Protein AF-0000000071013198 (afdb_homodimer)

Nearest PDB structures (foldseek):
  7tog-assembly1_A  TM=9.396E-01  e=1.470E-45  Prolixibacter bellariivorans
  7toj-assembly1_A  TM=9.041E-01  e=3.463E-35  Chryseobacterium sp. YR480
  7tok-assembly1_A  TM=8.208E-01  e=1.188E-09  Flavobacterium johnsoniae
  7tok-assembly2_B  TM=8.055E-01  e=1.116E-09  Flavobacterium johnsoniae
  3mil-assembly1_B  TM=7.028E-01  e=1.416E-06  Saccharomyces cerevisiae

Structure (mmCIF, N/CA/C/O backbone):
data_AF-0000000071013198-model_v1
#
loop_
_entity.id
_entity.type
_entity.pdbx_description
1 polymer 'SGNH/GDSL hydrolase family protein'
#
loop_
_atom_site.group_PDB
_atom_site.id
_atom_site.type_symbol
_atom_site.label_atom_id
_atom_site.label_alt_id
_atom_site.label_comp_id
_atom_site.label_asym_id
_atom_site.label_entity_id
_atom_site.label_seq_id
_atom_site.pdbx_PDB_ins_code
_atom_site.Cartn_x
_atom_site.Cartn_y
_atom_site.Cartn_z
_atom_site.occupancy
_atom_site.B_iso_or_equiv
_atom_site.auth_seq_id
_atom_site.auth_comp_id
_atom_site.auth_asym_id
_atom_site.auth_atom_id
_atom_site.pdbx_PDB_model_num
ATOM 1 N N . MET A 1 1 ? 5.707 11.273 3.727 1 37.53 1 MET A N 1
ATOM 2 C CA . MET A 1 1 ? 4.844 12.312 3.164 1 37.53 1 MET A CA 1
ATOM 3 C C . MET A 1 1 ? 4.004 11.75 2.021 1 37.53 1 MET A C 1
ATOM 5 O O . MET A 1 1 ? 4.512 11.023 1.167 1 37.53 1 MET A O 1
ATOM 9 N N . ALA A 1 2 ? 2.646 11.742 2.215 1 40.97 2 ALA A N 1
ATOM 10 C CA . ALA A 1 2 ? 1.75 11.305 1.147 1 40.97 2 ALA A CA 1
ATOM 11 C C . ALA A 1 2 ? 1.928 12.156 -0.105 1 40.97 2 ALA A C 1
ATOM 13 O O . ALA A 1 2 ? 2.232 13.352 -0.013 1 40.97 2 ALA A O 1
ATOM 14 N N . SER A 1 3 ? 2.295 11.523 -1.357 1 36.59 3 SER A N 1
ATOM 15 C CA . SER A 1 3 ? 2.436 12.203 -2.643 1 36.59 3 SER A CA 1
ATOM 16 C C . SER A 1 3 ? 1.192 12.016 -3.506 1 36.59 3 SER A C 1
ATOM 18 O O . SER A 1 3 ? 0.412 11.086 -3.285 1 36.59 3 SER A O 1
ATOM 20 N N . GLY A 1 4 ? 0.605 13.008 -4.156 1 33.41 4 GLY A N 1
ATOM 21 C CA . GLY A 1 4 ? -0.481 12.953 -5.121 1 33.41 4 GLY A CA 1
ATOM 22 C C . GLY A 1 4 ? -0.037 13.25 -6.539 1 33.41 4 GLY A C 1
ATOM 23 O O . GLY A 1 4 ? 1.124 13.594 -6.773 1 33.41 4 GLY A O 1
ATOM 24 N N . PRO A 1 5 ? -0.973 12.695 -7.629 1 35.25 5 PRO A N 1
ATOM 25 C CA . PRO A 1 5 ? -0.677 13.094 -9.008 1 35.25 5 PRO A CA 1
ATOM 26 C C . PRO A 1 5 ? -0.607 14.609 -9.188 1 35.25 5 PRO A C 1
ATOM 28 O O . PRO A 1 5 ? -1.351 15.344 -8.539 1 35.25 5 PRO A O 1
ATOM 31 N N . GLY A 1 6 ? 0.542 15.172 -9.508 1 36.56 6 GLY A N 1
ATOM 32 C CA . GLY A 1 6 ? 0.801 16.594 -9.727 1 36.56 6 GLY A CA 1
ATOM 33 C C . GLY A 1 6 ? -0.127 17.219 -10.75 1 36.56 6 GLY A C 1
ATOM 34 O O . GLY A 1 6 ? -0.139 16.812 -11.914 1 36.56 6 GLY A O 1
ATOM 35 N N . LEU A 1 7 ? -1.343 17.391 -10.742 1 39.75 7 LEU A N 1
ATOM 36 C CA . LEU A 1 7 ? -1.939 18.25 -11.75 1 39.75 7 LEU A CA 1
ATOM 37 C C . LEU A 1 7 ? -1.182 19.578 -11.852 1 39.75 7 LEU A C 1
ATOM 39 O O . LEU A 1 7 ? -0.604 20.031 -10.867 1 39.75 7 LEU A O 1
ATOM 43 N N . PRO A 1 8 ? -1.118 20.047 -13.289 1 37.16 8 PRO A N 1
ATOM 44 C CA . PRO A 1 8 ? -0.492 21.312 -13.672 1 37.16 8 PRO A CA 1
ATOM 45 C C . PRO A 1 8 ? -1.071 22.516 -12.922 1 37.16 8 PRO A C 1
ATOM 47 O O . PRO A 1 8 ? -2.182 22.953 -13.227 1 37.16 8 PRO A O 1
ATOM 50 N N . GLY A 1 9 ? -1.673 22.688 -11.945 1 33.88 9 GLY A N 1
ATOM 51 C CA . GLY A 1 9 ? -1.66 24.141 -11.844 1 33.88 9 GLY A CA 1
ATOM 52 C C . GLY A 1 9 ? -0.31 24.75 -12.172 1 33.88 9 GLY A C 1
ATOM 53 O O . GLY A 1 9 ? 0.718 24.062 -12.094 1 33.88 9 GLY A O 1
ATOM 54 N N . GLU A 1 10 ? -0.32 25.781 -13.07 1 38.91 10 GLU A N 1
ATOM 55 C CA . GLU A 1 10 ? 0.897 26.453 -13.508 1 38.91 10 GLU A CA 1
ATOM 56 C C . GLU A 1 10 ? 2.027 26.266 -12.5 1 38.91 10 GLU A C 1
ATOM 58 O O . GLU A 1 10 ? 3.199 26.188 -12.883 1 38.91 10 GLU A O 1
ATOM 63 N N . ALA A 1 11 ? 1.789 26.469 -11.312 1 42.56 11 ALA A N 1
ATOM 64 C CA . ALA A 1 11 ? 2.846 26.734 -10.344 1 42.56 11 ALA A CA 1
ATOM 65 C C . ALA A 1 11 ? 3.418 25.438 -9.781 1 42.56 11 ALA A C 1
ATOM 67 O O . ALA A 1 11 ? 4.508 25.422 -9.203 1 42.56 11 ALA A O 1
ATOM 68 N N . LEU A 1 12 ? 2.506 24.297 -9.703 1 47.88 12 LEU A N 1
ATOM 69 C CA . LEU A 1 12 ? 3.033 23.266 -8.82 1 47.88 12 LEU A CA 1
ATOM 70 C C . LEU A 1 12 ? 3.914 22.281 -9.586 1 47.88 12 LEU A C 1
ATOM 72 O O . LEU A 1 12 ? 5.004 21.922 -9.125 1 47.88 12 LEU A O 1
ATOM 76 N N . ALA A 1 13 ? 3.301 21.312 -10.578 1 54.78 13 ALA A N 1
ATOM 77 C CA . ALA A 1 13 ? 4.062 20.109 -10.945 1 54.78 13 ALA A CA 1
ATOM 78 C C . ALA A 1 13 ? 5.113 20.438 -12 1 54.78 13 ALA A C 1
ATOM 80 O O . ALA A 1 13 ? 4.824 20.438 -13.203 1 54.78 13 ALA A O 1
ATOM 81 N N . LYS A 1 14 ? 6.133 21.109 -11.523 1 73.06 14 LYS A N 1
ATOM 82 C CA . LYS A 1 14 ? 7.25 21.516 -12.367 1 73.06 14 LYS A CA 1
ATOM 83 C C . LYS A 1 14 ? 8.086 20.312 -12.797 1 73.06 14 LYS A C 1
ATOM 85 O O . LYS A 1 14 ? 8.289 19.375 -12.016 1 73.06 14 LYS A O 1
ATOM 90 N N . ALA A 1 15 ? 8.227 20.234 -14.07 1 89.81 15 ALA A N 1
ATOM 91 C CA . ALA A 1 15 ? 9.266 19.359 -14.617 1 89.81 15 ALA A CA 1
ATOM 92 C C . ALA A 1 15 ? 10.656 19.969 -14.398 1 89.81 15 ALA A C 1
ATOM 94 O O . ALA A 1 15 ? 10.797 21.188 -14.297 1 89.81 15 ALA A O 1
ATOM 95 N N . PHE A 1 16 ? 11.539 19.188 -14.078 1 94.88 16 PHE A N 1
ATOM 96 C CA . PHE A 1 16 ? 12.945 19.578 -13.992 1 94.88 16 PHE A CA 1
ATOM 97 C C . PHE A 1 16 ? 13.742 18.984 -15.141 1 94.88 16 PHE A C 1
ATOM 99 O O . PHE A 1 16 ? 13.484 17.844 -15.562 1 94.88 16 PHE A O 1
ATOM 106 N N . ASN A 1 17 ? 14.641 19.719 -15.664 1 96.44 17 ASN A N 1
ATOM 107 C CA . ASN A 1 17 ? 15.469 19.297 -16.797 1 96.44 17 ASN A CA 1
ATOM 108 C C . ASN A 1 17 ? 16.891 19.828 -16.672 1 96.44 17 ASN A C 1
ATOM 110 O O . ASN A 1 17 ? 17.109 21.047 -16.766 1 96.44 17 ASN A O 1
ATOM 114 N N . ASN A 1 18 ? 17.812 18.828 -16.531 1 98.19 18 ASN A N 1
ATOM 115 C CA . ASN A 1 18 ? 19.203 19.219 -16.312 1 98.19 18 ASN A CA 1
ATOM 116 C C . ASN A 1 18 ? 19.344 20.25 -15.219 1 98.19 18 ASN A C 1
ATOM 118 O O . ASN A 1 18 ? 19.938 21.312 -15.422 1 98.19 18 ASN A O 1
ATOM 122 N N . GLN A 1 19 ? 18.781 19.984 -14.109 1 97.94 19 GLN A N 1
ATOM 123 C CA . GLN A 1 19 ? 18.766 20.891 -12.969 1 97.94 19 GLN A CA 1
ATOM 124 C C . GLN A 1 19 ? 19 20.141 -11.664 1 97.94 19 GLN A C 1
ATOM 126 O O . GLN A 1 19 ? 18.75 18.938 -11.586 1 97.94 19 GLN A O 1
ATOM 131 N N . THR A 1 20 ? 19.547 20.859 -10.742 1 98.56 20 THR A N 1
ATOM 132 C CA . THR A 1 20 ? 19.719 20.391 -9.375 1 98.56 20 THR A CA 1
ATOM 133 C C . THR A 1 20 ? 18.703 21.047 -8.445 1 98.56 20 THR A C 1
ATOM 135 O O . THR A 1 20 ? 18.5 22.266 -8.508 1 98.56 20 THR A O 1
ATOM 138 N N . ILE A 1 21 ? 18.062 20.25 -7.676 1 97.44 21 ILE A N 1
ATOM 139 C CA . ILE A 1 21 ? 17.125 20.812 -6.715 1 97.44 21 ILE A CA 1
ATOM 140 C C . ILE A 1 21 ? 17.594 20.516 -5.293 1 97.44 21 ILE A C 1
ATOM 142 O O . ILE A 1 21 ? 18.125 19.438 -5.02 1 97.44 21 ILE A O 1
ATOM 146 N N . VAL A 1 22 ? 17.453 21.5 -4.418 1 98 22 VAL A N 1
ATOM 147 C CA . VAL A 1 22 ? 17.797 21.375 -3.004 1 98 22 VAL A CA 1
ATOM 148 C C . VAL A 1 22 ? 16.531 21.5 -2.154 1 98 22 VAL A C 1
ATOM 150 O O . VAL A 1 22 ? 15.805 22.5 -2.25 1 98 22 VAL A O 1
ATOM 153 N N . GLN A 1 23 ? 16.266 20.484 -1.419 1 96.81 23 GLN A N 1
ATOM 154 C CA . GLN A 1 23 ? 15.125 20.469 -0.509 1 96.81 23 GLN A CA 1
ATOM 155 C C . GLN A 1 23 ? 15.562 20.125 0.912 1 96.81 23 GLN A C 1
ATOM 157 O O . GLN A 1 23 ? 16.453 19.297 1.109 1 96.81 23 GLN A O 1
ATOM 162 N N . THR A 1 24 ? 14.984 20.781 1.9 1 97.19 24 THR A N 1
ATOM 163 C CA . THR A 1 24 ? 15.281 20.5 3.301 1 97.19 24 THR A CA 1
ATOM 164 C C . THR A 1 24 ? 14.055 19.922 4.004 1 97.19 24 THR A C 1
ATOM 166 O O . THR A 1 24 ? 12.938 20.406 3.832 1 97.19 24 THR A O 1
ATOM 169 N N . VAL A 1 25 ? 14.289 18.828 4.746 1 96.38 25 VAL A N 1
ATOM 170 C CA . VAL A 1 25 ? 13.211 18.203 5.516 1 96.38 25 VAL A CA 1
ATOM 171 C C . VAL A 1 25 ? 13.57 18.203 7 1 96.38 25 VAL A C 1
ATOM 173 O O . VAL A 1 25 ? 14.742 18.047 7.355 1 96.38 25 VAL A O 1
ATOM 176 N N . ARG A 1 26 ? 12.586 18.453 7.863 1 96.38 26 ARG A N 1
ATOM 177 C CA . ARG A 1 26 ? 12.742 18.297 9.305 1 96.38 26 ARG A CA 1
ATOM 178 C C . ARG A 1 26 ? 12.469 16.844 9.719 1 96.38 26 ARG A C 1
ATOM 180 O O . ARG A 1 26 ? 11.367 16.328 9.508 1 96.38 26 ARG A O 1
ATOM 187 N N . LEU A 1 27 ? 13.438 16.172 10.258 1 97.19 27 LEU A N 1
ATOM 188 C CA . LEU A 1 27 ? 13.273 14.82 10.781 1 97.19 27 LEU A CA 1
ATOM 189 C C . LEU A 1 27 ? 12.672 14.852 12.18 1 97.19 27 LEU A C 1
ATOM 191 O O . LEU A 1 27 ? 12.742 15.867 12.867 1 97.19 27 LEU A O 1
ATOM 195 N N . SER A 1 28 ? 12 13.758 12.586 1 96 28 SER A N 1
ATOM 196 C CA . SER A 1 28 ? 11.445 13.656 13.938 1 96 28 SER A CA 1
ATOM 197 C C . SER A 1 28 ? 12.398 12.906 14.867 1 96 28 SER A C 1
ATOM 199 O O . SER A 1 28 ? 12.75 13.406 15.93 1 96 28 SER A O 1
ATOM 201 N N . ALA A 1 29 ? 12.844 11.742 14.461 1 95.31 29 ALA A N 1
ATOM 202 C CA . ALA A 1 29 ? 13.727 10.898 15.258 1 95.31 29 ALA A CA 1
ATOM 203 C C . ALA A 1 29 ? 15.141 10.883 14.688 1 95.31 29 ALA A C 1
ATOM 205 O O . ALA A 1 29 ? 15.328 10.945 13.469 1 95.31 29 ALA A O 1
ATOM 206 N N . GLY A 1 30 ? 16.125 10.836 15.594 1 96.62 30 GLY A N 1
ATOM 207 C CA . GLY A 1 30 ? 17.516 10.688 15.18 1 96.62 30 GLY A CA 1
ATOM 208 C C . GLY A 1 30 ? 17.953 9.234 15.086 1 96.62 30 GLY A C 1
ATOM 209 O O . GLY A 1 30 ? 17.156 8.32 15.32 1 96.62 30 GLY A O 1
ATOM 210 N N . GLY A 1 31 ? 19.141 9.047 14.648 1 97.56 31 GLY A N 1
ATOM 211 C CA . GLY A 1 31 ? 19.703 7.723 14.5 1 97.56 31 GLY A CA 1
ATOM 212 C C . GLY A 1 31 ? 21.125 7.738 13.961 1 97.56 31 GLY A C 1
ATOM 213 O O . GLY A 1 31 ? 21.844 8.734 14.109 1 97.56 31 GLY A O 1
ATOM 214 N N . THR A 1 32 ? 21.594 6.555 13.445 1 98 32 THR A N 1
ATOM 215 C CA . THR A 1 32 ? 22.984 6.395 13.039 1 98 32 THR A CA 1
ATOM 216 C C . THR A 1 32 ? 23.094 6.27 11.523 1 98 32 THR A C 1
ATOM 218 O O . THR A 1 32 ? 24.203 6.164 10.977 1 98 32 THR A O 1
ATOM 221 N N . GLY A 1 33 ? 22.047 6.312 10.883 1 98 33 GLY A N 1
ATOM 222 C CA . GLY A 1 33 ? 21.969 6.242 9.438 1 98 33 GLY A CA 1
ATOM 223 C C . GLY A 1 33 ? 20.594 6.551 8.891 1 98 33 GLY A C 1
ATOM 224 O O . GLY A 1 33 ? 19.625 6.684 9.648 1 98 33 GLY A O 1
ATOM 225 N N . LEU A 1 34 ? 20.562 6.75 7.609 1 98.25 34 LEU A N 1
ATOM 226 C CA . LEU A 1 34 ? 19.266 7.047 6.992 1 98.25 34 LEU A CA 1
ATOM 227 C C . LEU A 1 34 ? 19.203 6.48 5.574 1 98.25 34 LEU A C 1
ATOM 229 O O . LEU A 1 34 ? 20.234 6.141 4.992 1 98.25 34 LEU A O 1
ATOM 233 N N . ARG A 1 35 ? 18.078 6.273 5.082 1 97.81 35 ARG A N 1
ATOM 234 C CA . ARG A 1 35 ? 17.75 6.047 3.68 1 97.81 35 ARG A CA 1
ATOM 235 C C . ARG A 1 35 ? 16.672 7.027 3.209 1 97.81 35 ARG A C 1
ATOM 237 O O . ARG A 1 35 ? 15.75 7.348 3.957 1 97.81 35 ARG A O 1
ATOM 244 N N . ILE A 1 36 ? 16.859 7.512 2.021 1 98.19 36 ILE A N 1
ATOM 245 C CA . ILE A 1 36 ? 15.789 8.328 1.46 1 98.19 36 ILE A CA 1
ATOM 246 C C . ILE A 1 36 ? 14.922 7.48 0.53 1 98.19 36 ILE A C 1
ATOM 248 O O . ILE A 1 36 ? 15.43 6.59 -0.159 1 98.19 36 ILE A O 1
ATOM 252 N N . ARG A 1 37 ? 13.68 7.613 0.603 1 97.56 37 ARG A N 1
ATOM 253 C CA . ARG A 1 37 ? 12.727 7.035 -0.337 1 97.56 37 ARG A CA 1
ATOM 254 C C . ARG A 1 37 ? 12.289 8.062 -1.373 1 97.56 37 ARG A C 1
ATOM 256 O O . ARG A 1 37 ? 11.633 9.055 -1.033 1 97.56 37 ARG A O 1
ATOM 263 N N . LEU A 1 38 ? 12.711 7.855 -2.586 1 97.56 38 LEU A N 1
ATOM 264 C CA . LEU A 1 38 ? 12.266 8.664 -3.717 1 97.56 38 LEU A CA 1
ATOM 265 C C . LEU A 1 38 ? 10.992 8.086 -4.332 1 97.56 38 LEU A C 1
ATOM 267 O O . LEU A 1 38 ? 10.672 6.918 -4.117 1 97.56 38 LEU A O 1
ATOM 271 N N . THR A 1 39 ? 10.234 8.961 -5.02 1 96.31 39 THR A N 1
ATOM 272 C CA . THR A 1 39 ? 8.945 8.5 -5.523 1 96.31 39 THR A CA 1
ATOM 273 C C . THR A 1 39 ? 8.727 8.977 -6.957 1 96.31 39 THR A C 1
ATOM 275 O O . THR A 1 39 ? 8.977 10.141 -7.277 1 96.31 39 THR A O 1
ATOM 278 N N . ASN A 1 40 ? 8.414 8.102 -7.84 1 95.5 40 ASN A N 1
ATOM 279 C CA . ASN A 1 40 ? 7.867 8.297 -9.18 1 95.5 40 ASN A CA 1
ATOM 280 C C . ASN A 1 40 ? 6.512 7.613 -9.336 1 95.5 40 ASN A C 1
ATOM 282 O O . ASN A 1 40 ? 6.164 7.168 -10.43 1 95.5 40 ASN A O 1
ATOM 286 N N . GLU A 1 41 ? 5.789 7.469 -8.219 1 93.12 41 GLU A N 1
ATOM 287 C CA . GLU A 1 41 ? 4.582 6.652 -8.141 1 93.12 41 GLU A CA 1
ATOM 288 C C . GLU A 1 41 ? 3.467 7.23 -9 1 93.12 41 GLU A C 1
ATOM 290 O O . GLU A 1 41 ? 2.518 6.527 -9.352 1 93.12 41 GLU A O 1
ATOM 295 N N . TYR A 1 42 ? 3.496 8.469 -9.32 1 90.31 42 TYR A N 1
ATOM 296 C CA . TYR A 1 42 ? 2.498 9.07 -10.195 1 90.31 42 TYR A CA 1
ATOM 297 C C . TYR A 1 42 ? 3.121 9.492 -11.523 1 90.31 42 TYR A C 1
ATOM 299 O O . TYR A 1 42 ? 2.502 10.219 -12.305 1 90.31 42 TYR A O 1
ATOM 307 N N . GLY A 1 43 ? 4.41 9.102 -11.703 1 90.88 43 GLY A N 1
ATOM 308 C CA . GLY A 1 43 ? 5.086 9.406 -12.953 1 90.88 43 GLY A CA 1
ATOM 309 C C . GLY A 1 43 ? 4.66 8.5 -14.102 1 90.88 43 GLY A C 1
ATOM 310 O O . GLY A 1 43 ? 4.391 7.316 -13.891 1 90.88 43 GLY A O 1
ATOM 311 N N . SER A 1 44 ? 4.668 9.055 -15.305 1 88.81 44 SER A N 1
ATOM 312 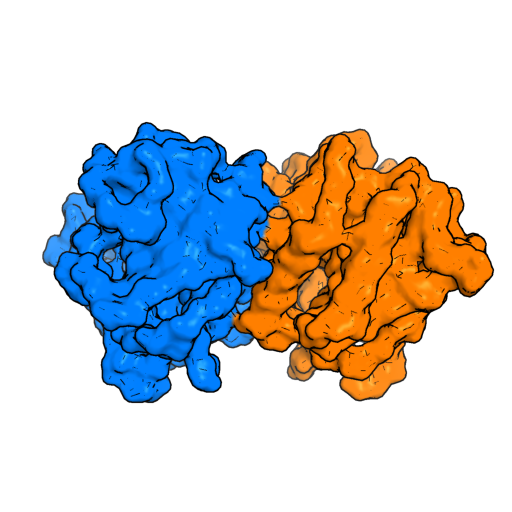C CA . SER A 1 44 ? 4.281 8.289 -16.484 1 88.81 44 SER A CA 1
ATOM 313 C C . SER A 1 44 ? 5.504 7.848 -17.281 1 88.81 44 SER A C 1
ATOM 315 O O . SER A 1 44 ? 5.379 7.141 -18.281 1 88.81 44 SER A O 1
ATOM 317 N N . GLN A 1 45 ? 6.68 8.242 -16.875 1 92.25 45 GLN A N 1
ATOM 318 C CA . GLN A 1 45 ? 7.949 7.871 -17.5 1 92.25 45 GLN A CA 1
ATOM 319 C C . GLN A 1 45 ? 9.016 7.59 -16.438 1 92.25 45 GLN A C 1
ATOM 321 O O . GLN A 1 45 ? 8.875 7.996 -15.281 1 92.25 45 GLN A O 1
ATOM 326 N N . PRO A 1 46 ? 10.055 6.844 -16.859 1 95.25 46 PRO A N 1
ATOM 327 C CA . PRO A 1 46 ? 11.148 6.641 -15.898 1 95.25 46 PRO A CA 1
ATOM 328 C C . PRO A 1 46 ? 11.766 7.949 -15.43 1 95.25 46 PRO A C 1
ATOM 330 O O . PRO A 1 46 ? 11.867 8.906 -16.203 1 95.25 46 PRO A O 1
ATOM 333 N N . LEU A 1 47 ? 12.148 8.094 -14.211 1 96.81 47 LEU A N 1
ATOM 334 C CA . LEU A 1 47 ? 12.789 9.242 -13.586 1 96.81 47 LEU A CA 1
ATOM 335 C C . LEU A 1 47 ? 14.281 8.984 -13.383 1 96.81 47 LEU A C 1
ATOM 337 O O . LEU A 1 47 ? 14.656 8.141 -12.562 1 96.81 47 LEU A O 1
ATOM 341 N N . LYS A 1 48 ? 15.117 9.664 -14.094 1 97.94 48 LYS A N 1
ATOM 342 C CA . LYS A 1 48 ? 16.562 9.508 -13.961 1 97.94 48 LYS A CA 1
ATOM 343 C C . LYS A 1 48 ? 17.125 10.438 -12.883 1 97.94 48 LYS A C 1
ATOM 345 O O . LYS A 1 48 ? 16.953 11.656 -12.969 1 97.94 48 LYS A O 1
ATOM 350 N N . ILE A 1 49 ? 17.688 9.914 -11.852 1 98.44 49 ILE A N 1
ATOM 351 C CA . ILE A 1 49 ? 18.484 10.633 -10.867 1 98.44 49 ILE A CA 1
ATOM 352 C C . ILE A 1 49 ? 19.953 10.547 -11.242 1 98.44 49 ILE A C 1
ATOM 354 O O . ILE A 1 49 ? 20.562 9.469 -11.195 1 98.44 49 ILE A O 1
ATOM 358 N N . GLY A 1 50 ? 20.5 11.641 -11.555 1 98.62 50 GLY A N 1
ATOM 359 C CA . GLY A 1 50 ? 21.906 11.648 -11.945 1 98.62 50 GLY A CA 1
ATOM 360 C C . GLY A 1 50 ? 22.844 11.578 -10.758 1 98.62 50 GLY A C 1
ATOM 361 O O . GLY A 1 50 ? 23.922 10.977 -10.852 1 98.62 50 GLY A O 1
ATOM 362 N N . ALA A 1 51 ? 22.484 12.219 -9.711 1 98.75 51 ALA A N 1
ATOM 363 C CA . ALA A 1 51 ? 23.25 12.242 -8.469 1 98.75 51 ALA A CA 1
ATOM 364 C C . ALA A 1 51 ? 22.375 12.664 -7.293 1 98.75 51 ALA A C 1
ATOM 366 O O . ALA A 1 51 ? 21.344 13.328 -7.48 1 98.75 51 ALA A O 1
ATOM 367 N N . ALA A 1 52 ? 22.734 12.266 -6.145 1 98.81 52 ALA A N 1
ATOM 368 C CA . ALA A 1 52 ? 22.016 12.617 -4.918 1 98.81 52 ALA A CA 1
ATOM 369 C C . ALA A 1 52 ? 22.984 12.781 -3.748 1 98.81 52 ALA A C 1
ATOM 371 O O . ALA A 1 52 ? 23.969 12.047 -3.639 1 98.81 52 ALA A O 1
ATOM 372 N N . ARG A 1 53 ? 22.734 13.703 -2.918 1 98.69 53 ARG A N 1
ATOM 373 C CA . ARG A 1 53 ? 23.531 13.984 -1.732 1 98.69 53 ARG A CA 1
ATOM 374 C C . ARG A 1 53 ? 22.641 14.422 -0.566 1 98.69 53 ARG A C 1
ATOM 376 O O . ARG A 1 53 ? 21.594 15.031 -0.771 1 98.69 53 ARG A O 1
ATOM 383 N N . VAL A 1 54 ? 23.078 14.109 0.649 1 98.75 54 VAL A N 1
ATOM 384 C CA . VAL A 1 54 ? 22.406 14.578 1.851 1 98.75 54 VAL A CA 1
ATOM 385 C C . VAL A 1 54 ? 23.406 15.258 2.777 1 98.75 54 VAL A C 1
ATOM 387 O O . VAL A 1 54 ? 24.609 14.977 2.725 1 98.75 54 VAL A O 1
ATOM 390 N N . ALA A 1 55 ? 22.922 16.188 3.559 1 98.62 55 ALA A N 1
ATOM 391 C CA . ALA A 1 55 ? 23.719 16.828 4.598 1 98.62 55 ALA A CA 1
ATOM 392 C C . ALA A 1 55 ? 22.812 17.375 5.707 1 98.62 55 ALA A C 1
ATOM 394 O O . ALA A 1 55 ? 21.672 17.766 5.453 1 98.62 55 ALA A O 1
ATOM 395 N N . LEU A 1 56 ? 23.281 17.391 6.91 1 98.69 56 LEU A N 1
ATOM 396 C CA . LEU A 1 56 ? 22.594 18.094 7.98 1 98.69 56 LEU A CA 1
ATOM 397 C C . LEU A 1 56 ? 22.812 19.609 7.855 1 98.69 56 LEU A C 1
ATOM 399 O O . LEU A 1 56 ? 23.891 20.047 7.426 1 98.69 56 LEU A O 1
ATOM 403 N N . VAL A 1 57 ? 21.797 20.391 8.188 1 98.12 57 VAL A N 1
ATOM 404 C CA . VAL A 1 57 ? 21.953 21.844 8.195 1 98.12 57 VAL A CA 1
ATOM 405 C C . VAL A 1 57 ? 21.453 22.391 9.531 1 98.12 57 VAL A C 1
ATOM 407 O O . VAL A 1 57 ? 20.594 21.797 10.18 1 98.12 57 VAL A O 1
ATOM 410 N N . ASP A 1 58 ? 21.969 23.484 9.938 1 96.31 58 ASP A N 1
ATOM 411 C CA . ASP A 1 58 ? 21.5 24.125 11.164 1 96.31 58 ASP A CA 1
ATOM 412 C C . ASP A 1 58 ? 20.266 24.984 10.898 1 96.31 58 ASP A C 1
ATOM 414 O O . ASP A 1 58 ? 19.672 24.906 9.812 1 96.31 58 ASP A O 1
ATOM 418 N N . ASP A 1 59 ? 19.719 25.672 11.898 1 90.94 59 ASP A N 1
ATOM 419 C CA . ASP A 1 59 ? 18.469 26.406 11.82 1 90.94 59 ASP A CA 1
ATOM 420 C C . ASP A 1 59 ? 18.562 27.531 10.797 1 90.94 59 ASP A C 1
ATOM 422 O O . ASP A 1 59 ? 17.531 28.031 10.32 1 90.94 59 ASP A O 1
ATOM 426 N N . LYS A 1 60 ? 19.844 27.984 10.469 1 92.06 60 LYS A N 1
ATOM 427 C CA . LYS A 1 60 ? 20.047 29.047 9.484 1 92.06 60 LYS A CA 1
ATOM 428 C C . LYS A 1 60 ? 20.266 28.469 8.094 1 92.06 60 LYS A C 1
ATOM 430 O O . LYS A 1 60 ? 20.469 29.203 7.133 1 92.06 60 LYS A O 1
ATOM 435 N N . GLY A 1 61 ? 20.234 27.141 7.98 1 93.31 61 GLY A N 1
ATOM 436 C CA . GLY A 1 61 ? 20.406 26.5 6.688 1 93.31 61 GLY A CA 1
ATOM 437 C C . GLY A 1 61 ? 21.859 26.234 6.328 1 93.31 61 GLY A C 1
ATOM 438 O O . GLY A 1 61 ? 22.156 25.828 5.203 1 93.31 61 GLY A O 1
ATOM 439 N N . VAL A 1 62 ? 22.719 26.484 7.215 1 95.75 62 VAL A N 1
ATOM 440 C CA . VAL A 1 62 ? 24.141 26.266 6.965 1 95.75 62 VAL A CA 1
ATOM 441 C C . VAL A 1 62 ? 24.484 24.797 7.203 1 95.75 62 VAL A C 1
ATOM 443 O O . VAL A 1 62 ? 24.078 24.203 8.211 1 95.75 62 VAL A O 1
ATOM 446 N N . GLU A 1 63 ? 25.188 24.203 6.289 1 97.25 63 GLU A N 1
ATOM 447 C CA . GLU A 1 63 ? 25.562 22.797 6.383 1 97.25 63 GLU A CA 1
ATOM 448 C C . GLU A 1 63 ? 26.438 22.547 7.609 1 97.25 63 GLU A C 1
ATOM 450 O O . GLU A 1 63 ? 27.375 23.297 7.887 1 97.25 63 GLU A O 1
ATOM 455 N N . VAL A 1 64 ? 26.109 21.578 8.352 1 97.88 64 VAL A N 1
ATOM 456 C CA . VAL A 1 64 ? 26.953 21.125 9.461 1 97.88 64 VAL A CA 1
ATOM 457 C C . VAL A 1 64 ? 28.234 20.5 8.914 1 97.88 64 VAL A C 1
ATOM 459 O O . VAL A 1 64 ? 28.172 19.547 8.117 1 97.88 64 VAL A O 1
ATOM 462 N N . THR A 1 65 ? 29.375 20.953 9.391 1 96.75 65 THR A N 1
ATOM 463 C CA . THR A 1 65 ? 30.672 20.516 8.883 1 96.75 65 THR A CA 1
ATOM 464 C C . THR A 1 65 ? 30.812 19 9.016 1 96.75 65 THR A C 1
ATOM 466 O O . THR A 1 65 ? 30.531 18.438 10.078 1 96.75 65 THR A O 1
ATOM 469 N N . GLY A 1 66 ? 31.141 18.328 7.918 1 97 66 GLY A N 1
ATOM 470 C CA . GLY A 1 66 ? 31.438 16.906 7.934 1 97 66 GLY A CA 1
ATOM 471 C C . GLY A 1 66 ? 30.188 16.047 7.754 1 97 66 GLY A C 1
ATOM 472 O O . GLY A 1 66 ? 30.281 14.82 7.773 1 97 66 GLY A O 1
ATOM 473 N N . SER A 1 67 ? 29.047 16.625 7.527 1 98.12 67 SER A N 1
ATOM 474 C CA . SER A 1 67 ? 27.812 15.859 7.5 1 98.12 67 SER A CA 1
ATOM 475 C C . SER A 1 67 ? 27.422 15.469 6.07 1 98.12 67 SER A C 1
ATOM 477 O O . SER A 1 67 ? 26.562 14.625 5.863 1 98.12 67 SER A O 1
ATOM 479 N N . SER A 1 68 ? 28.094 15.992 5.055 1 98.19 68 SER A N 1
ATOM 480 C CA . SER A 1 68 ? 27.734 15.742 3.66 1 98.19 68 SER A CA 1
ATOM 481 C C . SER A 1 68 ? 28.062 14.305 3.262 1 98.19 68 SER A C 1
ATOM 483 O O . SER A 1 68 ? 29.125 13.781 3.594 1 98.19 68 SER A O 1
ATOM 485 N N . ARG A 1 69 ? 27.094 13.633 2.678 1 98.62 69 ARG A N 1
ATOM 486 C CA . ARG A 1 69 ? 27.266 12.266 2.207 1 98.62 69 ARG A CA 1
ATOM 487 C C . ARG A 1 69 ? 26.703 12.102 0.797 1 98.62 69 ARG A C 1
ATOM 489 O O . ARG A 1 69 ? 25.641 12.648 0.473 1 98.62 69 ARG A O 1
ATOM 496 N N . THR A 1 70 ? 27.406 11.391 -0.046 1 98.38 70 THR A N 1
ATOM 497 C CA . THR A 1 70 ? 26.844 10.922 -1.305 1 98.38 70 THR A CA 1
ATOM 498 C C . THR A 1 70 ? 25.797 9.828 -1.057 1 98.38 70 THR A C 1
ATOM 500 O O . THR A 1 70 ? 26.016 8.945 -0.221 1 98.38 70 THR A O 1
ATOM 503 N N . VAL A 1 71 ? 24.688 9.914 -1.702 1 98.75 71 VAL A N 1
ATOM 504 C CA . VAL A 1 71 ? 23.656 8.883 -1.646 1 98.75 71 VAL A CA 1
ATOM 505 C C . VAL A 1 71 ? 23.812 7.926 -2.826 1 98.75 71 VAL A C 1
ATOM 507 O O . VAL A 1 71 ? 23.984 8.367 -3.967 1 98.75 71 VAL A O 1
ATOM 510 N N . THR A 1 72 ? 23.797 6.637 -2.57 1 98.69 72 THR A N 1
ATOM 511 C CA . THR A 1 72 ? 23.938 5.648 -3.631 1 98.69 72 THR A CA 1
ATOM 512 C C . THR A 1 72 ? 22.703 4.766 -3.73 1 98.69 72 THR A C 1
ATOM 514 O O . THR A 1 72 ? 21.859 4.758 -2.822 1 98.69 72 THR A O 1
ATOM 517 N N . PHE A 1 73 ? 22.562 4.16 -4.844 1 98.06 73 PHE A N 1
ATOM 518 C CA . PHE A 1 73 ? 21.531 3.186 -5.191 1 98.06 73 PHE A CA 1
ATOM 519 C C . PHE A 1 73 ? 22.172 1.918 -5.758 1 98.06 73 PHE A C 1
ATOM 521 O O . PHE A 1 73 ? 22.703 1.928 -6.871 1 98.06 73 PHE A O 1
ATOM 528 N N . SER A 1 74 ? 22.094 0.857 -4.945 1 95.31 74 SER A N 1
ATOM 529 C CA . SER A 1 74 ? 22.812 -0.367 -5.285 1 95.31 74 SER A CA 1
ATOM 530 C C . SER A 1 74 ? 24.281 -0.081 -5.59 1 95.31 74 SER A C 1
ATOM 532 O O . SER A 1 74 ? 24.812 -0.555 -6.594 1 95.31 74 SER A O 1
ATOM 534 N N . GLY A 1 75 ? 24.797 0.884 -4.828 1 96 75 GLY A N 1
ATOM 535 C CA . GLY A 1 75 ? 26.219 1.175 -4.891 1 96 75 GLY A CA 1
ATOM 536 C C . GLY A 1 75 ? 26.562 2.23 -5.922 1 96 75 GLY A C 1
ATOM 537 O O . GLY A 1 75 ? 27.719 2.645 -6.027 1 96 75 GLY A O 1
ATOM 538 N N . ILE A 1 76 ? 25.594 2.682 -6.688 1 95.62 76 ILE A N 1
ATOM 539 C CA . ILE A 1 76 ? 25.828 3.629 -7.773 1 95.62 76 ILE A CA 1
ATOM 540 C C . ILE A 1 76 ? 25.266 4.996 -7.391 1 95.62 76 ILE A C 1
ATOM 542 O O . ILE A 1 76 ? 24.203 5.09 -6.766 1 95.62 76 ILE A O 1
ATOM 546 N N . GLY A 1 77 ? 25.953 6.094 -7.777 1 96.25 77 GLY A N 1
ATOM 547 C CA . GLY A 1 77 ? 25.578 7.441 -7.375 1 96.25 77 GLY A CA 1
ATOM 548 C C . GLY A 1 77 ? 24.328 7.941 -8.062 1 96.25 77 GLY A C 1
ATOM 549 O O . GLY A 1 77 ? 23.766 8.977 -7.676 1 96.25 77 GLY A O 1
ATOM 550 N N . GLY A 1 78 ? 23.812 7.199 -9.07 1 96.81 78 GLY A N 1
ATOM 551 C CA . GLY A 1 78 ? 22.594 7.508 -9.789 1 96.81 78 GLY A CA 1
ATOM 552 C C . GLY A 1 78 ? 21.688 6.305 -9.953 1 96.81 78 GLY A C 1
ATOM 553 O O . GLY A 1 78 ? 22 5.207 -9.5 1 96.81 78 GLY A O 1
ATOM 554 N N . THR A 1 79 ? 20.516 6.594 -10.445 1 97.5 79 THR A N 1
ATOM 555 C CA . THR A 1 79 ? 19.578 5.5 -10.68 1 97.5 79 THR A CA 1
ATOM 556 C C . THR A 1 79 ? 18.484 5.926 -11.656 1 97.5 79 THR A C 1
ATOM 558 O O . THR A 1 79 ? 18.406 7.094 -12.047 1 97.5 79 THR A O 1
ATOM 561 N N . ILE A 1 80 ? 17.812 5.012 -12.164 1 97 80 ILE A N 1
ATOM 562 C CA . ILE A 1 80 ? 16.578 5.223 -12.922 1 97 80 ILE A CA 1
ATOM 563 C C . ILE A 1 80 ? 15.398 4.605 -12.18 1 97 80 ILE A C 1
ATOM 565 O O . ILE A 1 80 ? 15.391 3.4 -11.914 1 97 80 ILE A O 1
ATOM 569 N N . ILE A 1 81 ? 14.453 5.375 -11.773 1 97.5 81 ILE A N 1
ATOM 570 C CA . ILE A 1 81 ? 13.258 4.922 -11.078 1 97.5 81 ILE A CA 1
ATOM 571 C C . ILE A 1 81 ? 12.141 4.66 -12.094 1 97.5 81 ILE A C 1
ATOM 573 O O . ILE A 1 81 ? 11.695 5.582 -12.781 1 97.5 81 ILE A O 1
ATOM 577 N N . PRO A 1 82 ? 11.703 3.408 -12.219 1 96.5 82 PRO A N 1
ATOM 578 C CA . PRO A 1 82 ? 10.617 3.133 -13.164 1 96.5 82 PRO A CA 1
ATOM 579 C C . PRO A 1 82 ? 9.359 3.947 -12.875 1 96.5 82 PRO A C 1
ATOM 581 O O . PRO A 1 82 ? 9.109 4.316 -11.727 1 96.5 82 PRO A O 1
ATOM 584 N N . ALA A 1 83 ? 8.586 4.234 -13.977 1 94.06 83 ALA A N 1
ATOM 585 C CA . ALA A 1 83 ? 7.285 4.879 -13.797 1 94.06 83 ALA A CA 1
ATOM 586 C C . ALA A 1 83 ? 6.414 4.102 -12.82 1 94.06 83 ALA A C 1
ATOM 588 O O . ALA A 1 83 ? 6.395 2.867 -12.836 1 94.06 83 ALA A O 1
ATOM 589 N N . GLY A 1 84 ? 5.75 4.809 -11.859 1 93.88 84 GLY A N 1
ATOM 590 C CA . GLY A 1 84 ? 4.793 4.199 -10.945 1 93.88 84 GLY A CA 1
ATOM 591 C C . GLY A 1 84 ? 5.441 3.625 -9.703 1 93.88 84 GLY A C 1
ATOM 592 O O . GLY A 1 84 ? 4.773 2.986 -8.883 1 93.88 84 GLY A O 1
ATOM 593 N N . SER A 1 85 ? 6.73 3.912 -9.523 1 96.12 85 SER A N 1
ATOM 594 C CA . SER A 1 85 ? 7.422 3.143 -8.492 1 96.12 85 SER A CA 1
ATOM 595 C C . SER A 1 85 ? 8.094 4.059 -7.477 1 96.12 85 SER A C 1
ATOM 597 O O . SER A 1 85 ? 8.531 5.16 -7.816 1 96.12 85 SER A O 1
ATOM 599 N N . PRO A 1 86 ? 8.156 3.65 -6.238 1 96.56 86 PRO A N 1
ATOM 600 C CA . PRO A 1 86 ? 9.133 4.223 -5.305 1 96.56 86 PRO A CA 1
ATOM 601 C C . PRO A 1 86 ? 10.516 3.598 -5.445 1 96.56 86 PRO A C 1
ATOM 603 O O . PRO A 1 86 ? 10.672 2.57 -6.113 1 96.56 86 PRO A O 1
ATOM 606 N N . TRP A 1 87 ? 11.469 4.172 -4.875 1 98.19 87 TRP A N 1
ATOM 607 C CA . TRP A 1 87 ? 12.836 3.68 -4.949 1 98.19 87 TRP A CA 1
ATOM 608 C C . TRP A 1 87 ? 13.641 4.117 -3.729 1 98.19 87 TRP A C 1
ATOM 610 O O . TRP A 1 87 ? 13.68 5.309 -3.4 1 98.19 87 TRP A O 1
ATOM 620 N N . LEU A 1 88 ? 14.234 3.195 -3.027 1 98.44 88 LEU A N 1
ATOM 621 C CA . LEU A 1 88 ? 15.008 3.484 -1.825 1 98.44 88 LEU A CA 1
ATOM 622 C C . LEU A 1 88 ? 16.5 3.586 -2.148 1 98.44 88 LEU A C 1
ATOM 624 O O . LEU A 1 88 ? 17.016 2.82 -2.965 1 98.44 88 LEU A O 1
ATOM 628 N N . SER A 1 89 ? 17.156 4.496 -1.52 1 98.69 89 SER A N 1
ATOM 629 C CA . SER A 1 89 ? 18.609 4.539 -1.577 1 98.69 89 SER A CA 1
ATOM 630 C C . SER A 1 89 ? 19.234 3.447 -0.711 1 98.69 89 SER A C 1
ATOM 632 O O . SER A 1 89 ? 18.531 2.768 0.038 1 98.69 89 SER A O 1
ATOM 634 N N . ASP A 1 90 ? 20.531 3.283 -0.923 1 98.31 90 ASP A N 1
ATOM 635 C CA . ASP A 1 90 ? 21.312 2.551 0.078 1 98.31 90 ASP A CA 1
ATOM 636 C C . ASP A 1 90 ? 21.312 3.291 1.414 1 98.31 90 ASP A C 1
ATOM 638 O O . ASP A 1 90 ? 20.984 4.477 1.476 1 98.31 90 ASP A O 1
ATOM 642 N N . THR A 1 91 ? 21.594 2.572 2.504 1 98.06 91 THR A N 1
ATOM 643 C CA . THR A 1 91 ? 21.75 3.221 3.803 1 98.06 91 THR A CA 1
ATOM 644 C C . THR A 1 91 ? 22.969 4.141 3.805 1 98.06 91 THR A C 1
ATOM 646 O O . THR A 1 91 ? 24.047 3.752 3.346 1 98.06 91 THR A O 1
ATOM 649 N N . VAL A 1 92 ? 22.75 5.332 4.195 1 98.44 92 VAL A N 1
ATOM 650 C CA . VAL A 1 92 ? 23.828 6.305 4.395 1 98.44 92 VAL A CA 1
ATOM 651 C C . VAL A 1 92 ? 24.188 6.375 5.875 1 98.44 92 VAL A C 1
ATOM 653 O O . VAL A 1 92 ? 23.344 6.699 6.715 1 98.44 92 VAL A O 1
ATOM 656 N N . ASP A 1 93 ? 25.406 6.047 6.242 1 98.12 93 ASP A N 1
ATOM 657 C CA . ASP A 1 93 ? 25.859 6.191 7.621 1 98.12 93 ASP A CA 1
ATOM 658 C C . ASP A 1 93 ? 26.062 7.664 7.984 1 98.12 93 ASP A C 1
ATOM 660 O O . ASP A 1 93 ? 26.828 8.367 7.332 1 98.12 93 ASP A O 1
ATOM 664 N N . LEU A 1 94 ? 25.344 8.148 8.859 1 98.25 94 LEU A N 1
ATOM 665 C CA . LEU A 1 94 ? 25.359 9.531 9.328 1 98.25 94 LEU A CA 1
ATOM 666 C C . LEU A 1 94 ? 24.719 9.641 10.711 1 98.25 94 LEU A C 1
ATOM 668 O O . LEU A 1 94 ? 23.609 9.156 10.922 1 98.25 94 LEU A O 1
ATOM 672 N N . LYS A 1 95 ? 25.453 10.148 11.711 1 97.88 95 LYS A N 1
ATOM 673 C CA . LYS A 1 95 ? 24.844 10.422 13.008 1 97.88 95 LYS A CA 1
ATOM 674 C C . LYS A 1 95 ? 23.844 11.57 12.914 1 97.88 95 LYS A C 1
ATOM 676 O O . LYS A 1 95 ? 24.188 12.68 12.508 1 97.88 95 LYS A O 1
ATOM 681 N N . ILE A 1 96 ? 22.625 11.32 13.227 1 98 96 ILE A N 1
ATOM 682 C CA . ILE A 1 96 ? 21.531 12.273 13.078 1 98 96 ILE A CA 1
ATOM 683 C C . ILE A 1 96 ? 20.922 12.57 14.445 1 98 96 ILE A C 1
ATOM 685 O O . ILE A 1 96 ? 20.406 11.672 15.109 1 98 96 ILE A O 1
ATOM 689 N N . PRO A 1 97 ? 20.969 13.82 14.953 1 96.44 97 PRO A N 1
ATOM 690 C CA . PRO A 1 97 ? 20.25 14.164 16.188 1 96.44 97 PRO A CA 1
ATOM 691 C C . PRO A 1 97 ? 18.734 14.172 16.016 1 96.44 97 PRO A C 1
ATOM 693 O O . PRO A 1 97 ? 18.25 14.234 14.883 1 96.44 97 PRO A O 1
ATOM 696 N N . ASP A 1 98 ? 18.062 14.039 17.156 1 95.56 98 ASP A N 1
ATOM 697 C CA . ASP A 1 98 ? 16.609 14.211 17.109 1 95.56 98 ASP A CA 1
ATOM 698 C C . ASP A 1 98 ? 16.234 15.57 16.516 1 95.56 98 ASP A C 1
ATOM 700 O O . ASP A 1 98 ? 16.906 16.578 16.797 1 95.56 98 ASP A O 1
ATOM 704 N N . ARG A 1 99 ? 15.227 15.547 15.625 1 96.38 99 ARG A N 1
ATOM 705 C CA . ARG A 1 99 ? 14.641 16.75 15.047 1 96.38 99 ARG A CA 1
ATOM 706 C C . ARG A 1 99 ? 15.641 17.469 14.148 1 96.38 99 ARG A C 1
ATOM 708 O O . ARG A 1 99 ? 15.633 18.703 14.062 1 96.38 99 ARG A O 1
ATOM 715 N N . ALA A 1 100 ? 16.562 16.703 13.578 1 97.69 100 ALA A N 1
ATOM 716 C CA . ALA A 1 100 ? 17.547 17.281 12.68 1 97.69 100 ALA A CA 1
ATOM 717 C C . ALA A 1 100 ? 16.906 17.812 11.406 1 97.69 100 ALA A C 1
ATOM 719 O O . ALA A 1 100 ? 15.789 17.406 11.055 1 97.69 100 ALA A O 1
ATOM 720 N N . ARG A 1 101 ? 17.516 18.812 10.844 1 98.06 101 ARG A N 1
ATOM 721 C CA . ARG A 1 101 ? 17.188 19.266 9.492 1 98.06 101 ARG A CA 1
ATOM 722 C C . ARG A 1 101 ? 18.109 18.625 8.461 1 98.06 101 ARG A C 1
ATOM 724 O O . ARG A 1 101 ? 19.328 18.719 8.562 1 98.06 101 ARG A O 1
ATOM 731 N N . LEU A 1 102 ? 17.562 17.922 7.539 1 98.5 102 LEU A N 1
ATOM 732 C CA . LEU A 1 102 ? 18.297 17.203 6.504 1 98.5 102 LEU A CA 1
ATOM 733 C C . LEU A 1 102 ? 18.094 17.859 5.141 1 98.5 102 LEU A C 1
ATOM 735 O O . LEU A 1 102 ? 16.969 17.969 4.652 1 98.5 102 LEU A O 1
ATOM 739 N N . ARG A 1 103 ? 19.172 18.359 4.562 1 98.44 103 ARG A N 1
ATOM 740 C CA . ARG A 1 103 ? 19.156 18.828 3.186 1 98.44 103 ARG A CA 1
ATOM 741 C C . ARG A 1 103 ? 19.359 17.688 2.203 1 98.44 103 ARG A C 1
ATOM 743 O O . ARG A 1 103 ? 20.281 16.875 2.348 1 98.44 103 ARG A O 1
ATOM 750 N N . ILE A 1 104 ? 18.5 17.5 1.288 1 98.62 104 ILE A N 1
ATOM 751 C CA . ILE A 1 104 ? 18.562 16.516 0.224 1 98.62 104 ILE A CA 1
ATOM 752 C C . ILE A 1 104 ? 18.75 17.203 -1.124 1 98.62 104 ILE A C 1
ATOM 754 O O . ILE A 1 104 ? 17.906 18 -1.535 1 98.62 104 ILE A O 1
ATOM 758 N N . THR A 1 105 ? 19.797 16.938 -1.783 1 98.69 105 THR A N 1
ATOM 759 C CA . THR A 1 105 ? 20.125 17.484 -3.092 1 98.69 105 THR A CA 1
ATOM 760 C C . THR A 1 105 ? 20.016 16.422 -4.176 1 98.69 105 THR A C 1
ATOM 762 O O . THR A 1 105 ? 20.609 15.352 -4.062 1 98.69 105 THR A O 1
ATOM 765 N N . LEU A 1 106 ? 19.234 16.672 -5.176 1 98.56 106 LEU A N 1
ATOM 766 C CA . LEU A 1 106 ? 19.031 15.742 -6.285 1 98.56 106 LEU A CA 1
ATOM 767 C C . LEU A 1 106 ? 19.359 16.406 -7.617 1 98.56 106 LEU A C 1
ATOM 769 O O . LEU A 1 106 ? 18.938 17.547 -7.871 1 98.56 106 LEU A O 1
ATOM 773 N N . TYR A 1 107 ? 20.109 15.75 -8.445 1 98.81 107 TYR A N 1
ATOM 774 C CA . TYR A 1 107 ? 20.375 16.203 -9.805 1 98.81 107 TYR A CA 1
ATOM 775 C C . TYR A 1 107 ? 19.562 15.406 -10.82 1 98.81 107 TYR A C 1
ATOM 777 O O . TYR A 1 107 ? 19.578 14.172 -10.812 1 98.81 107 TYR A O 1
ATOM 785 N N . PHE A 1 108 ? 18.828 16.109 -11.641 1 98.19 108 PHE A N 1
ATOM 786 C CA . PHE A 1 108 ? 18.047 15.531 -12.727 1 98.19 108 PHE A CA 1
ATOM 787 C C . PHE A 1 108 ? 18.656 15.875 -14.078 1 98.19 108 PHE A C 1
ATOM 789 O O . PHE A 1 108 ? 18.438 16.953 -14.617 1 98.19 108 PHE A O 1
ATOM 796 N N . PRO A 1 109 ? 19.344 14.875 -14.734 1 98.31 109 PRO A N 1
ATOM 797 C CA . PRO A 1 109 ? 20.062 15.172 -15.977 1 98.31 109 PRO A CA 1
ATOM 798 C C . PRO A 1 109 ? 19.125 15.289 -17.188 1 98.31 109 PRO A C 1
ATOM 800 O O . PRO A 1 109 ? 19.531 15.812 -18.219 1 98.31 109 PRO A O 1
ATOM 803 N N . GLU A 1 110 ? 17.906 14.727 -17.094 1 97.31 110 GLU A N 1
ATOM 804 C CA . GLU A 1 110 ? 16.922 14.719 -18.172 1 97.31 110 GLU A CA 1
ATOM 805 C C . GLU A 1 110 ? 15.57 15.219 -17.703 1 97.31 110 GLU A C 1
ATOM 807 O O . GLU A 1 110 ? 15.344 15.375 -16.5 1 97.31 110 GLU A O 1
ATOM 812 N N . ASP A 1 111 ? 14.789 15.57 -18.688 1 95.88 111 ASP A N 1
ATOM 813 C CA . ASP A 1 111 ? 13.43 16.016 -18.375 1 95.88 111 ASP A CA 1
ATOM 814 C C . ASP A 1 111 ? 12.695 14.984 -17.531 1 95.88 111 ASP A C 1
ATOM 816 O O . ASP A 1 111 ? 12.57 13.828 -17.922 1 95.88 111 ASP A O 1
ATOM 820 N N . THR A 1 112 ? 12.203 15.375 -16.328 1 94.5 112 THR A N 1
ATOM 821 C CA . THR A 1 112 ? 11.594 14.453 -15.375 1 94.5 112 THR A CA 1
ATOM 822 C C . THR A 1 112 ? 10.133 14.203 -15.727 1 94.5 112 THR A C 1
ATOM 824 O O . THR A 1 112 ? 9.516 13.266 -15.211 1 94.5 112 THR A O 1
ATOM 827 N N . GLY A 1 113 ? 9.578 15.008 -16.625 1 90.5 113 GLY A N 1
ATOM 828 C CA . GLY A 1 113 ? 8.125 15.078 -16.672 1 90.5 113 GLY A CA 1
ATOM 829 C C . GLY A 1 113 ? 7.52 15.664 -15.406 1 90.5 113 GLY A C 1
ATOM 830 O O . GLY A 1 113 ? 8.242 16.156 -14.539 1 90.5 113 GLY A O 1
ATOM 831 N N . LEU A 1 114 ? 6.18 15.625 -15.328 1 86.56 114 LEU A N 1
ATOM 832 C CA . LEU A 1 114 ? 5.52 16.188 -14.156 1 86.56 114 LEU A CA 1
ATOM 833 C C . LEU A 1 114 ? 5.965 15.469 -12.891 1 86.56 114 LEU A C 1
ATOM 835 O O . LEU A 1 114 ? 6.105 14.242 -12.883 1 86.56 114 LEU A O 1
ATOM 839 N N . CYS A 1 115 ? 6.219 16.156 -11.922 1 85.88 115 CYS A N 1
ATOM 840 C CA . CYS A 1 115 ? 6.773 15.625 -10.688 1 85.88 115 CYS A CA 1
ATOM 841 C C . CYS A 1 115 ? 5.715 14.875 -9.891 1 85.88 115 CYS A C 1
ATOM 843 O O . CYS A 1 115 ? 4.555 15.289 -9.844 1 85.88 115 CYS A O 1
ATOM 845 N N . THR A 1 116 ? 6.023 13.672 -9.422 1 89.12 116 THR A N 1
ATOM 846 C CA . THR A 1 116 ? 5.348 13.18 -8.227 1 89.12 116 THR A CA 1
ATOM 847 C C . THR A 1 116 ? 5.688 14.047 -7.016 1 89.12 116 THR A C 1
ATOM 849 O O . THR A 1 116 ? 6.805 13.977 -6.496 1 89.12 116 THR A O 1
ATOM 852 N N . CYS A 1 117 ? 4.695 14.906 -6.547 1 89.06 117 CYS A N 1
ATOM 853 C CA . CYS A 1 117 ? 5.02 15.945 -5.578 1 89.06 117 CYS A CA 1
ATOM 854 C C . CYS A 1 117 ? 3.949 16.047 -4.5 1 89.06 117 CYS A C 1
ATOM 856 O O . CYS A 1 117 ? 2.809 15.633 -4.715 1 89.06 117 CYS A O 1
ATOM 858 N N . HIS A 1 118 ? 4.371 16.406 -3.369 1 89.94 118 HIS A N 1
ATOM 859 C CA . HIS A 1 118 ? 3.48 16.891 -2.32 1 89.94 118 HIS A CA 1
ATOM 860 C C . HIS A 1 118 ? 3.375 18.422 -2.354 1 89.94 118 HIS A C 1
ATOM 862 O O . HIS A 1 118 ? 4.363 19.125 -2.125 1 89.94 118 HIS A O 1
ATOM 868 N N . ALA A 1 119 ? 2.24 18.938 -2.662 1 86.88 119 ALA A N 1
ATOM 869 C CA . ALA A 1 119 ? 2.055 20.344 -2.971 1 86.88 119 ALA A CA 1
ATOM 870 C C . ALA A 1 119 ? 2.402 21.219 -1.77 1 86.88 119 ALA A C 1
ATOM 872 O O . ALA A 1 119 ? 3.027 22.266 -1.92 1 86.88 119 ALA A O 1
ATOM 873 N N . ALA A 1 120 ? 1.961 20.828 -0.618 1 86.62 120 ALA A N 1
ATOM 874 C CA . ALA A 1 120 ? 2.205 21.594 0.597 1 86.62 120 ALA A CA 1
ATOM 875 C C . ALA A 1 120 ? 3.449 21.094 1.326 1 86.62 120 ALA A C 1
ATOM 877 O O . ALA A 1 120 ? 3.352 20.562 2.43 1 86.62 120 ALA A O 1
ATOM 878 N N . GLY A 1 121 ? 4.598 21.375 0.776 1 86.19 121 GLY A N 1
ATOM 879 C CA . GLY A 1 121 ? 5.828 20.844 1.349 1 86.19 121 GLY A CA 1
ATOM 880 C C . GLY A 1 121 ? 6.238 21.547 2.629 1 86.19 121 GLY A C 1
ATOM 881 O O . GLY A 1 121 ? 7 21 3.428 1 86.19 121 GLY A O 1
ATOM 882 N N . GLY A 1 122 ? 5.688 22.812 2.865 1 88.88 122 GLY A N 1
ATOM 883 C CA . GLY A 1 122 ? 5.938 23.547 4.09 1 88.88 122 GLY A CA 1
ATOM 884 C C . GLY A 1 122 ? 7.348 24.109 4.172 1 88.88 122 GLY A C 1
ATOM 885 O O . GLY A 1 122 ? 7.723 24.719 5.176 1 88.88 122 GLY A O 1
ATOM 886 N N . GLU A 1 123 ? 8.18 23.844 3.201 1 92.31 123 GLU A N 1
ATOM 887 C CA . GLU A 1 123 ? 9.578 24.266 3.139 1 92.31 123 GLU A CA 1
ATOM 888 C C . GLU A 1 123 ? 9.945 24.75 1.738 1 92.31 123 GLU A C 1
ATOM 890 O O . GLU A 1 123 ? 9.523 24.156 0.743 1 92.31 123 GLU A O 1
ATOM 895 N N . THR A 1 124 ? 10.734 25.812 1.709 1 93.75 124 THR A N 1
ATOM 896 C CA . THR A 1 124 ? 11.164 26.344 0.42 1 93.75 124 THR A CA 1
ATOM 897 C C . THR A 1 124 ? 12.367 25.578 -0.116 1 93.75 124 THR A C 1
ATOM 899 O O . THR A 1 124 ? 13.375 25.422 0.576 1 93.75 124 THR A O 1
ATOM 902 N N . GLY A 1 125 ? 12.227 25.031 -1.277 1 94.62 125 GLY A N 1
ATOM 903 C CA . GLY A 1 125 ? 13.328 24.422 -1.995 1 94.62 125 GLY A CA 1
ATOM 904 C C . GLY A 1 125 ? 13.945 25.328 -3.037 1 94.62 125 GLY A C 1
ATOM 905 O O . GLY A 1 125 ? 13.359 26.359 -3.393 1 94.62 125 GLY A O 1
ATOM 906 N N . GLN A 1 126 ? 15.148 25.031 -3.471 1 96.88 126 GLN A N 1
ATOM 907 C CA . GLN A 1 126 ? 15.859 25.812 -4.484 1 96.88 126 GLN A CA 1
ATOM 908 C C . GLN A 1 126 ? 16.047 25 -5.762 1 96.88 126 GLN A C 1
ATOM 910 O O . GLN A 1 126 ? 16.312 23.797 -5.707 1 96.88 126 GLN A O 1
ATOM 915 N N . VAL A 1 127 ? 15.852 25.625 -6.84 1 96.94 127 VAL A N 1
ATOM 916 C CA . VAL A 1 127 ? 16.078 25.031 -8.156 1 96.94 127 VAL A CA 1
ATOM 917 C C . VAL A 1 127 ? 17.25 25.734 -8.844 1 96.94 127 VAL A C 1
ATOM 919 O O . VAL A 1 127 ? 17.266 26.969 -8.938 1 96.94 127 VAL A O 1
ATOM 922 N N . SER A 1 128 ? 18.156 25.047 -9.312 1 98.19 128 SER A N 1
ATOM 923 C CA . SER A 1 128 ? 19.359 25.594 -9.93 1 98.19 128 SER A CA 1
ATOM 924 C C . SER A 1 128 ? 19.094 26.047 -11.359 1 98.19 128 SER A C 1
ATOM 926 O O . SER A 1 128 ? 18.078 25.703 -11.945 1 98.19 128 SER A O 1
ATOM 928 N N . PRO A 1 129 ? 20.016 26.875 -11.844 1 97.62 129 PRO A N 1
ATOM 929 C CA . PRO A 1 129 ? 20.094 26.891 -13.305 1 97.62 129 PRO A CA 1
ATOM 930 C C . PRO A 1 129 ? 20.438 25.531 -13.891 1 97.62 129 PRO A C 1
ATOM 932 O O . PRO A 1 129 ? 20.594 24.562 -13.148 1 97.62 129 PRO A O 1
ATOM 935 N N . ARG A 1 130 ? 20.391 25.438 -15.211 1 97.69 130 ARG A N 1
ATOM 936 C CA . ARG A 1 130 ? 20.734 24.172 -15.852 1 97.69 130 ARG A CA 1
ATOM 937 C C . ARG A 1 130 ? 22.125 23.688 -15.445 1 97.69 130 ARG A C 1
ATOM 939 O O . ARG A 1 130 ? 23.078 24.469 -15.477 1 97.69 130 ARG A O 1
ATOM 946 N N . GLY A 1 131 ? 22.188 22.422 -15 1 98.31 131 GLY A N 1
ATOM 947 C CA . GLY A 1 131 ? 23.484 21.844 -14.688 1 98.31 131 GLY A CA 1
ATOM 948 C C . GLY A 1 131 ? 23.484 21.016 -13.422 1 98.31 131 GLY A C 1
ATOM 949 O O . GLY A 1 131 ? 22.469 20.969 -12.711 1 98.31 131 GLY A O 1
ATOM 950 N N . ASN A 1 132 ? 24.562 20.25 -13.281 1 98.56 132 ASN A N 1
ATOM 951 C CA . ASN A 1 132 ? 24.812 19.438 -12.094 1 98.56 132 ASN A CA 1
ATOM 952 C C . ASN A 1 132 ? 25.547 20.234 -11.016 1 98.56 132 ASN A C 1
ATOM 954 O O . ASN A 1 132 ? 26.734 20.547 -11.172 1 98.56 132 ASN A O 1
ATOM 958 N N . PHE A 1 133 ? 24.922 20.547 -9.938 1 98.38 133 PHE A N 1
ATOM 959 C CA . PHE A 1 133 ? 25.5 21.328 -8.85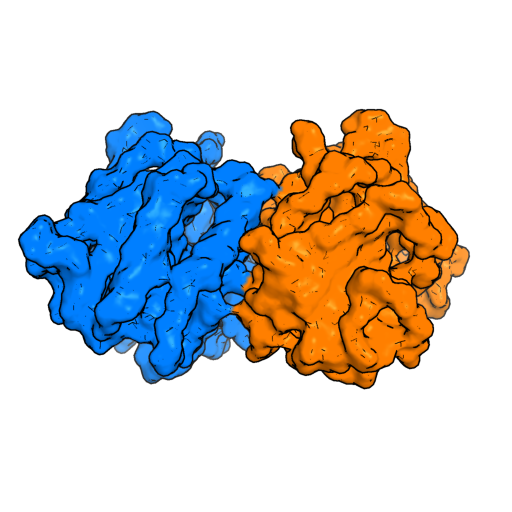2 1 98.38 133 PHE A CA 1
ATOM 960 C C . PHE A 1 133 ? 25.547 20.5 -7.566 1 98.38 133 PHE A C 1
ATOM 962 O O . PHE A 1 133 ? 25.438 21.047 -6.469 1 98.38 133 PHE A O 1
ATOM 969 N N . ILE A 1 134 ? 25.609 19.188 -7.695 1 97.62 134 ILE A N 1
ATOM 970 C CA . ILE A 1 134 ? 25.578 18.266 -6.566 1 97.62 134 ILE A CA 1
ATOM 971 C C . ILE A 1 134 ? 26.734 18.562 -5.621 1 97.62 134 ILE A C 1
ATOM 973 O O . ILE A 1 134 ? 26.625 18.406 -4.406 1 97.62 134 ILE A O 1
ATOM 977 N N . ASP A 1 135 ? 27.922 19.031 -6.113 1 94.69 135 ASP A N 1
ATOM 978 C CA . ASP A 1 135 ? 29.094 19.297 -5.297 1 94.69 135 ASP A CA 1
ATOM 979 C C . ASP A 1 135 ? 29.469 20.766 -5.32 1 94.69 135 ASP A C 1
ATOM 981 O O . ASP A 1 135 ? 30.609 21.141 -5.043 1 94.69 135 ASP A O 1
ATOM 985 N N . ALA A 1 136 ? 28.547 21.641 -5.676 1 94.94 136 ALA A N 1
ATOM 986 C CA . ALA A 1 136 ? 28.859 23.062 -5.793 1 94.94 136 ALA A CA 1
ATOM 987 C C . ALA A 1 136 ? 27.672 23.922 -5.414 1 94.94 136 ALA A C 1
ATOM 989 O O . ALA A 1 136 ? 26.516 23.562 -5.684 1 94.94 136 ALA A O 1
ATOM 990 N N . PRO A 1 137 ? 28 25 -4.797 1 94.12 137 PRO A N 1
ATOM 991 C CA . PRO A 1 137 ? 26.922 25.938 -4.562 1 94.12 137 PRO A CA 1
ATOM 992 C C . PRO A 1 137 ? 26.391 26.562 -5.855 1 94.12 137 PRO A C 1
ATOM 994 O O . PRO A 1 137 ? 27.078 26.531 -6.883 1 94.12 137 PRO A O 1
ATOM 997 N N . PHE A 1 138 ? 25.156 27.031 -5.848 1 97.44 138 PHE A N 1
ATOM 998 C CA . PHE A 1 138 ? 24.578 27.75 -6.977 1 97.44 138 PHE A CA 1
ATOM 999 C C . PHE A 1 138 ? 23.625 28.844 -6.5 1 97.44 138 PHE A C 1
ATOM 1001 O O . PHE A 1 138 ? 23.141 28.797 -5.367 1 97.44 138 PHE A O 1
ATOM 1008 N N . ASP A 1 139 ? 23.453 29.875 -7.355 1 97 139 ASP A N 1
ATOM 1009 C CA . ASP A 1 139 ? 22.359 30.828 -7.164 1 97 139 ASP A CA 1
ATOM 1010 C C . ASP A 1 139 ? 21.047 30.266 -7.723 1 97 139 ASP A C 1
ATOM 1012 O O . ASP A 1 139 ? 20.969 29.938 -8.906 1 97 139 ASP A O 1
ATOM 1016 N N . ALA A 1 140 ? 20.078 30.172 -6.863 1 97.12 140 ALA A N 1
ATOM 1017 C CA . ALA A 1 140 ? 18.812 29.578 -7.27 1 97.12 140 ALA A CA 1
ATOM 1018 C C . ALA A 1 140 ? 18.188 30.344 -8.43 1 97.12 140 ALA A C 1
ATOM 1020 O O . ALA A 1 140 ? 18.094 31.578 -8.398 1 97.12 140 ALA A O 1
ATOM 1021 N N . GLU A 1 141 ? 17.828 29.641 -9.469 1 96.5 141 GLU A N 1
ATOM 1022 C CA . GLU A 1 141 ? 17.062 30.219 -10.57 1 96.5 141 GLU A CA 1
ATOM 1023 C C . GLU A 1 141 ? 15.609 30.453 -10.172 1 96.5 141 GLU A C 1
ATOM 1025 O O . GLU A 1 141 ? 14.984 31.406 -10.625 1 96.5 141 GLU A O 1
ATOM 1030 N N . SER A 1 142 ? 15.086 29.562 -9.391 1 94.94 142 SER A N 1
ATOM 1031 C CA . SER A 1 142 ? 13.734 29.641 -8.852 1 94.94 142 SER A CA 1
ATOM 1032 C C . SER A 1 142 ? 13.609 28.859 -7.551 1 94.94 142 SER A C 1
ATOM 1034 O O . SER A 1 142 ? 14.555 28.203 -7.117 1 94.94 142 SER A O 1
ATOM 1036 N N . THR A 1 143 ? 12.516 29.062 -6.844 1 94.44 143 THR A N 1
ATOM 1037 C CA . THR A 1 143 ? 12.219 28.312 -5.629 1 94.44 143 THR A CA 1
ATOM 1038 C C . THR A 1 143 ? 10.93 27.5 -5.793 1 94.44 143 THR A C 1
ATOM 1040 O O . THR A 1 143 ? 10.156 27.75 -6.719 1 94.44 143 THR A O 1
ATOM 1043 N N . ILE A 1 144 ? 10.82 26.5 -5.027 1 90.88 144 ILE A N 1
ATOM 1044 C CA . ILE A 1 144 ? 9.617 25.672 -4.996 1 90.88 144 ILE A CA 1
ATOM 1045 C C . ILE A 1 144 ? 9.18 25.453 -3.549 1 90.88 144 ILE A C 1
ATOM 1047 O O . ILE A 1 144 ? 10.016 25.406 -2.645 1 90.88 144 ILE A O 1
ATOM 1051 N N . THR A 1 145 ? 7.855 25.344 -3.316 1 89.88 145 THR A N 1
ATOM 1052 C CA . THR A 1 145 ? 7.363 25.062 -1.973 1 89.88 145 THR A CA 1
ATOM 1053 C C . THR A 1 145 ? 6.781 23.656 -1.896 1 89.88 145 THR A C 1
ATOM 1055 O O . THR A 1 145 ? 6.512 23.141 -0.806 1 89.88 145 THR A O 1
ATOM 1058 N N . ALA A 1 146 ? 6.594 22.969 -3.041 1 91.06 146 ALA A N 1
ATOM 1059 C CA . ALA A 1 146 ? 6.199 21.562 -3.084 1 91.06 146 ALA A CA 1
ATOM 1060 C C . ALA A 1 146 ? 7.367 20.656 -2.727 1 91.06 146 ALA A C 1
ATOM 1062 O O . ALA A 1 146 ? 8.531 21.047 -2.879 1 91.06 146 ALA A O 1
ATOM 1063 N N . ARG A 1 147 ? 7.105 19.578 -2.105 1 93 147 ARG A N 1
ATOM 1064 C CA . ARG A 1 147 ? 8.094 18.516 -1.964 1 93 147 ARG A CA 1
ATOM 1065 C C . ARG A 1 147 ? 8.156 17.656 -3.223 1 93 147 ARG A C 1
ATOM 1067 O O . ARG A 1 147 ? 7.176 16.984 -3.576 1 93 147 ARG A O 1
ATOM 1074 N N . ALA A 1 148 ? 9.289 17.656 -3.883 1 93.38 148 ALA A N 1
ATOM 1075 C CA . ALA A 1 148 ? 9.406 16.984 -5.172 1 93.38 148 ALA A CA 1
ATOM 1076 C C . ALA A 1 148 ? 10.164 15.664 -5.031 1 93.38 148 ALA A C 1
ATOM 1078 O O . ALA A 1 148 ? 11.297 15.648 -4.543 1 93.38 148 ALA A O 1
ATOM 1079 N N . PHE A 1 149 ? 9.578 14.57 -5.359 1 94.88 149 PHE A N 1
ATOM 1080 C CA . PHE A 1 149 ? 10.133 13.242 -5.629 1 94.88 149 PHE A CA 1
ATOM 1081 C C . PHE A 1 149 ? 10.648 12.602 -4.348 1 94.88 149 PHE A C 1
ATOM 1083 O O . PHE A 1 149 ? 11.25 11.523 -4.387 1 94.88 149 PHE A O 1
ATOM 1090 N N . ILE A 1 150 ? 10.523 13.203 -3.139 1 95.94 150 ILE A N 1
ATOM 1091 C CA . ILE A 1 150 ? 10.883 12.633 -1.847 1 95.94 150 ILE A CA 1
ATOM 1092 C C . ILE A 1 150 ? 9.617 12.258 -1.076 1 95.94 150 ILE A C 1
ATOM 1094 O O . ILE A 1 150 ? 8.727 13.086 -0.898 1 95.94 150 ILE A O 1
ATOM 1098 N N . SER A 1 151 ? 9.586 10.984 -0.645 1 95.5 151 SER A N 1
ATOM 1099 C CA . SER A 1 151 ? 8.359 10.594 0.037 1 95.5 151 SER A CA 1
ATOM 1100 C C . SER A 1 151 ? 8.633 10.195 1.483 1 95.5 151 SER A C 1
ATOM 1102 O O . SER A 1 151 ? 7.73 10.219 2.322 1 95.5 151 SER A O 1
ATOM 1104 N N . GLU A 1 152 ? 9.852 9.75 1.788 1 96.25 152 GLU A N 1
ATOM 1105 C CA . GLU A 1 152 ? 10.188 9.32 3.143 1 96.25 152 GLU A CA 1
ATOM 1106 C C . GLU A 1 152 ? 11.688 9.445 3.402 1 96.25 152 GLU A C 1
ATOM 1108 O O . GLU A 1 152 ? 12.484 9.406 2.469 1 96.25 152 GLU A O 1
ATOM 1113 N N . VAL A 1 153 ? 12.031 9.664 4.602 1 97.56 153 VAL A N 1
ATOM 1114 C CA . VAL A 1 153 ? 13.367 9.406 5.125 1 97.56 153 VAL A CA 1
ATOM 1115 C C . VAL A 1 153 ? 13.289 8.375 6.25 1 97.56 153 VAL A C 1
ATOM 1117 O O . VAL A 1 153 ? 12.633 8.602 7.266 1 97.56 153 VAL A O 1
ATOM 1120 N N . ASP A 1 154 ? 13.938 7.219 6.066 1 96.81 154 ASP A N 1
ATOM 1121 C CA . ASP A 1 154 ? 14.016 6.164 7.074 1 96.81 154 ASP A CA 1
ATOM 1122 C C . ASP A 1 154 ? 15.266 6.324 7.934 1 96.81 154 ASP A C 1
ATOM 1124 O O . ASP A 1 154 ? 16.375 6.449 7.41 1 96.81 154 ASP A O 1
ATOM 1128 N N . ILE A 1 155 ? 15.086 6.309 9.188 1 97.75 155 ILE A N 1
ATOM 1129 C CA . ILE A 1 155 ? 16.203 6.473 10.109 1 97.75 155 ILE A CA 1
ATOM 1130 C C . ILE A 1 155 ? 16.578 5.117 10.711 1 97.75 155 ILE A C 1
ATOM 1132 O O . ILE A 1 155 ? 15.711 4.371 11.172 1 97.75 155 ILE A O 1
ATOM 1136 N N . LYS A 1 156 ? 17.828 4.766 10.562 1 96.75 156 LYS A N 1
ATOM 1137 C CA . LYS A 1 156 ? 18.359 3.574 11.219 1 96.75 156 LYS A CA 1
ATOM 1138 C C . LYS A 1 156 ? 18.625 3.834 12.695 1 96.75 156 LYS A C 1
ATOM 1140 O O . LYS A 1 156 ? 19.469 4.66 13.047 1 96.75 156 LYS A O 1
ATOM 1145 N N . GLN A 1 157 ? 17.906 3.213 13.492 1 95.62 157 GLN A N 1
ATOM 1146 C CA . GLN A 1 157 ? 18.094 3.307 14.938 1 95.62 157 GLN A CA 1
ATOM 1147 C C . GLN A 1 157 ? 18.641 2.002 15.508 1 95.62 157 GLN A C 1
ATOM 1149 O O . GLN A 1 157 ? 18.422 0.931 14.938 1 95.62 157 GLN A O 1
ATOM 1154 N N . ALA A 1 158 ? 19.375 2.119 16.562 1 91 158 ALA A N 1
ATOM 1155 C CA . ALA A 1 158 ? 19.891 0.924 17.234 1 91 158 ALA A CA 1
ATOM 1156 C C . ALA A 1 158 ? 18.75 0.011 17.672 1 91 158 ALA A C 1
ATOM 1158 O O . ALA A 1 158 ? 18.812 -1.206 17.484 1 91 158 ALA A O 1
ATOM 1159 N N . THR A 1 159 ? 17.828 0.643 18.281 1 91.19 159 THR A N 1
ATOM 1160 C CA . THR A 1 159 ? 16.578 -0.034 18.641 1 91.19 159 THR A CA 1
ATOM 1161 C C . THR A 1 159 ? 15.398 0.594 17.922 1 91.19 159 THR A C 1
ATOM 1163 O O . THR A 1 159 ? 15.125 1.784 18.078 1 91.19 159 THR A O 1
ATOM 1166 N N . PRO A 1 160 ? 14.805 -0.281 17.109 1 91.56 160 PRO A N 1
ATOM 1167 C CA . PRO A 1 160 ? 13.656 0.284 16.391 1 91.56 160 PRO A CA 1
ATOM 1168 C C . PRO A 1 160 ? 12.625 0.902 17.328 1 91.56 160 PRO A C 1
ATOM 1170 O O . PRO A 1 160 ? 12.289 0.313 18.359 1 91.56 160 PRO A O 1
ATOM 1173 N N . ARG A 1 161 ? 12.188 2.119 17.047 1 94.94 161 ARG A N 1
ATOM 1174 C CA . ARG A 1 161 ? 11.141 2.811 17.797 1 94.94 161 ARG A CA 1
ATOM 1175 C C . ARG A 1 161 ? 9.875 2.973 16.953 1 94.94 161 ARG A C 1
ATOM 1177 O O . ARG A 1 161 ? 9.938 2.939 15.727 1 94.94 161 ARG A O 1
ATOM 1184 N N . PRO A 1 162 ? 8.727 3.139 17.641 1 97.62 162 PRO A N 1
ATOM 1185 C CA . PRO A 1 162 ? 7.441 3.27 16.953 1 97.62 162 PRO A CA 1
ATOM 1186 C C . PRO A 1 162 ? 7.355 4.527 16.094 1 97.62 162 PRO A C 1
ATOM 1188 O O . PRO A 1 162 ? 8.031 5.52 16.375 1 97.62 162 PRO A O 1
ATOM 1191 N N . VAL A 1 163 ? 6.621 4.461 15.047 1 98.38 163 VAL A N 1
ATOM 1192 C CA . VAL A 1 163 ? 6.344 5.598 14.172 1 98.38 163 VAL A CA 1
ATOM 1193 C C . VAL A 1 163 ? 4.863 5.965 14.25 1 98.38 163 VAL A C 1
ATOM 1195 O O . VAL A 1 163 ? 3.994 5.09 14.18 1 98.38 163 VAL A O 1
ATOM 1198 N N . VAL A 1 164 ? 4.547 7.223 14.492 1 98.75 164 VAL A N 1
ATOM 1199 C CA . VAL A 1 164 ? 3.199 7.781 14.445 1 98.75 164 VAL A CA 1
ATOM 1200 C C . VAL A 1 164 ? 2.953 8.422 13.086 1 98.75 164 VAL A C 1
ATOM 1202 O O . VAL A 1 164 ? 3.688 9.328 12.68 1 98.75 164 VAL A O 1
ATOM 1205 N N . VAL A 1 165 ? 1.983 7.941 12.359 1 98.81 165 VAL A N 1
ATOM 1206 C CA . VAL A 1 165 ? 1.587 8.57 11.102 1 98.81 165 VAL A CA 1
ATOM 1207 C C . VAL A 1 165 ? 0.416 9.523 11.344 1 98.81 165 VAL A C 1
ATOM 1209 O O . VAL A 1 165 ? -0.604 9.125 11.914 1 98.81 165 VAL A O 1
ATOM 1212 N N . THR A 1 166 ? 0.593 10.812 11.047 1 98.81 166 THR A N 1
ATOM 1213 C CA . THR A 1 166 ? -0.506 11.773 11.039 1 98.81 166 THR A CA 1
ATOM 1214 C C . THR A 1 166 ? -1.149 11.852 9.664 1 98.81 166 THR A C 1
ATOM 1216 O O . THR A 1 166 ? -0.464 12.086 8.664 1 98.81 166 THR A O 1
ATOM 1219 N N . TYR A 1 167 ? -2.369 11.523 9.578 1 98.69 167 TYR A N 1
ATOM 1220 C CA . TYR A 1 167 ? -3.086 11.305 8.328 1 98.69 167 TYR A CA 1
ATOM 1221 C C . TYR A 1 167 ? -4.289 12.234 8.219 1 98.69 167 TYR A C 1
ATOM 1223 O O . TYR A 1 167 ? -5.109 12.305 9.133 1 98.69 167 TYR A O 1
ATOM 1231 N N . GLY A 1 168 ? -4.391 12.961 7.105 1 98.12 168 GLY A N 1
ATOM 1232 C CA . GLY A 1 168 ? -5.531 13.859 7.012 1 98.12 168 GLY A CA 1
ATOM 1233 C C . GLY A 1 168 ? -5.445 14.805 5.828 1 98.12 168 GLY A C 1
ATOM 1234 O O . GLY A 1 168 ? -4.949 14.438 4.762 1 98.12 168 GLY A O 1
ATOM 1235 N N . ASP A 1 169 ? -6.133 15.977 5.973 1 97.19 169 ASP A N 1
ATOM 1236 C CA . ASP A 1 169 ? -6.27 16.969 4.91 1 97.19 169 ASP A CA 1
ATOM 1237 C C . ASP A 1 169 ? -5.383 18.172 5.172 1 97.19 169 ASP A C 1
ATOM 1239 O O . ASP A 1 169 ? -4.281 18.047 5.707 1 97.19 169 ASP A O 1
ATOM 1243 N N . SER A 1 170 ? -5.777 19.328 4.727 1 97.31 170 SER A N 1
ATOM 1244 C CA . SER A 1 170 ? -4.961 20.531 4.797 1 97.31 170 SER A CA 1
ATOM 1245 C C . SER A 1 170 ? -4.629 20.891 6.242 1 97.31 170 SER A C 1
ATOM 1247 O O . SER A 1 170 ? -3.586 21.484 6.516 1 97.31 170 SER A O 1
ATOM 1249 N N . ILE A 1 171 ? -5.461 20.562 7.156 1 98.44 171 ILE A N 1
ATOM 1250 C CA . ILE A 1 171 ? -5.238 20.891 8.562 1 98.44 171 ILE A CA 1
ATOM 1251 C C . ILE A 1 171 ? -4.062 20.078 9.102 1 98.44 171 ILE A C 1
ATOM 1253 O O . ILE A 1 171 ? -3.164 20.625 9.742 1 98.44 171 ILE A O 1
ATOM 1257 N N . THR A 1 172 ? -4.039 18.797 8.836 1 98.31 172 THR A N 1
ATOM 1258 C CA . THR A 1 172 ? -2.922 17.938 9.227 1 98.31 172 THR A CA 1
ATOM 1259 C C . THR A 1 172 ? -1.679 18.281 8.406 1 98.31 172 THR A C 1
ATOM 1261 O O . THR A 1 172 ? -0.56 18.25 8.922 1 98.31 172 THR A O 1
ATOM 1264 N N . ASP A 1 173 ? -1.896 18.656 7.156 1 96.5 173 ASP A N 1
ATOM 1265 C CA . ASP A 1 173 ? -0.833 19.016 6.223 1 96.5 173 ASP A CA 1
ATOM 1266 C C . ASP A 1 173 ? -0.084 20.25 6.695 1 96.5 173 ASP A C 1
ATOM 1268 O O . ASP A 1 173 ? 1.079 20.453 6.336 1 96.5 173 ASP A O 1
ATOM 1272 N N . GLY A 1 174 ? -0.734 21.109 7.465 1 96.81 174 GLY A N 1
ATOM 1273 C CA . GLY A 1 174 ? -0.151 22.328 7.984 1 96.81 174 GLY A CA 1
ATOM 1274 C C . GLY A 1 174 ? -0.374 23.531 7.078 1 96.81 174 GLY A C 1
ATOM 1275 O O . GLY A 1 174 ? 0.454 24.438 7.031 1 96.81 174 GLY A O 1
ATOM 1276 N N . TYR A 1 175 ? -1.482 23.5 6.309 1 95.06 175 TYR A N 1
ATOM 1277 C CA . TYR A 1 175 ? -1.792 24.625 5.438 1 95.06 175 TYR A CA 1
ATOM 1278 C C . TYR A 1 175 ? -1.87 25.922 6.23 1 95.06 175 TYR A C 1
ATOM 1280 O O . TYR A 1 175 ? -2.475 25.969 7.305 1 95.06 175 TYR A O 1
ATOM 1288 N N . SER A 1 176 ? -1.211 27 5.777 1 95.06 176 SER A N 1
ATOM 1289 C CA . SER A 1 176 ? -1.165 28.359 6.332 1 95.06 176 SER A CA 1
ATOM 1290 C C . SER A 1 176 ? -0.163 28.453 7.477 1 95.06 176 SER A C 1
ATOM 1292 O O . SER A 1 176 ? -0.005 29.516 8.086 1 95.06 176 SER A O 1
ATOM 1294 N N . SER A 1 177 ? 0.466 27.344 7.875 1 96.25 177 SER A N 1
ATOM 1295 C CA . SER A 1 177 ? 1.619 27.453 8.766 1 96.25 177 SER A CA 1
ATOM 1296 C C . SER A 1 177 ? 2.742 28.25 8.109 1 96.25 177 SER A C 1
ATOM 1298 O O . SER A 1 177 ? 2.926 28.188 6.895 1 96.25 177 SER A O 1
ATOM 1300 N N . THR A 1 178 ? 3.471 29.016 8.945 1 96.69 178 THR A N 1
ATOM 1301 C CA . THR A 1 178 ? 4.566 29.812 8.398 1 96.69 178 THR A CA 1
ATOM 1302 C C . THR A 1 178 ? 5.598 28.906 7.727 1 96.69 178 THR A C 1
ATOM 1304 O O . THR A 1 178 ? 6.094 27.953 8.336 1 96.69 178 THR A O 1
ATOM 1307 N N . LEU A 1 179 ? 5.895 29.172 6.438 1 94.12 179 LEU A N 1
ATOM 1308 C CA . LEU A 1 179 ? 6.852 28.375 5.668 1 94.12 179 LEU A CA 1
ATOM 1309 C C . LEU A 1 179 ? 8.211 28.344 6.367 1 94.12 179 LEU A C 1
ATOM 1311 O O . LEU A 1 179 ? 8.625 29.328 6.984 1 94.12 179 LEU A O 1
ATOM 1315 N N . ASN A 1 180 ? 8.906 27.219 6.297 1 95 180 ASN A N 1
ATOM 1316 C CA . ASN A 1 180 ? 10.281 27.016 6.73 1 95 180 ASN A CA 1
ATOM 1317 C C . ASN A 1 180 ? 10.398 27.031 8.25 1 95 180 ASN A C 1
ATOM 1319 O O . ASN A 1 180 ? 11.5 27.172 8.789 1 95 180 ASN A O 1
ATOM 1323 N N . GLN A 1 181 ? 9.242 26.984 8.953 1 95.56 181 GLN A N 1
ATOM 1324 C CA . GLN A 1 181 ? 9.336 27.141 10.398 1 95.56 181 GLN A CA 1
ATOM 1325 C C . GLN A 1 181 ? 8.844 25.891 11.125 1 95.56 181 GLN A C 1
ATOM 1327 O O . GLN A 1 181 ? 8.93 25.812 12.352 1 95.56 181 GLN A O 1
ATOM 1332 N N . ASP A 1 182 ? 8.367 24.891 10.398 1 95.56 182 ASP A N 1
ATOM 1333 C CA . ASP A 1 182 ? 7.949 23.609 10.961 1 95.56 182 ASP A CA 1
ATOM 1334 C C . ASP A 1 182 ? 7.012 23.812 12.156 1 95.56 182 ASP A C 1
ATOM 1336 O O . ASP A 1 182 ? 7.258 23.281 13.242 1 95.56 182 ASP A O 1
ATOM 1340 N N . ARG A 1 183 ? 5.883 24.531 11.945 1 97.31 183 ARG A N 1
ATOM 1341 C CA . ARG A 1 183 ? 4.969 24.891 13.023 1 97.31 183 ARG A CA 1
ATOM 1342 C C . ARG A 1 183 ? 3.635 24.156 12.875 1 97.31 183 ARG A C 1
ATOM 1344 O O . ARG A 1 183 ? 2.627 24.578 13.445 1 97.31 183 ARG A O 1
ATOM 1351 N N . ARG A 1 184 ? 3.539 23.125 12.078 1 97.81 184 ARG A N 1
ATOM 1352 C CA . ARG A 1 184 ? 2.338 22.312 11.953 1 97.81 184 ARG A CA 1
ATOM 1353 C C . ARG A 1 184 ? 2.088 21.516 13.227 1 97.81 184 ARG A C 1
ATOM 1355 O O . ARG A 1 184 ? 2.992 21.344 14.047 1 97.81 184 ARG A O 1
ATOM 1362 N N . TRP A 1 185 ? 0.888 21.047 13.414 1 98.56 185 TRP A N 1
ATOM 1363 C CA . TRP A 1 185 ? 0.642 20.344 14.664 1 98.56 185 TRP A CA 1
ATOM 1364 C C . TRP A 1 185 ? 1.425 19.031 14.711 1 98.56 185 TRP A C 1
ATOM 1366 O O . TRP A 1 185 ? 1.858 18.594 15.781 1 98.56 185 TRP A O 1
ATOM 1376 N N . PRO A 1 186 ? 1.707 18.281 13.539 1 98.44 186 PRO A N 1
ATOM 1377 C CA . PRO A 1 186 ? 2.604 17.125 13.625 1 98.44 186 PRO A CA 1
ATOM 1378 C C . PRO A 1 186 ? 4.016 17.5 14.062 1 98.44 186 PRO A C 1
ATOM 1380 O O . PRO A 1 186 ? 4.688 16.719 14.734 1 98.44 186 PRO A O 1
ATOM 1383 N N . ASP A 1 187 ? 4.484 18.719 13.633 1 97.69 187 ASP A N 1
ATOM 1384 C CA . ASP A 1 187 ? 5.777 19.188 14.117 1 97.69 187 ASP A CA 1
ATOM 1385 C C . ASP A 1 187 ? 5.766 19.359 15.633 1 97.69 187 ASP A C 1
ATOM 1387 O O . ASP A 1 187 ? 6.723 18.984 16.312 1 97.69 187 ASP A O 1
ATOM 1391 N N . ARG A 1 188 ? 4.68 20.016 16.125 1 98.44 188 ARG A N 1
ATOM 1392 C CA . ARG A 1 188 ? 4.559 20.188 17.578 1 98.44 188 ARG A CA 1
ATOM 1393 C C . ARG A 1 188 ? 4.527 18.844 18.297 1 98.44 188 ARG A C 1
ATOM 1395 O O . ARG A 1 188 ? 5.148 18.688 19.344 1 98.44 188 ARG A O 1
ATOM 1402 N N . LEU A 1 189 ? 3.791 17.859 17.734 1 98.69 189 LEU A N 1
ATOM 1403 C CA . LEU A 1 189 ? 3.779 16.516 18.281 1 98.69 189 LEU A CA 1
ATOM 1404 C C . LEU A 1 189 ? 5.188 15.93 18.328 1 98.69 189 LEU A C 1
ATOM 1406 O O . LEU A 1 189 ? 5.594 15.359 19.344 1 98.69 189 LEU A O 1
ATOM 1410 N N . SER A 1 190 ? 5.93 16.047 17.281 1 97.88 190 SER A N 1
ATOM 1411 C CA . SER A 1 190 ? 7.301 15.555 17.203 1 97.88 190 SER A CA 1
ATOM 1412 C C . SER A 1 190 ? 8.164 16.188 18.297 1 97.88 190 SER A C 1
ATOM 1414 O O . SER A 1 190 ? 8.977 15.5 18.922 1 97.88 190 SER A O 1
ATOM 1416 N N . GLU A 1 191 ? 8.008 17.484 18.516 1 97.88 191 GLU A N 1
ATOM 1417 C CA . GLU A 1 191 ? 8.742 18.188 19.562 1 97.88 191 GLU A CA 1
ATOM 1418 C C . GLU A 1 191 ? 8.43 17.609 20.938 1 97.88 191 GLU A C 1
ATOM 1420 O O . GLU A 1 191 ? 9.336 17.391 21.75 1 97.88 191 GLU A O 1
ATOM 1425 N N . ARG A 1 192 ? 7.199 17.438 21.141 1 98.44 192 ARG A N 1
ATOM 1426 C CA . ARG A 1 192 ? 6.777 16.922 22.438 1 98.44 192 ARG A CA 1
ATOM 1427 C C . ARG A 1 192 ? 7.289 15.508 22.672 1 98.44 192 ARG A C 1
ATOM 1429 O O . ARG A 1 192 ? 7.688 15.148 23.781 1 98.44 192 ARG A O 1
ATOM 1436 N N . LEU A 1 193 ? 7.262 14.68 21.625 1 97.81 193 LEU A N 1
ATOM 1437 C CA . LEU A 1 193 ? 7.762 13.32 21.734 1 97.81 193 LEU A CA 1
ATOM 1438 C C . LEU A 1 193 ? 9.266 13.312 21.984 1 97.81 193 LEU A C 1
ATOM 1440 O O . LEU A 1 193 ? 9.758 12.531 22.812 1 97.81 193 LEU A O 1
ATOM 1444 N N . ALA A 1 194 ? 9.977 14.164 21.312 1 96.19 194 ALA A N 1
ATOM 1445 C CA . ALA A 1 194 ? 11.422 14.258 21.516 1 96.19 194 ALA A CA 1
ATOM 1446 C C . ALA A 1 194 ? 11.766 14.664 22.938 1 96.19 194 ALA A C 1
ATOM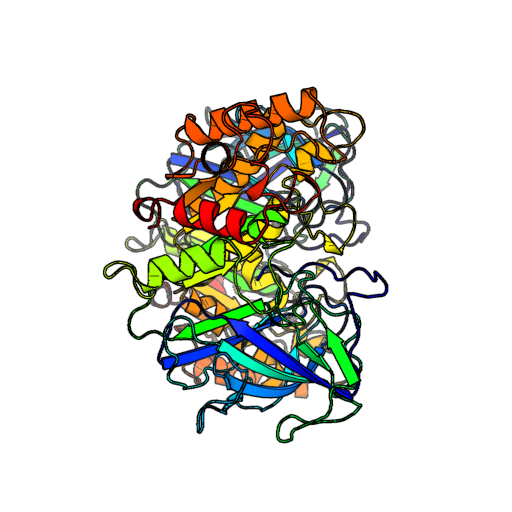 1448 O O . ALA A 1 194 ? 12.82 14.297 23.469 1 96.19 194 ALA A O 1
ATOM 1449 N N . ALA A 1 195 ? 10.867 15.43 23.594 1 96.06 195 ALA A N 1
ATOM 1450 C CA . ALA A 1 195 ? 11.086 15.938 24.938 1 96.06 195 ALA A CA 1
ATOM 1451 C C . ALA A 1 195 ? 10.594 14.945 25.984 1 96.06 195 ALA A C 1
ATOM 1453 O O . ALA A 1 195 ? 10.836 15.125 27.188 1 96.06 195 ALA A O 1
ATOM 1454 N N . ASN A 1 196 ? 9.914 13.93 25.5 1 95 196 ASN A N 1
ATOM 1455 C CA . ASN A 1 196 ? 9.352 12.93 26.406 1 95 196 ASN A CA 1
ATOM 1456 C C . ASN A 1 196 ? 10.289 11.742 26.594 1 95 196 ASN A C 1
ATOM 1458 O O . ASN A 1 196 ? 10.547 10.992 25.656 1 95 196 ASN A O 1
ATOM 1462 N N . GLY A 1 197 ? 10.812 11.484 27.734 1 91.06 197 GLY A N 1
ATOM 1463 C CA . GLY A 1 197 ? 11.789 10.445 28.016 1 91.06 197 GLY A CA 1
ATOM 1464 C C . GLY A 1 197 ? 11.367 9.078 27.531 1 91.06 197 GLY A C 1
ATOM 1465 O O . GLY A 1 197 ? 12.117 8.398 26.812 1 91.06 197 GLY A O 1
ATOM 1466 N N . SER A 1 198 ? 10.133 8.68 27.781 1 93.38 198 SER A N 1
ATOM 1467 C CA . SER A 1 198 ? 9.656 7.336 27.484 1 93.38 198 SER A CA 1
ATOM 1468 C C . SER A 1 198 ? 9.352 7.18 26 1 93.38 198 SER A C 1
ATOM 1470 O O . SER A 1 198 ? 9.359 6.062 25.469 1 93.38 198 SER A O 1
ATOM 1472 N N . LYS A 1 199 ? 9.133 8.234 25.328 1 95 199 LYS A N 1
ATOM 1473 C CA . LYS A 1 199 ? 8.742 8.148 23.922 1 95 199 LYS A CA 1
ATOM 1474 C C . LYS A 1 199 ? 9.766 8.844 23.016 1 95 199 LYS A C 1
ATOM 1476 O O . LYS A 1 199 ? 9.508 9.078 21.844 1 95 199 LYS A O 1
ATOM 1481 N N . ARG A 1 200 ? 10.812 9.203 23.609 1 92.94 200 ARG A N 1
ATOM 1482 C CA . ARG A 1 200 ? 11.898 9.742 22.797 1 92.94 200 ARG A CA 1
ATOM 1483 C C . ARG A 1 200 ? 12.281 8.773 21.672 1 92.94 200 ARG A C 1
ATOM 1485 O O . ARG A 1 200 ? 12.344 7.559 21.891 1 92.94 200 ARG A O 1
ATOM 1492 N N . GLY A 1 201 ? 12.461 9.281 20.484 1 93.81 201 GLY A N 1
ATOM 1493 C CA . GLY A 1 201 ? 12.852 8.453 19.359 1 93.81 201 GLY A CA 1
ATOM 1494 C C . GLY A 1 201 ? 11.688 8.031 18.484 1 93.81 201 GLY A C 1
ATOM 1495 O O . GLY A 1 201 ? 11.875 7.457 17.406 1 93.81 201 GLY A O 1
ATOM 1496 N N . PHE A 1 202 ? 10.414 8.234 19.016 1 96.75 202 PHE A N 1
ATOM 1497 C CA . PHE A 1 202 ? 9.281 7.996 18.125 1 96.75 202 PHE A CA 1
ATOM 1498 C C . PHE A 1 202 ? 9.422 8.797 16.844 1 96.75 202 PHE A C 1
ATOM 1500 O O . PHE A 1 202 ? 9.82 9.961 16.859 1 96.75 202 PHE A O 1
ATOM 1507 N N . GLY A 1 203 ? 9.234 8.141 15.727 1 97.75 203 GLY A N 1
ATOM 1508 C CA . GLY A 1 203 ? 9.07 8.867 14.484 1 97.75 203 GLY A CA 1
ATOM 1509 C C . GLY A 1 203 ? 7.684 9.461 14.32 1 97.75 203 GLY A C 1
ATOM 1510 O O . GLY A 1 203 ? 6.703 8.914 14.82 1 97.75 203 GLY A O 1
ATOM 1511 N N . VAL A 1 204 ? 7.559 10.633 13.711 1 98.38 204 VAL A N 1
ATOM 1512 C CA . VAL A 1 204 ? 6.297 11.227 13.289 1 98.38 204 VAL A CA 1
ATOM 1513 C C . VAL A 1 204 ? 6.316 11.469 11.781 1 98.38 204 VAL A C 1
ATOM 1515 O O . VAL A 1 204 ? 7.176 12.195 11.273 1 98.38 204 VAL A O 1
ATOM 1518 N N . ALA A 1 205 ? 5.484 10.812 11.078 1 97.62 205 ALA A N 1
ATOM 1519 C CA . ALA A 1 205 ? 5.348 10.969 9.633 1 97.62 205 ALA A CA 1
ATOM 1520 C C . ALA A 1 205 ? 4.047 11.68 9.273 1 97.62 205 ALA A C 1
ATOM 1522 O O . ALA A 1 205 ? 2.961 11.219 9.633 1 97.62 205 ALA A O 1
ATOM 1523 N N . ASN A 1 206 ? 4.113 12.844 8.633 1 97.38 206 ASN A N 1
ATOM 1524 C CA . ASN A 1 206 ? 2.945 13.578 8.148 1 97.38 206 ASN A CA 1
ATOM 1525 C C . ASN A 1 206 ? 2.518 13.094 6.77 1 97.38 206 ASN A C 1
ATOM 1527 O O . ASN A 1 206 ? 3.154 13.422 5.766 1 97.38 206 ASN A O 1
ATOM 1531 N N . ALA A 1 207 ? 1.467 12.305 6.715 1 97.31 207 ALA A N 1
ATOM 1532 C CA . ALA A 1 207 ? 0.949 11.75 5.465 1 97.31 207 ALA A CA 1
ATOM 1533 C C . ALA A 1 207 ? -0.337 12.461 5.047 1 97.31 207 ALA A C 1
ATOM 1535 O O . ALA A 1 207 ? -1.262 11.82 4.531 1 97.31 207 ALA A O 1
ATOM 1536 N N . ALA A 1 208 ? -0.451 13.727 5.301 1 97.25 208 ALA A N 1
ATOM 1537 C CA . ALA A 1 208 ? -1.635 14.5 4.926 1 97.25 208 ALA A CA 1
ATOM 1538 C C . ALA A 1 208 ? -1.509 15.039 3.504 1 97.25 208 ALA A C 1
ATOM 1540 O O . ALA A 1 208 ? -0.401 15.164 2.979 1 97.25 208 ALA A O 1
ATOM 1541 N N . ILE A 1 209 ? -2.549 15.227 2.861 1 95.81 209 ILE A N 1
ATOM 1542 C CA . ILE A 1 209 ? -2.672 15.922 1.584 1 95.81 209 ILE A CA 1
ATOM 1543 C C . ILE A 1 209 ? -3.738 17.016 1.686 1 95.81 209 ILE A C 1
ATOM 1545 O O . ILE A 1 209 ? -4.895 16.719 2.014 1 95.81 209 ILE A O 1
ATOM 1549 N N . SER A 1 210 ? -3.355 18.266 1.403 1 94.75 210 SER A N 1
ATOM 1550 C CA . SER A 1 210 ? -4.312 19.359 1.434 1 94.75 210 SER A CA 1
ATOM 1551 C C . SER A 1 210 ? -5.477 19.109 0.478 1 94.75 210 SER A C 1
ATOM 1553 O O . SER A 1 210 ? -5.273 18.625 -0.641 1 94.75 210 SER A O 1
ATOM 1555 N N . GLY A 1 211 ? -6.727 19.406 0.934 1 95 211 GLY A N 1
ATOM 1556 C CA . GLY A 1 211 ? -7.922 19.25 0.118 1 95 211 GLY A CA 1
ATOM 1557 C C . GLY A 1 211 ? -8.438 17.828 0.076 1 95 211 GLY A C 1
ATOM 1558 O O . GLY A 1 211 ? -9.484 17.562 -0.513 1 95 211 GLY A O 1
ATOM 1559 N N . ASN A 1 212 ? -7.727 16.922 0.75 1 96.06 212 ASN A N 1
ATOM 1560 C CA . ASN A 1 212 ? -8.055 15.508 0.647 1 96.06 212 ASN A CA 1
ATOM 1561 C C . ASN A 1 212 ? -9.43 15.203 1.24 1 96.06 212 ASN A C 1
ATOM 1563 O O . ASN A 1 212 ? -9.922 15.953 2.082 1 96.06 212 ASN A O 1
ATOM 1567 N N . ARG A 1 213 ? -10.102 14.219 0.734 1 96.69 213 ARG A N 1
ATOM 1568 C CA . ARG A 1 213 ? -11.398 13.711 1.17 1 96.69 213 ARG A CA 1
ATOM 1569 C C . ARG A 1 213 ? -11.32 12.227 1.513 1 96.69 213 ARG A C 1
ATOM 1571 O O . ARG A 1 213 ? -10.375 11.547 1.119 1 96.69 213 ARG A O 1
ATOM 1578 N N . ILE A 1 214 ? -12.234 11.766 2.307 1 97.56 214 ILE A N 1
ATOM 1579 C CA . ILE A 1 214 ? -12.25 10.367 2.715 1 97.56 214 ILE A CA 1
ATOM 1580 C C . ILE A 1 214 ? -12.719 9.492 1.554 1 97.56 214 ILE A C 1
ATOM 1582 O O . ILE A 1 214 ? -12.062 8.516 1.192 1 97.56 214 ILE A O 1
ATOM 1586 N N . LEU A 1 215 ? -13.805 9.914 0.854 1 96.44 215 LEU A N 1
ATOM 1587 C CA . LEU A 1 215 ? -14.547 8.961 0.031 1 96.44 215 LEU A CA 1
ATOM 1588 C C . LEU A 1 215 ? -14.359 9.266 -1.451 1 96.44 215 LEU A C 1
ATOM 1590 O O . LEU A 1 215 ? -14.828 8.516 -2.309 1 96.44 215 LEU A O 1
ATOM 1594 N N . ALA A 1 216 ? -13.719 10.375 -1.764 1 93.81 216 ALA A N 1
ATOM 1595 C CA . ALA A 1 216 ? -13.547 10.766 -3.16 1 93.81 216 ALA A CA 1
ATOM 1596 C C . ALA A 1 216 ? -12.18 11.398 -3.389 1 93.81 216 ALA A C 1
ATOM 1598 O O . ALA A 1 216 ? -11.617 12.016 -2.482 1 93.81 216 ALA A O 1
ATOM 1599 N N . ASP A 1 217 ? -11.719 11.266 -4.609 1 91.31 217 ASP A N 1
ATOM 1600 C CA . ASP A 1 217 ? -10.523 12 -4.988 1 91.31 217 ASP A CA 1
ATOM 1601 C C . ASP A 1 217 ? -10.742 13.508 -4.871 1 91.31 217 ASP A C 1
ATOM 1603 O O . ASP A 1 217 ? -11.875 13.977 -4.906 1 91.31 217 ASP A O 1
ATOM 1607 N N . GLY A 1 218 ? -9.586 14.156 -4.711 1 86.88 218 GLY A N 1
ATOM 1608 C CA . GLY A 1 218 ? -9.672 15.609 -4.711 1 86.88 218 GLY A CA 1
ATOM 1609 C C . GLY A 1 218 ? -10.25 16.172 -6 1 86.88 218 GLY A C 1
ATOM 1610 O O . GLY A 1 218 ? -10.117 15.562 -7.062 1 86.88 218 GLY A O 1
ATOM 1611 N N . ALA A 1 219 ? -10.891 17.328 -5.859 1 80.31 219 ALA A N 1
ATOM 1612 C CA . ALA A 1 219 ? -11.523 17.984 -7.004 1 80.31 219 ALA A CA 1
ATOM 1613 C C . ALA A 1 219 ? -10.5 18.281 -8.094 1 80.31 219 ALA A C 1
ATOM 1615 O O . ALA A 1 219 ? -10.859 18.406 -9.273 1 80.31 219 ALA A O 1
ATOM 1616 N N . ILE A 1 220 ? -9.297 18.453 -7.625 1 82.56 220 ILE A N 1
ATOM 1617 C CA . ILE A 1 220 ? -8.164 18.594 -8.531 1 82.56 220 ILE A CA 1
ATOM 1618 C C . ILE A 1 220 ? -7.066 17.609 -8.156 1 82.56 220 ILE A C 1
ATOM 1620 O O . ILE A 1 220 ? -6.988 17.172 -7.004 1 82.56 220 ILE A O 1
ATOM 1624 N N . PRO A 1 221 ? -6.203 17.25 -9.062 1 81.56 221 PRO A N 1
ATOM 1625 C CA . PRO A 1 221 ? -5.184 16.234 -8.797 1 81.56 221 PRO A CA 1
ATOM 1626 C C . PRO A 1 221 ? -4.316 16.578 -7.586 1 81.56 221 PRO A C 1
ATOM 1628 O O . PRO A 1 221 ? -3.904 15.672 -6.852 1 81.56 221 PRO A O 1
ATOM 1631 N N . LEU A 1 222 ? -4.164 17.812 -7.281 1 83.31 222 LEU A N 1
ATOM 1632 C CA . LEU A 1 222 ? -3.334 18.281 -6.176 1 83.31 222 LEU A CA 1
ATOM 1633 C C . LEU A 1 222 ? -3.896 17.812 -4.836 1 83.31 222 LEU A C 1
ATOM 1635 O O . LEU A 1 222 ? -3.148 17.625 -3.875 1 83.31 222 LEU A O 1
ATOM 1639 N N . PHE A 1 223 ? -5.184 17.547 -4.871 1 90.88 223 PHE A N 1
ATOM 1640 C CA . PHE A 1 223 ? -5.844 17.188 -3.621 1 90.88 223 PHE A CA 1
ATOM 1641 C C . PHE A 1 223 ? -5.801 15.688 -3.396 1 90.88 223 PHE A C 1
ATOM 1643 O O . PHE A 1 223 ? -6.273 15.195 -2.369 1 90.88 223 PHE A O 1
ATOM 1650 N N . GLY A 1 224 ? -5.23 14.945 -4.379 1 91.5 224 GLY A N 1
ATOM 1651 C CA . GLY A 1 224 ? -4.812 13.562 -4.199 1 91.5 224 GLY A CA 1
ATOM 1652 C C . GLY A 1 224 ? -5.957 12.578 -4.301 1 91.5 224 GLY A C 1
ATOM 1653 O O . GLY A 1 224 ? -7.117 12.977 -4.449 1 91.5 224 GLY A O 1
ATOM 1654 N N . GLN A 1 225 ? -5.617 11.312 -4.285 1 94.19 225 GLN A N 1
ATOM 1655 C CA . GLN A 1 225 ? -6.57 10.211 -4.164 1 94.19 225 GLN A CA 1
ATOM 1656 C C . GLN A 1 225 ? -7.277 10.242 -2.812 1 94.19 225 GLN A C 1
ATOM 1658 O O . GLN A 1 225 ? -6.77 10.828 -1.853 1 94.19 225 GLN A O 1
ATOM 1663 N N . SER A 1 226 ? -8.461 9.641 -2.777 1 96.19 226 SER A N 1
ATOM 1664 C CA . SER A 1 226 ? -9.227 9.609 -1.533 1 96.19 226 SER A CA 1
ATOM 1665 C C . SER A 1 226 ? -8.422 8.961 -0.409 1 96.19 226 SER A C 1
ATOM 1667 O O . SER A 1 226 ? -7.516 8.164 -0.665 1 96.19 226 SER A O 1
ATOM 1669 N N . ALA A 1 227 ? -8.734 9.344 0.787 1 97.62 227 ALA A N 1
ATOM 1670 C CA . ALA A 1 227 ? -8.047 8.82 1.963 1 97.62 227 ALA A CA 1
ATOM 1671 C C . ALA A 1 227 ? -8.172 7.301 2.035 1 97.62 227 ALA A C 1
ATOM 1673 O O . ALA A 1 227 ? -7.23 6.609 2.436 1 97.62 227 ALA A O 1
ATOM 1674 N N . ILE A 1 228 ? -9.297 6.758 1.664 1 97.56 228 ILE A N 1
ATOM 1675 C CA . ILE A 1 228 ? -9.492 5.312 1.714 1 97.56 228 ILE A CA 1
ATOM 1676 C C . ILE A 1 228 ? -8.641 4.641 0.639 1 97.56 228 ILE A C 1
ATOM 1678 O O . ILE A 1 228 ? -8.102 3.555 0.856 1 97.56 228 ILE A O 1
ATOM 1682 N N . ALA A 1 229 ? -8.492 5.273 -0.493 1 96.38 229 ALA A N 1
ATOM 1683 C CA . ALA A 1 229 ? -7.754 4.691 -1.61 1 96.38 229 ALA A CA 1
ATOM 1684 C C . ALA A 1 229 ? -6.254 4.668 -1.326 1 96.38 229 ALA A C 1
ATOM 1686 O O . ALA A 1 229 ? -5.566 3.705 -1.675 1 96.38 229 ALA A O 1
ATOM 1687 N N . ARG A 1 230 ? -5.758 5.699 -0.688 1 95.75 230 ARG A N 1
ATOM 1688 C CA . ARG A 1 230 ? -4.312 5.828 -0.532 1 95.75 230 ARG A CA 1
ATOM 1689 C C . ARG A 1 230 ? -3.865 5.336 0.841 1 95.75 230 ARG A C 1
ATOM 1691 O O . ARG A 1 230 ? -2.674 5.371 1.159 1 95.75 230 ARG A O 1
ATOM 1698 N N . PHE A 1 231 ? -4.738 4.766 1.667 1 98.06 231 PHE A N 1
ATOM 1699 C CA . PHE A 1 231 ? -4.473 4.453 3.064 1 98.06 231 PHE A CA 1
ATOM 1700 C C . PHE A 1 231 ? -3.389 3.387 3.182 1 98.06 231 PHE A C 1
ATOM 1702 O O . PHE A 1 231 ? -2.449 3.533 3.967 1 98.06 231 PHE A O 1
ATOM 1709 N N . ASP A 1 232 ? -3.5 2.293 2.438 1 96.19 232 ASP A N 1
ATOM 1710 C CA . ASP A 1 232 ? -2.531 1.206 2.533 1 96.19 232 ASP A CA 1
ATOM 1711 C C . ASP A 1 232 ? -1.128 1.688 2.172 1 96.19 232 ASP A C 1
ATOM 1713 O O . ASP A 1 232 ? -0.162 1.383 2.875 1 96.19 232 ASP A O 1
ATOM 1717 N N . ARG A 1 233 ? -1.02 2.453 1.184 1 93.06 233 ARG A N 1
ATOM 1718 C CA . ARG A 1 233 ? 0.258 2.975 0.708 1 93.06 233 ARG A CA 1
ATOM 1719 C C . ARG A 1 233 ? 0.849 3.967 1.704 1 93.06 233 ARG A C 1
ATOM 1721 O O . ARG A 1 233 ? 2.045 3.918 2.002 1 93.06 233 ARG A O 1
ATOM 1728 N N . ASP A 1 234 ? -0.006 4.832 2.223 1 95.88 234 ASP A N 1
ATOM 1729 C CA . ASP A 1 234 ? 0.503 5.992 2.941 1 95.88 234 ASP A CA 1
ATOM 1730 C C . ASP A 1 234 ? 0.584 5.719 4.441 1 95.88 234 ASP A C 1
ATOM 1732 O O . ASP A 1 234 ? 1.226 6.469 5.18 1 95.88 234 ASP A O 1
ATOM 1736 N N . VAL A 1 235 ? -0.064 4.645 4.879 1 98 235 VAL A N 1
ATOM 1737 C CA . VAL A 1 235 ? -0.054 4.367 6.312 1 98 235 VAL A CA 1
ATOM 1738 C C . VAL A 1 235 ? 0.524 2.979 6.566 1 98 235 VAL A C 1
ATOM 1740 O O . VAL A 1 235 ? 1.56 2.84 7.223 1 98 235 VAL A O 1
ATOM 1743 N N . LEU A 1 236 ? -0.058 1.931 5.961 1 97.44 236 LEU A N 1
ATOM 1744 C CA . LEU A 1 236 ? 0.313 0.558 6.289 1 97.44 236 LEU A CA 1
ATOM 1745 C C . LEU A 1 236 ? 1.729 0.25 5.816 1 97.44 236 LEU A C 1
ATOM 1747 O O . LEU A 1 236 ? 2.414 -0.595 6.395 1 97.44 236 LEU A O 1
ATOM 1751 N N . SER A 1 237 ? 2.186 0.968 4.805 1 95.06 237 SER A N 1
ATOM 1752 C CA . SER A 1 237 ? 3.479 0.653 4.203 1 95.06 237 SER A CA 1
ATOM 1753 C C . SER A 1 237 ? 4.602 1.452 4.855 1 95.06 237 SER A C 1
ATOM 1755 O O . SER A 1 237 ? 5.766 1.328 4.469 1 95.06 237 SER A O 1
ATOM 1757 N N . VAL A 1 238 ? 4.301 2.281 5.855 1 96.62 238 VAL A N 1
ATOM 1758 C CA . VAL A 1 238 ? 5.32 3.027 6.582 1 96.62 238 VAL A CA 1
ATOM 1759 C C . VAL A 1 238 ? 6.031 2.107 7.57 1 96.62 238 VAL A C 1
ATOM 1761 O O . VAL A 1 238 ? 5.398 1.543 8.469 1 96.62 238 VAL A O 1
ATOM 1764 N N . PRO A 1 239 ? 7.352 1.949 7.434 1 95.88 239 PRO A N 1
ATOM 1765 C CA . PRO A 1 239 ? 8.062 1.063 8.359 1 95.88 239 PRO A CA 1
ATOM 1766 C C . PRO A 1 239 ? 7.93 1.5 9.812 1 95.88 239 PRO A C 1
ATOM 1768 O O . PRO A 1 239 ? 8.086 2.684 10.125 1 95.88 239 PRO A O 1
ATOM 1771 N N . GLY A 1 240 ? 7.562 0.572 10.672 1 96.69 240 GLY A N 1
ATOM 1772 C CA . GLY A 1 240 ? 7.559 0.822 12.109 1 96.69 240 GLY A CA 1
ATOM 1773 C C . GLY A 1 240 ? 6.293 1.499 12.594 1 96.69 240 GLY A C 1
ATOM 1774 O O . GLY A 1 240 ? 6.16 1.81 13.773 1 96.69 240 GLY A O 1
ATOM 1775 N N . VAL A 1 241 ? 5.309 1.745 11.672 1 98.19 241 VAL A N 1
ATOM 1776 C CA . VAL A 1 241 ? 4.09 2.439 12.07 1 98.19 241 VAL A CA 1
ATOM 1777 C C . VAL A 1 241 ? 3.404 1.672 13.203 1 98.19 241 VAL A C 1
ATOM 1779 O O . VAL A 1 241 ? 3.232 0.454 13.117 1 98.19 241 VAL A O 1
ATOM 1782 N N . SER A 1 242 ? 3.125 2.373 14.281 1 98.38 242 SER A N 1
ATOM 1783 C CA . SER A 1 242 ? 2.441 1.785 15.43 1 98.38 242 SER A CA 1
ATOM 1784 C C . SER A 1 242 ? 1.104 2.473 15.688 1 98.38 242 SER A C 1
ATOM 1786 O O . SER A 1 242 ? 0.21 1.891 16.297 1 98.38 242 SER A O 1
ATOM 1788 N N . THR A 1 243 ? 1.008 3.734 15.273 1 98.88 243 THR A N 1
ATOM 1789 C CA . THR A 1 243 ? -0.185 4.543 15.5 1 98.88 243 THR A CA 1
ATOM 1790 C C . THR A 1 243 ? -0.484 5.414 14.289 1 98.88 243 THR A C 1
ATOM 1792 O O . THR A 1 243 ? 0.431 5.969 13.672 1 98.88 243 THR A O 1
ATOM 1795 N N . VAL A 1 244 ? -1.697 5.508 13.875 1 98.88 244 VAL A N 1
ATOM 1796 C CA . VAL A 1 244 ? -2.145 6.52 12.922 1 98.88 244 VAL A CA 1
ATOM 1797 C C . VAL A 1 244 ? -3.152 7.449 13.586 1 98.88 244 VAL A C 1
ATOM 1799 O O . VAL A 1 244 ? -4.043 7 14.305 1 98.88 244 VAL A O 1
ATOM 1802 N N . ILE A 1 245 ? -2.953 8.75 13.508 1 98.94 245 ILE A N 1
ATOM 1803 C CA . ILE A 1 245 ? -3.91 9.758 13.945 1 98.94 245 ILE A CA 1
ATOM 1804 C C . ILE A 1 245 ? -4.707 10.266 12.742 1 98.94 245 ILE A C 1
ATOM 1806 O O . ILE A 1 245 ? -4.137 10.836 11.812 1 98.94 245 ILE A O 1
ATOM 1810 N N . LEU A 1 246 ? -6 10.016 12.789 1 98.94 246 LEU A N 1
ATOM 1811 C CA . LEU A 1 246 ? -6.879 10.445 11.711 1 98.94 246 LEU A CA 1
ATOM 1812 C C . LEU A 1 246 ? -7.512 11.797 12.023 1 98.94 246 LEU A C 1
ATOM 1814 O O . LEU A 1 246 ? -8.148 11.961 13.07 1 98.94 246 LEU A O 1
ATOM 1818 N N . LEU A 1 247 ? -7.312 12.797 11.242 1 98.88 247 LEU A N 1
ATOM 1819 C CA . LEU A 1 247 ? -8.062 14.047 11.203 1 98.88 247 LEU A CA 1
ATOM 1820 C C . LEU A 1 247 ? -8.422 14.422 9.766 1 98.88 247 LEU A C 1
ATOM 1822 O O . LEU A 1 247 ? -7.605 15.016 9.055 1 98.88 247 LEU A O 1
ATOM 1826 N N . ILE A 1 248 ? -9.57 14.062 9.352 1 98.56 248 ILE A N 1
ATOM 1827 C CA . ILE A 1 248 ? -10.008 14.227 7.969 1 98.56 248 ILE A CA 1
ATOM 1828 C C . ILE A 1 248 ? -11.531 14.164 7.898 1 98.56 248 ILE A C 1
ATOM 1830 O O . ILE A 1 248 ? -12.18 13.57 8.766 1 98.56 248 ILE A O 1
ATOM 1834 N N . GLY A 1 249 ? -12.133 14.789 6.867 1 97.75 249 GLY A N 1
ATOM 1835 C CA . GLY A 1 249 ? -13.562 14.672 6.641 1 97.75 249 GLY A CA 1
ATOM 1836 C C . GLY A 1 249 ? -14.227 16 6.324 1 97.75 249 GLY A C 1
ATOM 1837 O O . GLY A 1 249 ? -15.312 16.031 5.727 1 97.75 249 GLY A O 1
ATOM 1838 N N . VAL A 1 250 ? -13.609 17.141 6.711 1 97.69 250 VAL A N 1
ATOM 1839 C CA . VAL A 1 250 ? -14.25 18.453 6.566 1 97.69 250 VAL A CA 1
ATOM 1840 C C . VAL A 1 250 ? -14.453 18.766 5.086 1 97.69 250 VAL A C 1
ATOM 1842 O O . VAL A 1 250 ? -15.438 19.406 4.707 1 97.69 250 VAL A O 1
ATOM 1845 N N . ASN A 1 251 ? -13.523 18.297 4.246 1 96.62 251 ASN A N 1
ATOM 1846 C CA . ASN A 1 251 ? -13.641 18.547 2.814 1 96.62 251 ASN A CA 1
ATOM 1847 C C . ASN A 1 251 ? -14.727 17.688 2.178 1 96.62 251 ASN A C 1
ATOM 1849 O O . ASN A 1 251 ? -15.328 18.078 1.179 1 96.62 251 ASN A O 1
ATOM 1853 N N . ASP A 1 252 ? -14.961 16.453 2.73 1 96.62 252 ASP A N 1
ATOM 1854 C CA . ASP A 1 252 ? -16.125 15.68 2.318 1 96.62 252 ASP A CA 1
ATOM 1855 C C . ASP A 1 252 ? -17.422 16.422 2.629 1 96.62 252 ASP A C 1
ATOM 1857 O O . ASP A 1 252 ? -18.344 16.453 1.81 1 96.62 252 ASP A O 1
ATOM 1861 N N . ILE A 1 253 ? -17.484 17.031 3.746 1 96.56 253 ILE A N 1
ATOM 1862 C CA . ILE A 1 253 ? -18.672 17.734 4.246 1 96.56 253 ILE A CA 1
ATOM 1863 C C . ILE A 1 253 ? -18.875 19.016 3.447 1 96.56 253 ILE A C 1
ATOM 1865 O O . ILE A 1 253 ? -20 19.328 3.033 1 96.56 253 ILE A O 1
ATOM 1869 N N . GLY A 1 254 ? -17.844 19.797 3.217 1 92.62 254 GLY A N 1
ATOM 1870 C CA . GLY A 1 254 ? -17.953 21.141 2.641 1 92.62 254 GLY A CA 1
ATOM 1871 C C . GLY A 1 254 ? -18 21.125 1.123 1 92.62 254 GLY A C 1
ATOM 1872 O O . GLY A 1 254 ? -18.516 22.062 0.507 1 92.62 254 GLY A O 1
ATOM 1873 N N . ARG A 1 255 ? -17.344 20.266 0.545 1 80.5 255 ARG A N 1
ATOM 1874 C CA . ARG A 1 255 ? -17.219 20.266 -0.909 1 80.5 255 ARG A CA 1
ATOM 1875 C C . ARG A 1 255 ? -18.047 19.141 -1.525 1 80.5 255 ARG A C 1
ATOM 1877 O O . ARG A 1 255 ? -17.828 18.781 -2.686 1 80.5 255 ARG A O 1
ATOM 1884 N N . GLY A 1 256 ? -18.812 18.562 -0.633 1 65 256 GLY A N 1
ATOM 1885 C CA . GLY A 1 256 ? -19.703 17.531 -1.156 1 65 256 GLY A CA 1
ATOM 1886 C C . GLY A 1 256 ? -20.844 18.078 -1.975 1 65 256 GLY A C 1
ATOM 1887 O O . GLY A 1 256 ? -21.25 19.234 -1.794 1 65 256 GLY A O 1
ATOM 1888 N N . GLY A 1 257 ? -20.922 17.875 -3.318 1 66.69 257 GLY A N 1
ATOM 1889 C CA . GLY A 1 257 ? -21.984 18.188 -4.266 1 66.69 257 GLY A CA 1
ATOM 1890 C C . GLY A 1 257 ? -23.141 18.953 -3.645 1 66.69 257 GLY A C 1
ATOM 1891 O O . GLY A 1 257 ? -22.984 19.547 -2.578 1 66.69 257 GLY A O 1
ATOM 1892 N N . ASP A 1 258 ? -24.281 19.078 -4.246 1 59.5 258 ASP A N 1
ATOM 1893 C CA . ASP A 1 258 ? -25.484 19.828 -3.871 1 59.5 258 ASP A CA 1
ATOM 1894 C C . ASP A 1 258 ? -26.109 19.25 -2.605 1 59.5 258 ASP A C 1
ATOM 1896 O O . ASP A 1 258 ? -26.656 20 -1.784 1 59.5 258 ASP A O 1
ATOM 1900 N N . ALA A 1 259 ? -25.938 17.891 -2.389 1 69.56 259 ALA A N 1
ATOM 1901 C CA . ALA A 1 259 ? -26.469 17.266 -1.18 1 69.56 259 ALA A CA 1
ATOM 1902 C C . ALA A 1 259 ? -25.359 16.953 -0.186 1 69.56 259 ALA A C 1
ATOM 1904 O O . ALA A 1 259 ? -24.281 16.5 -0.577 1 69.56 259 ALA A O 1
ATOM 1905 N N . PRO A 1 260 ? -25.719 17.359 1.097 1 79.5 260 PRO A N 1
ATOM 1906 C CA . PRO A 1 260 ? -24.703 17.031 2.104 1 79.5 260 PRO A CA 1
ATOM 1907 C C . PRO A 1 260 ? -24.375 15.539 2.15 1 79.5 260 PRO A C 1
ATOM 1909 O O . PRO A 1 260 ? -25.266 14.703 1.956 1 79.5 260 PRO A O 1
ATOM 1912 N N . ILE A 1 261 ? -23.219 15.188 2.275 1 90.69 261 ILE A N 1
ATOM 1913 C CA . ILE A 1 261 ? -22.797 13.805 2.5 1 90.69 261 ILE A CA 1
ATOM 1914 C C . ILE A 1 261 ? -23.344 13.305 3.834 1 90.69 261 ILE A C 1
ATOM 1916 O O . ILE A 1 261 ? -23.453 14.078 4.789 1 90.69 261 ILE A O 1
ATOM 1920 N N . SER A 1 262 ? -23.766 12.141 3.902 1 93.94 262 SER A N 1
ATOM 1921 C CA . SER A 1 262 ? -24.328 11.625 5.148 1 93.94 262 SER A CA 1
ATOM 1922 C C . SER A 1 262 ? -23.219 11.266 6.137 1 93.94 262 SER A C 1
ATOM 1924 O O . SER A 1 262 ? -22.141 10.828 5.738 1 93.94 262 SER A O 1
ATOM 1926 N N . ALA A 1 263 ? -23.516 11.492 7.422 1 97 263 ALA A N 1
ATOM 1927 C CA . ALA A 1 263 ? -22.594 11.078 8.477 1 97 263 ALA A CA 1
ATOM 1928 C C . ALA A 1 263 ? -22.312 9.586 8.398 1 97 263 ALA A C 1
ATOM 1930 O O . ALA A 1 263 ? -21.156 9.156 8.578 1 97 263 ALA A O 1
ATOM 1931 N N . ASP A 1 264 ? -23.312 8.789 8.023 1 96.62 264 ASP A N 1
ATOM 1932 C CA . ASP A 1 264 ? -23.156 7.34 7.941 1 96.62 264 ASP A CA 1
ATOM 1933 C C . ASP A 1 264 ? -22.141 6.957 6.875 1 96.62 264 ASP A C 1
ATOM 1935 O O . ASP A 1 264 ? -21.328 6.047 7.078 1 96.62 264 ASP A O 1
ATOM 1939 N N . ALA A 1 265 ? -22.203 7.598 5.789 1 95.12 265 ALA A N 1
ATOM 1940 C CA . ALA A 1 265 ? -21.25 7.324 4.711 1 95.12 265 ALA A CA 1
ATOM 1941 C C . ALA A 1 265 ? -19.812 7.617 5.152 1 95.12 265 ALA A C 1
ATOM 1943 O O . ALA A 1 265 ? -18.906 6.828 4.895 1 95.12 265 ALA A O 1
ATOM 1944 N N . LEU A 1 266 ? -19.625 8.727 5.797 1 97.5 266 LEU A N 1
ATOM 1945 C CA . LEU A 1 266 ? -18.281 9.094 6.25 1 97.5 266 LEU A CA 1
ATOM 1946 C C . LEU A 1 266 ? -17.812 8.156 7.352 1 97.5 266 LEU A C 1
ATOM 1948 O O . LEU A 1 266 ? -16.641 7.77 7.375 1 97.5 266 LEU A O 1
ATOM 1952 N N . ILE A 1 267 ? -18.703 7.805 8.273 1 98.38 267 ILE A N 1
ATOM 1953 C CA . ILE A 1 267 ? -18.359 6.863 9.328 1 98.38 267 ILE A CA 1
ATOM 1954 C C . ILE A 1 267 ? -17.953 5.523 8.719 1 98.38 267 ILE A C 1
ATOM 1956 O O . ILE A 1 267 ? -16.984 4.902 9.164 1 98.38 267 ILE A O 1
ATOM 1960 N N . ALA A 1 268 ? -18.656 5.074 7.672 1 97.88 268 ALA A N 1
ATOM 1961 C CA . ALA A 1 268 ? -18.266 3.857 6.969 1 97.88 268 ALA A CA 1
ATOM 1962 C C . ALA A 1 268 ? -16.844 3.98 6.402 1 97.88 268 ALA A C 1
ATOM 1964 O O . ALA A 1 268 ? -16.078 3.023 6.441 1 97.88 268 ALA A O 1
ATOM 1965 N N . GLY A 1 269 ? -16.562 5.145 5.844 1 98.12 269 GLY A N 1
ATOM 1966 C CA . GLY A 1 269 ? -15.203 5.398 5.371 1 98.12 269 GLY A CA 1
ATOM 1967 C C . GLY A 1 269 ? -14.164 5.309 6.469 1 98.12 269 GLY A C 1
ATOM 1968 O O . GLY A 1 269 ? -13.117 4.684 6.289 1 98.12 269 GLY A O 1
ATOM 1969 N N . TYR A 1 270 ? -14.422 5.93 7.637 1 98.75 270 TYR A N 1
ATOM 1970 C CA . TYR A 1 270 ? -13.547 5.816 8.797 1 98.75 270 TYR A CA 1
ATOM 1971 C C . TYR A 1 270 ? -13.344 4.355 9.18 1 98.75 270 TYR A C 1
ATOM 1973 O O . TYR A 1 270 ? -12.211 3.932 9.453 1 98.75 270 TYR A O 1
ATOM 1981 N N . ARG A 1 271 ? -14.398 3.604 9.211 1 98.62 271 ARG A N 1
ATOM 1982 C CA . ARG A 1 271 ? -14.344 2.211 9.648 1 98.62 271 ARG A CA 1
ATOM 1983 C C . ARG A 1 271 ? -13.445 1.391 8.727 1 98.62 271 ARG A C 1
ATOM 1985 O O . ARG A 1 271 ? -12.758 0.472 9.18 1 98.62 271 ARG A O 1
ATOM 1992 N N . GLN A 1 272 ? -13.43 1.722 7.383 1 98.56 272 GLN A N 1
ATOM 1993 C CA . GLN A 1 272 ? -12.516 1.048 6.469 1 98.56 272 GLN A CA 1
ATOM 1994 C C . GLN A 1 272 ? -11.062 1.258 6.891 1 98.56 272 GLN A C 1
ATOM 1996 O O . GLN A 1 272 ? -10.273 0.311 6.91 1 98.56 272 GLN A O 1
ATOM 2001 N N . MET A 1 273 ? -10.719 2.471 7.246 1 98.75 273 MET A N 1
ATOM 2002 C CA . MET A 1 273 ? -9.359 2.779 7.668 1 98.75 273 MET A CA 1
ATOM 2003 C C . MET A 1 273 ? -9.047 2.139 9.016 1 98.75 273 MET A C 1
ATOM 2005 O O . MET A 1 273 ? -7.961 1.578 9.203 1 98.75 273 MET A O 1
ATOM 2009 N N . ILE A 1 274 ? -10 2.172 9.969 1 98.81 274 ILE A N 1
ATOM 2010 C CA . ILE A 1 274 ? -9.836 1.57 11.289 1 98.81 274 ILE A CA 1
ATOM 2011 C C . ILE A 1 274 ? -9.586 0.07 11.141 1 98.81 274 ILE A C 1
ATOM 2013 O O . ILE A 1 274 ? -8.625 -0.464 11.703 1 98.81 274 ILE A O 1
ATOM 2017 N N . THR A 1 275 ? -10.422 -0.581 10.352 1 98 275 THR A N 1
ATOM 2018 C CA . THR A 1 275 ? -10.344 -2.029 10.203 1 98 275 THR A CA 1
ATOM 2019 C C . THR A 1 275 ? -9.016 -2.432 9.562 1 98 275 THR A C 1
ATOM 2021 O O . THR A 1 275 ? -8.352 -3.363 10.023 1 98 275 THR A O 1
ATOM 2024 N N . ARG A 1 276 ? -8.617 -1.727 8.523 1 98 276 ARG A N 1
ATOM 2025 C CA . ARG A 1 276 ? -7.375 -2.051 7.828 1 98 276 ARG A CA 1
ATOM 2026 C C . ARG A 1 276 ? -6.164 -1.809 8.727 1 98 276 ARG A C 1
ATOM 2028 O O . ARG A 1 276 ? -5.227 -2.609 8.742 1 98 276 ARG A O 1
ATOM 2035 N N . ALA A 1 277 ? -6.188 -0.716 9.469 1 98.62 277 ALA A N 1
ATOM 2036 C CA . ALA A 1 277 ? -5.094 -0.441 10.391 1 98.62 277 ALA A CA 1
ATOM 2037 C C . ALA A 1 277 ? -5.012 -1.514 11.477 1 98.62 277 ALA A C 1
ATOM 2039 O O . ALA A 1 277 ? -3.934 -2.055 11.742 1 98.62 277 ALA A O 1
ATOM 2040 N N . LYS A 1 278 ? -6.102 -1.838 12.086 1 97.56 278 LYS A N 1
ATOM 2041 C CA . LYS A 1 278 ? -6.117 -2.77 13.211 1 97.56 278 LYS A CA 1
ATOM 2042 C C . LYS A 1 278 ? -5.727 -4.176 12.758 1 97.56 278 LYS A C 1
ATOM 2044 O O . LYS A 1 278 ? -5.121 -4.93 13.523 1 97.56 278 LYS A O 1
ATOM 2049 N N . ALA A 1 279 ? -6.039 -4.512 11.5 1 96 279 ALA A N 1
ATOM 2050 C CA . ALA A 1 279 ? -5.613 -5.797 10.953 1 96 279 ALA A CA 1
ATOM 2051 C C . ALA A 1 279 ? -4.094 -5.91 10.945 1 96 279 ALA A C 1
ATOM 2053 O O . ALA A 1 279 ? -3.549 -7.016 10.852 1 96 279 ALA A O 1
ATOM 2054 N N . HIS A 1 280 ? -3.404 -4.836 11.047 1 96.38 280 HIS A N 1
ATOM 2055 C CA . HIS A 1 280 ? -1.946 -4.816 11.078 1 96.38 280 HIS A CA 1
ATOM 2056 C C . HIS A 1 280 ? -1.426 -4.5 12.477 1 96.38 280 HIS A C 1
ATOM 2058 O O . HIS A 1 280 ? -0.236 -4.23 12.656 1 96.38 280 HIS A O 1
ATOM 2064 N N . GLY A 1 281 ? -2.332 -4.445 13.445 1 96.44 281 GLY A N 1
ATOM 2065 C CA . GLY A 1 281 ? -1.944 -4.156 14.82 1 96.44 281 GLY A CA 1
ATOM 2066 C C . GLY A 1 281 ? -1.629 -2.693 15.055 1 96.44 281 GLY A C 1
ATOM 2067 O O . GLY A 1 281 ? -0.948 -2.348 16.016 1 96.44 281 GLY A O 1
ATOM 2068 N N . ILE A 1 282 ? -2.031 -1.797 14.172 1 98.44 282 ILE A N 1
ATOM 2069 C CA . ILE A 1 282 ? -1.784 -0.363 14.281 1 98.44 282 ILE A CA 1
ATOM 2070 C C . ILE A 1 282 ? -2.895 0.291 15.102 1 98.44 282 ILE A C 1
ATOM 2072 O O . ILE A 1 282 ? -4.078 0.05 14.859 1 98.44 282 ILE A O 1
ATOM 2076 N N . TRP A 1 283 ? -2.527 1.12 16.109 1 98.62 283 TRP A N 1
ATOM 2077 C CA . TRP A 1 283 ? -3.486 1.914 16.875 1 98.62 283 TRP A CA 1
ATOM 2078 C C . TRP A 1 283 ? -4.082 3.021 16 1 98.62 283 TRP A C 1
ATOM 2080 O O . TRP A 1 283 ? -3.363 3.688 15.258 1 98.62 283 TRP A O 1
ATOM 2090 N N . VAL A 1 284 ? -5.348 3.117 16.109 1 98.94 284 VAL A N 1
ATOM 2091 C CA . VAL A 1 284 ? -6.016 4.195 15.391 1 98.94 284 VAL A CA 1
ATOM 2092 C C . VAL A 1 284 ? -6.547 5.23 16.375 1 98.94 284 VAL A C 1
ATOM 2094 O O . VAL A 1 284 ? -7.379 4.91 17.234 1 98.94 284 VAL A O 1
ATOM 2097 N N . VAL A 1 285 ? -6.039 6.426 16.281 1 98.94 285 VAL A N 1
ATOM 2098 C CA . VAL A 1 285 ? -6.473 7.551 17.094 1 98.94 285 VAL A CA 1
ATOM 2099 C C . VAL A 1 285 ? -7.336 8.5 16.266 1 98.94 285 VAL A C 1
ATOM 2101 O O . VAL A 1 285 ? -6.918 8.953 15.203 1 98.94 285 VAL A O 1
ATOM 2104 N N . GLY A 1 286 ? -8.562 8.727 16.703 1 98.94 286 GLY A N 1
ATOM 2105 C CA . GLY A 1 286 ? -9.469 9.625 16 1 98.94 286 GLY A CA 1
ATOM 2106 C C . GLY A 1 286 ? -9.414 11.047 16.531 1 98.94 286 GLY A C 1
ATOM 2107 O O . GLY A 1 286 ? -9.586 11.281 17.734 1 98.94 286 GLY A O 1
ATOM 2108 N N . GLY A 1 287 ? -9.117 11.984 15.695 1 98.94 287 GLY A N 1
ATOM 2109 C CA . GLY A 1 287 ? -9.234 13.398 15.992 1 98.94 287 GLY A CA 1
ATOM 2110 C C . GLY A 1 287 ? -10.531 14.008 15.492 1 98.94 287 GLY A C 1
ATOM 2111 O O . GLY A 1 287 ? -10.914 13.797 14.336 1 98.94 287 GLY A O 1
ATOM 2112 N N . THR A 1 288 ? -11.172 14.742 16.359 1 98.94 288 THR A N 1
ATOM 2113 C CA . THR A 1 288 ? -12.406 15.398 15.953 1 98.94 288 THR A CA 1
ATOM 2114 C C . THR A 1 288 ? -12.133 16.453 14.891 1 98.94 288 THR A C 1
ATOM 2116 O O . THR A 1 288 ? -11.07 17.094 14.898 1 98.94 288 THR A O 1
ATOM 2119 N N . ILE A 1 289 ? -13.109 16.609 13.977 1 98.94 289 ILE A N 1
ATOM 2120 C CA . ILE A 1 289 ? -13.062 17.625 12.938 1 98.94 289 ILE A CA 1
ATOM 2121 C C . ILE A 1 289 ? -13.242 19 13.57 1 98.94 289 ILE A C 1
ATOM 2123 O O . ILE A 1 289 ? -14.117 19.203 14.414 1 98.94 289 ILE A O 1
ATOM 2127 N N . LEU A 1 290 ? -12.43 19.969 13.195 1 98.88 290 LEU A N 1
ATOM 2128 C CA . LEU A 1 290 ? -12.438 21.297 13.781 1 98.88 290 LEU A CA 1
ATOM 2129 C C . LEU A 1 290 ? -13.727 22.031 13.422 1 98.88 290 LEU A C 1
ATOM 2131 O O . LEU A 1 290 ? -14.375 21.719 12.422 1 98.88 290 LEU A O 1
ATOM 2135 N N . PRO A 1 291 ? -14.117 23.062 14.281 1 98.69 291 PRO A N 1
ATOM 2136 C CA . PRO A 1 291 ? -15.188 23.953 13.836 1 98.69 291 PRO A CA 1
ATOM 2137 C C . PRO A 1 291 ? -14.82 24.75 12.586 1 98.69 291 PRO A C 1
ATOM 2139 O O . PRO A 1 291 ? -13.648 25.062 12.375 1 98.69 291 PRO A O 1
ATOM 2142 N N . TYR A 1 292 ? -15.844 25.047 11.75 1 98.31 292 TYR A N 1
ATOM 2143 C CA . TYR A 1 292 ? -15.477 25.719 10.508 1 98.31 292 TYR A CA 1
ATOM 2144 C C . TYR A 1 292 ? -16.531 26.766 10.125 1 98.31 292 TYR A C 1
ATOM 2146 O O . TYR A 1 292 ? -16.609 27.172 8.961 1 98.31 292 TYR A O 1
ATOM 2154 N N . GLU A 1 293 ? -17.438 27.172 11.094 1 98.06 293 GLU A N 1
ATOM 2155 C CA . GLU A 1 293 ? -18.344 28.281 10.812 1 98.06 293 GLU A CA 1
ATOM 2156 C C . GLU A 1 293 ? -17.578 29.531 10.398 1 98.06 293 GLU A C 1
ATOM 2158 O O . GLU A 1 293 ? -16.656 29.953 11.078 1 98.06 293 GLU A O 1
ATOM 2163 N N . GLY A 1 294 ? -18.016 30.125 9.328 1 97.31 294 GLY A N 1
ATOM 2164 C CA . GLY A 1 294 ? -17.328 31.266 8.758 1 97.31 294 GLY A CA 1
ATOM 2165 C C . GLY A 1 294 ? -16.531 30.922 7.516 1 97.31 294 GLY A C 1
ATOM 2166 O O . GLY A 1 294 ? -16.156 31.812 6.742 1 97.31 294 GLY A O 1
ATOM 2167 N N . ALA A 1 295 ? -16.172 29.641 7.363 1 97.06 295 ALA A N 1
ATOM 2168 C CA . ALA A 1 295 ? -15.5 29.219 6.141 1 97.06 295 ALA A CA 1
ATOM 2169 C C . ALA A 1 295 ? -16.406 29.375 4.93 1 97.06 295 ALA A C 1
ATOM 2171 O O . ALA A 1 295 ? -17.641 29.375 5.066 1 97.06 295 ALA A O 1
ATOM 2172 N N . SER A 1 296 ? -15.875 29.422 3.707 1 94.75 296 SER A N 1
ATOM 2173 C CA . SER A 1 296 ? -16.609 29.734 2.488 1 94.75 296 SER A CA 1
ATOM 2174 C C . SER A 1 296 ? -17.641 28.672 2.174 1 94.75 296 SER A C 1
ATOM 2176 O O . SER A 1 296 ? -18.703 28.969 1.605 1 94.75 296 SER A O 1
ATOM 2178 N N . TYR A 1 297 ? -17.359 27.406 2.553 1 93.44 297 TYR A N 1
ATOM 2179 C CA . TYR A 1 297 ? -18.281 26.344 2.174 1 93.44 297 TYR A CA 1
ATOM 2180 C C . TYR A 1 297 ? -19.109 25.875 3.367 1 93.44 297 TYR A C 1
ATOM 2182 O O . TYR A 1 297 ? -19.672 24.781 3.359 1 93.44 297 TYR A O 1
ATOM 2190 N N . TYR A 1 298 ? -19.109 26.672 4.434 1 95.25 298 TYR A N 1
ATOM 2191 C CA . TYR A 1 298 ? -19.875 26.328 5.617 1 95.25 298 TYR A CA 1
ATOM 2192 C C . TYR A 1 298 ? -21.375 26.266 5.301 1 95.25 298 TYR A C 1
ATOM 2194 O O . TYR A 1 298 ? -21.906 27.156 4.637 1 95.25 298 TYR A O 1
ATOM 2202 N N . ARG A 1 299 ? -22.078 25.266 5.727 1 95 299 ARG A N 1
ATOM 2203 C CA . ARG A 1 299 ? -23.531 25.094 5.762 1 95 299 ARG A CA 1
ATOM 2204 C C . ARG A 1 299 ? -23.984 24.484 7.082 1 95 299 ARG A C 1
ATOM 2206 O O . ARG A 1 299 ? -23.297 23.625 7.637 1 95 299 ARG A O 1
ATOM 2213 N N . ALA A 1 300 ? -25.094 24.922 7.586 1 94.75 300 ALA A N 1
ATOM 2214 C CA . ALA A 1 300 ? -25.625 24.406 8.844 1 94.75 300 ALA A CA 1
ATOM 2215 C C . ALA A 1 300 ? -25.797 22.891 8.781 1 94.75 300 ALA A C 1
ATOM 2217 O O . ALA A 1 300 ? -25.562 22.188 9.766 1 94.75 300 ALA A O 1
ATOM 2218 N N . ASP A 1 301 ? -26.297 22.406 7.668 1 94.62 301 ASP A N 1
ATOM 2219 C CA . ASP A 1 301 ? -26.484 20.969 7.539 1 94.62 301 ASP A CA 1
ATOM 2220 C C . ASP A 1 301 ? -25.141 20.234 7.539 1 94.62 301 ASP A C 1
ATOM 2222 O O . ASP A 1 301 ? -25.031 19.141 8.102 1 94.62 301 ASP A O 1
ATOM 2226 N N . GLY A 1 302 ? -24.141 20.766 6.883 1 96.12 302 GLY A N 1
ATOM 2227 C CA . GLY A 1 302 ? -22.797 20.203 6.98 1 96.12 302 GLY A CA 1
ATOM 2228 C C . GLY A 1 302 ? -22.266 20.172 8.398 1 96.12 302 GLY A C 1
ATOM 2229 O O . GLY A 1 302 ? -21.625 19.203 8.812 1 96.12 302 GLY A O 1
ATOM 2230 N N . ASN A 1 303 ? -22.5 21.266 9.078 1 96.94 303 ASN A N 1
ATOM 2231 C CA . ASN A 1 303 ? -22.062 21.328 10.469 1 96.94 303 ASN A CA 1
ATOM 2232 C C . ASN A 1 303 ? -22.75 20.25 11.312 1 96.94 303 ASN A C 1
ATOM 2234 O O . ASN A 1 303 ? -22.141 19.703 12.242 1 96.94 303 ASN A O 1
ATOM 2238 N N . ALA A 1 304 ? -23.984 20 11.062 1 97.12 304 ALA A N 1
ATOM 2239 C CA . ALA A 1 304 ? -24.688 18.922 11.758 1 97.12 304 ALA A CA 1
ATOM 2240 C C . ALA A 1 304 ? -24 17.578 11.5 1 97.12 304 ALA A C 1
ATOM 2242 O O . ALA A 1 304 ? -23.859 16.75 12.406 1 97.12 304 ALA A O 1
ATOM 2243 N N . VAL A 1 305 ? -23.594 17.312 10.281 1 97.62 305 VAL A N 1
ATOM 2244 C CA . VAL A 1 305 ? -22.844 16.109 9.93 1 97.62 305 VAL A CA 1
ATOM 2245 C C . VAL A 1 305 ? -21.547 16.078 10.711 1 97.62 305 VAL A C 1
ATOM 2247 O O . VAL A 1 305 ? -21.203 15.055 11.32 1 97.62 305 VAL A O 1
ATOM 2250 N N . ARG A 1 306 ? -20.812 17.188 10.734 1 98.12 306 ARG A N 1
ATOM 2251 C CA . ARG A 1 306 ? -19.562 17.281 11.484 1 98.12 306 ARG A CA 1
ATOM 2252 C C . ARG A 1 306 ? -19.781 16.906 12.945 1 98.12 306 ARG A C 1
ATOM 2254 O O . ARG A 1 306 ? -19.016 16.109 13.5 1 98.12 306 ARG A O 1
ATOM 2261 N N . GLN A 1 307 ? -20.797 17.484 13.531 1 98.44 307 GLN A N 1
ATOM 2262 C CA . GLN A 1 307 ? -21.094 17.234 14.938 1 98.44 307 GLN A CA 1
ATOM 2263 C C . GLN A 1 307 ? -21.406 15.766 15.18 1 98.44 307 GLN A C 1
ATOM 2265 O O . GLN A 1 307 ? -21 15.188 16.188 1 98.44 307 GLN A O 1
ATOM 2270 N N . THR A 1 308 ? -22.156 15.195 14.297 1 98.62 308 THR A N 1
ATOM 2271 C CA . THR A 1 308 ? -22.484 13.781 14.398 1 98.62 308 THR A CA 1
ATOM 2272 C C . THR A 1 308 ? -21.219 12.93 14.359 1 98.62 308 THR A C 1
ATOM 2274 O O . THR A 1 308 ? -21.031 12.031 15.18 1 98.62 308 THR A O 1
ATOM 2277 N N . ILE A 1 309 ? -20.312 13.172 13.484 1 98.75 309 ILE A N 1
ATOM 2278 C CA . ILE A 1 309 ? -19.062 12.445 13.336 1 98.75 309 ILE A CA 1
ATOM 2279 C C . ILE A 1 309 ? -18.203 12.641 14.586 1 98.75 309 ILE A C 1
ATOM 2281 O O . ILE A 1 309 ? -17.625 11.68 15.102 1 98.75 309 ILE A O 1
ATOM 2285 N N . ASN A 1 310 ? -18.109 13.891 15.016 1 98.88 310 ASN A N 1
ATOM 2286 C CA . ASN A 1 310 ? -17.312 14.172 16.203 1 98.88 310 ASN A CA 1
ATOM 2287 C C . ASN A 1 310 ? -17.828 13.414 17.422 1 98.88 310 ASN A C 1
ATOM 2289 O O . ASN A 1 310 ? -17.047 12.875 18.203 1 98.88 310 ASN A O 1
ATOM 2293 N N . ARG A 1 311 ? -19.156 13.422 17.594 1 98.81 311 ARG A N 1
ATOM 2294 C CA . ARG A 1 311 ? -19.719 12.641 18.688 1 98.81 311 ARG A CA 1
ATOM 2295 C C . ARG A 1 311 ? -19.375 11.164 18.547 1 98.81 311 ARG A C 1
ATOM 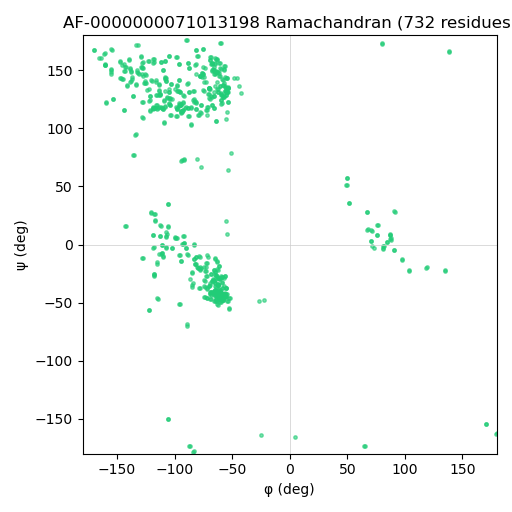2297 O O . ARG A 1 311 ? -19.016 10.508 19.531 1 98.81 311 ARG A O 1
ATOM 2304 N N . TRP A 1 312 ? -19.484 10.625 17.344 1 98.81 312 TRP A N 1
ATOM 2305 C CA . TRP A 1 312 ? -19.125 9.234 17.078 1 98.81 312 TRP A CA 1
ATOM 2306 C C . TRP A 1 312 ? -17.656 8.969 17.391 1 98.81 312 TRP A C 1
ATOM 2308 O O . TRP A 1 312 ? -17.328 7.969 18.031 1 98.81 312 TRP A O 1
ATOM 2318 N N . ILE A 1 313 ? -16.766 9.859 17.016 1 98.88 313 ILE A N 1
ATOM 2319 C CA . ILE A 1 313 ? -15.336 9.711 17.281 1 98.88 313 ILE A CA 1
ATOM 2320 C C . ILE A 1 313 ? -15.102 9.609 18.781 1 98.88 313 ILE A C 1
ATOM 2322 O O . ILE A 1 313 ? -14.359 8.734 19.25 1 98.88 313 ILE A O 1
ATOM 2326 N N . LEU A 1 314 ? -15.742 10.453 19.5 1 98.81 314 LEU A N 1
ATOM 2327 C CA . LEU A 1 314 ? -15.453 10.586 20.922 1 98.81 314 LEU A CA 1
ATOM 2328 C C . LEU A 1 314 ? -16.141 9.484 21.719 1 98.81 314 LEU A C 1
ATOM 2330 O O . LEU A 1 314 ? -15.688 9.125 22.812 1 98.81 314 LEU A O 1
ATOM 2334 N N . SER A 1 315 ? -17.188 8.844 21.172 1 98.62 315 SER A N 1
ATOM 2335 C CA . SER A 1 315 ? -18 8.047 22.078 1 98.62 315 SER A CA 1
ATOM 2336 C C . SER A 1 315 ? -18.172 6.625 21.547 1 98.62 315 SER A C 1
ATOM 2338 O O . SER A 1 315 ? -18.625 5.738 22.281 1 98.62 315 SER A O 1
ATOM 2340 N N . SER A 1 316 ? -17.812 6.312 20.312 1 98.12 316 SER A N 1
ATOM 2341 C CA . SER A 1 316 ? -18.156 5.035 19.703 1 98.12 316 SER A CA 1
ATOM 2342 C C . SER A 1 316 ? -17.328 3.898 20.297 1 98.12 316 SER A C 1
ATOM 2344 O O . SER A 1 316 ? -17.734 2.738 20.25 1 98.12 316 SER A O 1
ATOM 2346 N N . GLY A 1 317 ? -16.125 4.215 20.797 1 98.44 317 GLY A N 1
ATOM 2347 C CA . GLY A 1 317 ? -15.211 3.188 21.266 1 98.44 317 GLY A CA 1
ATOM 2348 C C . GLY A 1 317 ? -14.523 2.447 20.125 1 98.44 317 GLY A C 1
ATOM 2349 O O . GLY A 1 317 ? -13.844 1.444 20.359 1 98.44 317 GLY A O 1
ATOM 2350 N N . GLU A 1 318 ? -14.703 2.916 18.891 1 98.38 318 GLU A N 1
ATOM 2351 C CA . GLU A 1 318 ? -14.141 2.215 17.75 1 98.38 318 GLU A CA 1
ATOM 2352 C C . GLU A 1 318 ? -12.672 2.58 17.547 1 98.38 318 GLU A C 1
ATOM 2354 O O . GLU A 1 318 ? -11.945 1.882 16.844 1 98.38 318 GLU A O 1
ATOM 2359 N N . PHE A 1 319 ? -12.266 3.645 18.141 1 98.81 319 PHE A N 1
ATOM 2360 C CA . PHE A 1 319 ? -10.875 4.082 18.094 1 98.81 319 PHE A CA 1
ATOM 2361 C C . PHE A 1 319 ? -10.109 3.602 19.328 1 98.81 319 PHE A C 1
ATOM 2363 O O . PHE A 1 319 ? -10.711 3.316 20.359 1 98.81 319 PHE A O 1
ATOM 2370 N N . ASP A 1 320 ? -8.789 3.471 19.219 1 98.69 320 ASP A N 1
ATOM 2371 C CA . ASP A 1 320 ? -7.938 3.094 20.344 1 98.69 320 ASP A CA 1
ATOM 2372 C C . ASP A 1 320 ? -7.648 4.297 21.25 1 98.69 320 ASP A C 1
ATOM 2374 O O . ASP A 1 320 ? -7.215 4.137 22.391 1 98.69 320 ASP A O 1
ATOM 2378 N N . GLY A 1 321 ? -7.832 5.48 20.75 1 98.69 321 GLY A N 1
ATOM 2379 C CA . GLY A 1 321 ? -7.738 6.766 21.422 1 98.69 321 GLY A CA 1
ATOM 2380 C C . GLY A 1 321 ? -8.383 7.895 20.641 1 98.69 321 GLY A C 1
ATOM 2381 O O . GLY A 1 321 ? -8.688 7.742 19.453 1 98.69 321 GLY A O 1
ATOM 2382 N N . THR A 1 322 ? -8.688 8.938 21.312 1 98.81 322 THR A N 1
ATOM 2383 C CA . THR A 1 322 ? -9.305 10.078 20.656 1 98.81 322 THR A CA 1
ATOM 2384 C C . THR A 1 322 ? -8.625 11.383 21.062 1 98.81 322 THR A C 1
ATOM 2386 O O . THR A 1 322 ? -7.996 11.453 22.125 1 98.81 322 THR A O 1
ATOM 2389 N N . ILE A 1 323 ? -8.602 12.32 20.188 1 98.94 323 ILE A N 1
ATOM 2390 C CA . ILE A 1 323 ? -8.148 13.688 20.422 1 98.94 323 ILE A CA 1
ATOM 2391 C C . ILE A 1 323 ? -9.273 14.664 20.109 1 98.94 323 ILE A C 1
ATOM 2393 O O . ILE A 1 323 ? -9.82 14.656 19 1 98.94 323 ILE A O 1
ATOM 2397 N N . ASP A 1 324 ? -9.633 15.477 21.031 1 98.88 324 ASP A N 1
ATOM 2398 C CA . ASP A 1 324 ? -10.711 16.438 20.828 1 98.88 324 ASP A CA 1
ATOM 2399 C C . ASP A 1 324 ? -10.164 17.766 20.312 1 98.88 324 ASP A C 1
ATOM 2401 O O . ASP A 1 324 ? -10.203 18.781 21.016 1 98.88 324 ASP A O 1
ATOM 2405 N N . PHE A 1 325 ? -9.773 17.812 19.078 1 98.94 325 PHE A N 1
ATOM 2406 C CA . PHE A 1 325 ? -9.258 19.016 18.438 1 98.94 325 PHE A CA 1
ATOM 2407 C C . PHE A 1 325 ? -10.336 20.094 18.344 1 98.94 325 PHE A C 1
ATOM 2409 O O . PHE A 1 325 ? -10.039 21.281 18.422 1 98.94 325 PHE A O 1
ATOM 2416 N N . ASP A 1 326 ? -11.594 19.656 18.109 1 98.88 326 ASP A N 1
ATOM 2417 C CA . ASP A 1 326 ? -12.727 20.578 18.094 1 98.88 326 ASP A CA 1
ATOM 2418 C C . ASP A 1 326 ? -12.773 21.422 19.359 1 98.88 326 ASP A C 1
ATOM 2420 O O . ASP A 1 326 ? -12.758 22.656 19.297 1 98.88 326 ASP A O 1
ATOM 2424 N N . ARG A 1 327 ? -12.797 20.797 20.484 1 98.62 327 ARG A N 1
ATOM 2425 C CA . ARG A 1 327 ? -12.844 21.484 21.766 1 98.62 327 ARG A CA 1
ATOM 2426 C C . ARG A 1 327 ? -11.609 22.359 21.969 1 98.62 327 ARG A C 1
ATOM 2428 O O . ARG A 1 327 ? -11.695 23.453 22.516 1 98.62 327 ARG A O 1
ATOM 2435 N N . ALA A 1 328 ? -10.445 21.875 21.594 1 98.81 328 ALA A N 1
ATOM 2436 C CA . ALA A 1 328 ? -9.18 22.578 21.797 1 98.81 328 ALA A CA 1
ATOM 2437 C C . ALA A 1 328 ? -9.141 23.891 21.016 1 98.81 328 ALA A C 1
ATOM 2439 O O . ALA A 1 328 ? -8.461 24.844 21.406 1 98.81 328 ALA A O 1
ATOM 2440 N N . THR A 1 329 ? -9.906 23.953 19.891 1 98.88 329 THR A N 1
ATOM 2441 C CA . THR A 1 329 ? -9.688 25.062 18.969 1 98.88 329 THR A CA 1
ATOM 2442 C C . THR A 1 329 ? -10.922 25.953 18.891 1 98.88 329 THR A C 1
ATOM 2444 O O . THR A 1 329 ? -10.859 27.062 18.375 1 98.88 329 THR A O 1
ATOM 2447 N N . ARG A 1 330 ? -12.062 25.516 19.328 1 98.75 330 ARG A N 1
ATOM 2448 C CA . ARG A 1 330 ? -13.32 26.234 19.125 1 98.75 330 ARG A CA 1
ATOM 2449 C C . ARG A 1 330 ? -13.414 27.453 20.016 1 98.75 330 ARG A C 1
ATOM 2451 O O . ARG A 1 330 ? -12.781 27.516 21.078 1 98.75 330 ARG A O 1
ATOM 2458 N N . ASP A 1 331 ? -14.133 28.438 19.578 1 98.38 331 ASP A N 1
ATOM 2459 C CA . ASP A 1 331 ? -14.539 29.562 20.406 1 98.38 331 ASP A CA 1
ATOM 2460 C C . ASP A 1 331 ? -15.594 29.141 21.422 1 98.38 331 ASP A C 1
ATOM 2462 O O . ASP A 1 331 ? -16.688 28.719 21.062 1 98.38 331 ASP A O 1
ATOM 2466 N N . PRO A 1 332 ? -15.32 29.25 22.703 1 97.38 332 PRO A N 1
ATOM 2467 C CA . PRO A 1 332 ? -16.312 28.828 23.703 1 97.38 332 PRO A CA 1
ATOM 2468 C C . PRO A 1 332 ? -17.641 29.547 23.547 1 97.38 332 PRO A C 1
ATOM 2470 O O . PRO A 1 332 ? -18.703 29 23.891 1 97.38 332 PRO A O 1
ATOM 2473 N N . ALA A 1 333 ? -17.688 30.797 23.031 1 97.44 333 ALA A N 1
ATOM 2474 C CA . ALA A 1 333 ? -18.906 31.578 22.875 1 97.44 333 ALA A CA 1
ATOM 2475 C C . ALA A 1 333 ? -19.609 31.234 21.562 1 97.44 333 ALA A C 1
ATOM 2477 O O . ALA A 1 333 ? -20.797 31.5 21.391 1 97.44 333 ALA A O 1
ATOM 2478 N N . ARG A 1 334 ? -18.906 30.734 20.609 1 97.62 334 ARG A N 1
ATOM 2479 C CA . ARG A 1 334 ? -19.406 30.297 19.312 1 97.62 334 ARG A CA 1
ATOM 2480 C C . ARG A 1 334 ? -18.797 28.953 18.906 1 97.62 334 ARG A C 1
ATOM 2482 O O . ARG A 1 334 ? -17.953 28.891 18.016 1 97.62 334 ARG A O 1
ATOM 2489 N N . PRO A 1 335 ? -19.25 27.922 19.453 1 97.75 335 PRO A N 1
ATOM 2490 C CA . PRO A 1 335 ? -18.547 26.625 19.422 1 97.75 335 PRO A CA 1
ATOM 2491 C C . PRO A 1 335 ? -18.438 26.047 18.016 1 97.75 335 PRO A C 1
ATOM 2493 O O . PRO A 1 335 ? -17.703 25.094 17.797 1 97.75 335 PRO A O 1
ATOM 2496 N N . ASN A 1 336 ? -19.141 26.578 17.016 1 98.31 336 ASN A N 1
ATOM 2497 C CA . ASN A 1 336 ? -19.031 26.062 15.656 1 98.31 336 ASN A CA 1
ATOM 2498 C C . ASN A 1 336 ? -17.984 26.828 14.852 1 98.31 336 ASN A C 1
ATOM 2500 O O . ASN A 1 336 ? -17.859 26.641 13.641 1 98.31 336 ASN A O 1
ATOM 2504 N N . ARG A 1 337 ? -17.25 27.719 15.555 1 98.25 337 ARG A N 1
ATOM 2505 C CA . ARG A 1 337 ? -16.234 28.547 14.93 1 98.25 337 ARG A CA 1
ATOM 2506 C C . ARG A 1 337 ? -14.891 28.438 15.648 1 98.25 337 ARG A C 1
ATOM 2508 O O . ARG A 1 337 ? -14.859 28.266 16.875 1 98.25 337 ARG A O 1
ATOM 2515 N N . LEU A 1 338 ? -13.812 28.5 14.875 1 98.81 338 LEU A N 1
ATOM 2516 C CA . LEU A 1 338 ? -12.484 28.578 15.484 1 98.81 338 LEU A CA 1
ATOM 2517 C C . LEU A 1 338 ? -12.336 29.828 16.328 1 98.81 338 LEU A C 1
ATOM 2519 O O . LEU A 1 338 ? -12.922 30.875 16 1 98.81 338 LEU A O 1
ATOM 2523 N N . ARG A 1 339 ? -11.547 29.734 17.422 1 98.75 339 ARG A N 1
ATOM 2524 C CA . ARG A 1 339 ? -11.164 30.953 18.109 1 98.75 339 ARG A CA 1
ATOM 2525 C C . ARG A 1 339 ? -10.5 31.938 17.156 1 98.75 339 ARG A C 1
ATOM 2527 O O . ARG A 1 339 ? -9.695 31.547 16.312 1 98.75 339 ARG A O 1
ATOM 2534 N N . ALA A 1 340 ? -10.773 33.188 17.359 1 98.12 340 ALA A N 1
ATOM 2535 C CA . ALA A 1 340 ? -10.328 34.219 16.422 1 98.12 340 ALA A CA 1
ATOM 2536 C C . ALA A 1 340 ? -8.805 34.281 16.328 1 98.12 340 ALA A C 1
ATOM 2538 O O . ALA A 1 340 ? -8.25 34.531 15.258 1 98.12 340 ALA A O 1
ATOM 2539 N N . ASN A 1 341 ? -8.102 34.031 17.391 1 98.25 341 ASN A N 1
ATOM 2540 C CA . ASN A 1 341 ? -6.645 34.125 17.406 1 98.25 341 ASN A CA 1
ATOM 2541 C C . ASN A 1 341 ? -5.98 32.875 16.891 1 98.25 341 ASN A C 1
ATOM 2543 O O . ASN A 1 341 ? -4.75 32.781 16.828 1 98.25 341 ASN A O 1
ATOM 2547 N N . LEU A 1 342 ? -6.766 31.812 16.484 1 98.75 342 LEU A N 1
ATOM 2548 C CA . LEU A 1 342 ? -6.191 30.516 16.094 1 98.75 342 LEU A CA 1
ATOM 2549 C C . LEU A 1 342 ? -6.379 30.266 14.609 1 98.75 342 LEU A C 1
ATOM 2551 O O . LEU A 1 342 ? -5.898 29.25 14.086 1 98.75 342 LEU A O 1
ATOM 2555 N N . GLN A 1 343 ? -7.117 31.094 13.977 1 97.5 343 GLN A N 1
ATOM 2556 C CA . GLN A 1 343 ? -7.449 30.812 12.578 1 97.5 343 GLN A CA 1
ATOM 2557 C C . GLN A 1 343 ? -6.66 31.703 11.633 1 97.5 343 GLN A C 1
ATOM 2559 O O . GLN A 1 343 ? -6.121 32.75 12.055 1 97.5 343 GLN A O 1
ATOM 2564 N N . SER A 1 344 ? -6.547 31.375 10.352 1 97.44 344 SER A N 1
ATOM 2565 C CA . SER A 1 344 ? -5.633 32 9.398 1 97.44 344 SER A CA 1
ATOM 2566 C C . SER A 1 344 ? -6.355 33.031 8.531 1 97.44 344 SER A C 1
ATOM 2568 O O . SER A 1 344 ? -5.777 33.562 7.586 1 97.44 344 SER A O 1
ATOM 2570 N N . GLY A 1 345 ? -7.566 33.344 8.734 1 96.75 345 GLY A N 1
ATOM 2571 C CA . GLY A 1 345 ? -8.312 34.312 7.969 1 96.75 345 GLY A CA 1
ATOM 2572 C C . GLY A 1 345 ? -9.523 33.75 7.262 1 96.75 345 GLY A C 1
ATOM 2573 O O . GLY A 1 345 ? -10.469 34.469 6.938 1 96.75 345 GLY A O 1
ATOM 2574 N N . ASP A 1 346 ? -9.57 32.438 7.07 1 97.06 346 ASP A N 1
ATOM 2575 C CA . ASP A 1 346 ? -10.648 31.828 6.293 1 97.06 346 ASP A CA 1
ATOM 2576 C C . ASP A 1 346 ? -11.617 31.062 7.195 1 97.06 346 ASP A C 1
ATOM 2578 O O . ASP A 1 346 ? -12.586 30.469 6.715 1 97.06 346 ASP A O 1
ATOM 2582 N N . TRP A 1 347 ? -11.289 31.016 8.57 1 97.75 347 TRP A N 1
ATOM 2583 C CA . TRP A 1 347 ? -12.109 30.406 9.602 1 97.75 347 TRP A CA 1
ATOM 2584 C C . TRP A 1 347 ? -12.156 28.891 9.422 1 97.75 347 TRP A C 1
ATOM 2586 O O . TRP A 1 347 ? -13.031 28.219 9.984 1 97.75 347 TRP A O 1
ATOM 2596 N N . LEU A 1 348 ? -11.273 28.328 8.578 1 97.88 348 LEU A N 1
ATOM 2597 C CA . LEU A 1 348 ? -11.18 26.906 8.32 1 97.88 348 LEU A CA 1
ATOM 2598 C C . LEU A 1 348 ? -9.844 26.344 8.797 1 97.88 348 LEU A C 1
ATOM 2600 O O . LEU A 1 348 ? -9.797 25.312 9.469 1 97.88 348 LEU A O 1
ATOM 2604 N N . HIS A 1 349 ? -8.781 27.078 8.438 1 98.62 349 HIS A N 1
ATOM 2605 C CA . HIS A 1 349 ? -7.434 26.594 8.703 1 98.62 349 HIS A CA 1
ATOM 2606 C C . HIS A 1 349 ? -6.816 27.312 9.898 1 98.62 349 HIS A C 1
ATOM 2608 O O . HIS A 1 349 ? -6.988 28.531 10.055 1 98.62 349 HIS A O 1
ATOM 2614 N N . PRO A 1 350 ? -6.109 26.562 10.789 1 98.75 350 PRO A N 1
ATOM 2615 C CA . PRO A 1 350 ? -5.367 27.172 11.883 1 98.75 350 PRO A CA 1
ATOM 2616 C C . PRO A 1 350 ? -4.172 28 11.398 1 98.75 350 PRO A C 1
ATOM 2618 O O . PRO A 1 350 ? -3.672 27.766 10.297 1 98.75 350 PRO A O 1
ATOM 2621 N N . ASN A 1 351 ? -3.82 29.047 12.141 1 98.19 351 ASN A N 1
ATOM 2622 C CA . ASN A 1 351 ? -2.512 29.672 12.023 1 98.19 351 ASN A CA 1
ATOM 2623 C C . ASN A 1 351 ? -1.477 29 12.914 1 98.19 351 ASN A C 1
ATOM 2625 O O . ASN A 1 351 ? -1.739 27.922 13.469 1 98.19 351 ASN A O 1
ATOM 2629 N N . ASP A 1 352 ? -0.269 29.516 13.039 1 98.62 352 ASP A N 1
ATOM 2630 C CA . ASP A 1 352 ? 0.796 28.891 13.82 1 98.62 352 ASP A CA 1
ATOM 2631 C C . ASP A 1 352 ? 0.343 28.641 15.25 1 98.62 352 ASP A C 1
ATOM 2633 O O . ASP A 1 352 ? 0.608 27.562 15.805 1 98.62 352 ASP A O 1
ATOM 2637 N N . GLU A 1 353 ? -0.335 29.609 15.82 1 98.75 353 GLU A N 1
ATOM 2638 C CA . GLU A 1 353 ? -0.823 29.422 17.188 1 98.75 353 GLU A CA 1
ATOM 2639 C C . GLU A 1 353 ? -1.871 28.312 17.25 1 98.75 353 GLU A C 1
ATOM 2641 O O . GLU A 1 353 ? -1.893 27.531 18.203 1 98.75 353 GLU A O 1
ATOM 2646 N N . GLY A 1 354 ? -2.779 28.281 16.312 1 98.88 354 GLY A N 1
ATOM 2647 C CA . GLY A 1 354 ? -3.74 27.188 16.234 1 98.88 354 GLY A CA 1
ATOM 2648 C C . GLY A 1 354 ? -3.09 25.828 16.156 1 98.88 354 GLY A C 1
ATOM 2649 O O . GLY A 1 354 ? -3.496 24.906 16.859 1 98.88 354 GLY A O 1
ATOM 2650 N N . TYR A 1 355 ? -2.088 25.703 15.344 1 98.81 355 TYR A N 1
ATOM 2651 C CA . TYR A 1 355 ? -1.375 24.438 15.219 1 98.81 355 TYR A CA 1
ATOM 2652 C C . TYR A 1 355 ? -0.666 24.062 16.516 1 98.81 355 TYR A C 1
ATOM 2654 O O . TYR A 1 355 ? -0.594 22.891 16.891 1 98.81 355 TYR A O 1
ATOM 2662 N N . ARG A 1 356 ? -0.097 25.094 17.172 1 98.75 356 ARG A N 1
ATOM 2663 C CA . ARG A 1 356 ? 0.521 24.844 18.469 1 98.75 356 ARG A CA 1
ATOM 2664 C C . ARG A 1 356 ? -0.496 24.297 19.469 1 98.75 356 ARG A C 1
ATOM 2666 O O . ARG A 1 356 ? -0.219 23.328 20.172 1 98.75 356 ARG A O 1
ATOM 2673 N N . VAL A 1 357 ? -1.694 24.922 19.531 1 98.88 357 VAL A N 1
ATOM 2674 C CA . VAL A 1 357 ? -2.766 24.5 20.422 1 98.88 357 VAL A CA 1
ATOM 2675 C C . VAL A 1 357 ? -3.178 23.078 20.094 1 98.88 357 VAL A C 1
ATOM 2677 O O . VAL A 1 357 ? -3.355 22.25 21 1 98.88 357 VAL A O 1
ATOM 2680 N N . MET A 1 358 ? -3.299 22.719 18.875 1 98.94 358 MET A N 1
ATOM 2681 C CA . MET A 1 358 ? -3.664 21.375 18.438 1 98.94 358 MET A CA 1
ATOM 2682 C C . MET A 1 358 ? -2.617 20.359 18.875 1 98.94 358 MET A C 1
ATOM 2684 O O . MET A 1 358 ? -2.957 19.312 19.453 1 98.94 358 MET A O 1
ATOM 2688 N N . GLY A 1 359 ? -1.289 20.625 18.562 1 98.88 359 GLY A N 1
ATOM 2689 C CA . GLY A 1 359 ? -0.232 19.719 18.969 1 98.88 359 GLY A CA 1
ATOM 2690 C C . GLY A 1 359 ? -0.216 19.453 20.469 1 98.88 359 GLY A C 1
ATOM 2691 O O . GLY A 1 359 ? 0.027 18.328 20.906 1 98.88 359 GLY A O 1
ATOM 2692 N N . ASN A 1 360 ? -0.529 20.547 21.203 1 98.69 360 ASN A N 1
ATOM 2693 C CA . ASN A 1 360 ? -0.52 20.453 22.672 1 98.69 360 ASN A CA 1
ATOM 2694 C C . ASN A 1 360 ? -1.717 19.656 23.188 1 98.69 360 ASN A C 1
ATOM 2696 O O . ASN A 1 360 ? -1.678 19.125 24.297 1 98.69 360 ASN A O 1
ATOM 2700 N N . ALA A 1 361 ? -2.75 19.578 22.406 1 98.62 361 ALA A N 1
ATOM 2701 C CA . ALA A 1 361 ? -3.986 18.922 22.828 1 98.62 361 ALA A CA 1
ATOM 2702 C C . ALA A 1 361 ? -3.867 17.406 22.734 1 98.62 361 ALA A C 1
ATOM 2704 O O . ALA A 1 361 ? -4.715 16.672 23.25 1 98.62 361 ALA A O 1
ATOM 2705 N N . ILE A 1 362 ? -2.857 16.844 22.141 1 98.75 362 ILE A N 1
ATOM 2706 C CA . ILE A 1 362 ? -2.705 15.406 21.922 1 98.75 362 ILE A CA 1
ATOM 2707 C C . ILE A 1 362 ? -2.219 14.742 23.203 1 98.75 362 ILE A C 1
ATOM 2709 O O . ILE A 1 362 ? -1.095 14.984 23.656 1 98.75 362 ILE A O 1
ATOM 2713 N N . PRO A 1 363 ? -3.029 13.93 23.875 1 98.44 363 PRO A N 1
ATOM 2714 C CA . PRO A 1 363 ? -2.477 13.117 24.969 1 98.44 363 PRO A CA 1
ATOM 2715 C C . PRO A 1 363 ? -1.475 12.078 24.469 1 98.44 363 PRO A C 1
ATOM 2717 O O . PRO A 1 363 ? -1.839 11.172 23.719 1 98.44 363 PRO A O 1
ATOM 2720 N N . LEU A 1 364 ? -0.252 12.18 24.891 1 98 364 LEU A N 1
ATOM 2721 C CA . LEU A 1 364 ? 0.782 11.281 24.391 1 98 364 LEU A CA 1
ATOM 2722 C C . LEU A 1 364 ? 0.481 9.836 24.781 1 98 364 LEU A C 1
ATOM 2724 O O . LEU A 1 364 ? 1.032 8.906 24.188 1 98 364 LEU A O 1
ATOM 2728 N N . SER A 1 365 ? -0.445 9.602 25.719 1 97 365 SER A N 1
ATOM 2729 C CA . SER A 1 365 ? -0.802 8.266 26.188 1 97 365 SER A CA 1
ATOM 2730 C C . SER A 1 365 ? -1.601 7.512 25.125 1 97 365 SER A C 1
ATOM 2732 O O . SER A 1 365 ? -1.76 6.289 25.219 1 97 365 SER A O 1
ATOM 2734 N N . VAL A 1 366 ? -2.133 8.195 24.125 1 97 366 VAL A N 1
ATOM 2735 C CA . VAL A 1 366 ? -2.943 7.516 23.125 1 97 366 VAL A CA 1
ATOM 2736 C C . VAL A 1 366 ? -2.037 6.848 22.094 1 97 366 VAL A C 1
ATOM 2738 O O . VAL A 1 366 ? -2.5 6.055 21.281 1 97 366 VAL A O 1
ATOM 2741 N N . LEU A 1 367 ? -0.78 7.141 22.125 1 97.19 367 LEU A N 1
ATOM 2742 C CA . LEU A 1 367 ? 0.169 6.586 21.172 1 97.19 367 LEU A CA 1
ATOM 2743 C C . LEU A 1 367 ? 0.734 5.262 21.672 1 97.19 367 LEU A C 1
ATOM 2745 O O . LEU A 1 367 ? 1.022 5.113 22.859 1 97.19 367 LEU A O 1
ATOM 2749 N N . ARG A 1 368 ? 0.883 4.297 20.812 1 93.94 368 ARG A N 1
ATOM 2750 C CA . ARG A 1 368 ? 1.42 2.979 21.141 1 93.94 368 ARG A CA 1
ATOM 2751 C C . ARG A 1 368 ? 2.902 2.891 20.812 1 93.94 368 ARG A C 1
ATOM 2753 O O . ARG A 1 368 ? 3.311 3.225 19.688 1 93.94 368 ARG A O 1
ATOM 2760 N N . MET B 1 1 ? -4.988 -11.75 -3.547 1 36.78 1 MET B N 1
ATOM 2761 C CA . MET B 1 1 ? -4.801 -11.844 -4.992 1 36.78 1 MET B CA 1
ATOM 2762 C C . MET B 1 1 ? -4.523 -10.469 -5.594 1 36.78 1 MET B C 1
ATOM 2764 O O . MET B 1 1 ? -5.188 -9.492 -5.25 1 36.78 1 MET B O 1
ATOM 2768 N N . ALA B 1 2 ? -3.291 -10.297 -6.16 1 39.31 2 ALA B N 1
ATOM 2769 C CA . ALA B 1 2 ? -2.965 -9.039 -6.836 1 39.31 2 ALA B CA 1
ATOM 2770 C C . ALA B 1 2 ? -3.926 -8.773 -7.992 1 39.31 2 ALA B C 1
ATOM 2772 O O . ALA B 1 2 ? -4.402 -9.711 -8.641 1 39.31 2 ALA B O 1
ATOM 2773 N N . SER B 1 3 ? -4.719 -7.574 -8 1 36.19 3 SER B N 1
ATOM 2774 C CA . SER B 1 3 ? -5.617 -7.152 -9.07 1 36.19 3 SER B CA 1
ATOM 2775 C C . SER B 1 3 ? -4.949 -6.133 -9.984 1 36.19 3 SER B C 1
ATOM 2777 O O . SER B 1 3 ? -3.984 -5.473 -9.594 1 36.19 3 SER B O 1
ATOM 2779 N N . GLY B 1 4 ? -4.969 -6.207 -11.312 1 33.62 4 GLY B N 1
ATOM 2780 C CA . GLY B 1 4 ? -4.5 -5.242 -12.289 1 33.62 4 GLY B CA 1
ATOM 2781 C C . GLY B 1 4 ? -5.625 -4.543 -13.031 1 33.62 4 GLY B C 1
ATOM 2782 O O . GLY B 1 4 ? -6.797 -4.879 -12.844 1 33.62 4 GLY B O 1
ATOM 2783 N N . PRO B 1 5 ? -5.242 -3.201 -13.641 1 35.09 5 PRO B N 1
ATOM 2784 C CA . PRO B 1 5 ? -6.238 -2.555 -14.5 1 35.09 5 PRO B CA 1
ATOM 2785 C C . PRO B 1 5 ? -6.703 -3.455 -15.641 1 35.09 5 PRO B C 1
ATOM 2787 O O . PRO B 1 5 ? -5.898 -4.195 -16.219 1 35.09 5 PRO B O 1
ATOM 2790 N N . GLY B 1 6 ? -7.883 -3.959 -15.609 1 35.78 6 GLY B N 1
ATOM 2791 C CA . GLY B 1 6 ? -8.484 -4.816 -16.609 1 35.78 6 GLY B CA 1
ATOM 2792 C C . GLY B 1 6 ? -8.375 -4.254 -18.016 1 35.78 6 GLY B C 1
ATOM 2793 O O . GLY B 1 6 ? -8.82 -3.135 -18.281 1 35.78 6 GLY B O 1
ATOM 2794 N N . LEU B 1 7 ? -7.43 -4.242 -18.797 1 38.81 7 LEU B N 1
ATOM 2795 C CA . LEU B 1 7 ? -7.57 -3.975 -20.219 1 38.81 7 LEU B CA 1
ATOM 2796 C C . LEU B 1 7 ? -8.734 -4.77 -20.812 1 38.81 7 LEU B C 1
ATOM 2798 O O . LEU B 1 7 ? -9.062 -5.852 -20.312 1 38.81 7 LEU B O 1
ATOM 2802 N N . PRO B 1 8 ? -9.484 -4.008 -21.859 1 36.62 8 PRO B N 1
ATOM 2803 C CA . PRO B 1 8 ? -10.547 -4.629 -22.656 1 36.62 8 PRO B CA 1
ATOM 2804 C C . PRO B 1 8 ? -10.086 -5.906 -23.359 1 36.62 8 PRO B C 1
ATOM 2806 O O . PRO B 1 8 ? -10.711 -6.348 -24.312 1 36.62 8 PRO B O 1
ATOM 2809 N N . GLY B 1 9 ? -9.102 -6.578 -23.297 1 33.75 9 GLY B N 1
ATOM 2810 C CA . GLY B 1 9 ? -9.391 -7.66 -24.219 1 33.75 9 GLY B CA 1
ATOM 2811 C C . GLY B 1 9 ? -10.805 -8.203 -24.078 1 33.75 9 GLY B C 1
ATOM 2812 O O . GLY B 1 9 ? -11.438 -8.039 -23.047 1 33.75 9 GLY B O 1
ATOM 2813 N N . GLU B 1 10 ? -11.469 -8.445 -25.266 1 39.22 10 GLU B N 1
ATOM 2814 C CA . GLU B 1 10 ? -12.836 -8.945 -25.344 1 39.22 10 GLU B CA 1
ATOM 2815 C C . GLU B 1 10 ? -13.195 -9.758 -24.094 1 39.22 10 GLU B C 1
ATOM 2817 O O . GLU B 1 10 ? -14.352 -9.758 -23.672 1 39.22 10 GLU B O 1
ATOM 2822 N N . ALA B 1 11 ? -12.391 -10.656 -23.703 1 42.75 11 ALA B N 1
ATOM 2823 C CA . ALA B 1 11 ? -12.828 -11.742 -22.828 1 42.75 11 ALA B CA 1
ATOM 2824 C C . ALA B 1 11 ? -12.797 -11.305 -21.375 1 42.75 11 ALA B C 1
ATOM 2826 O O . ALA B 1 11 ? -13.477 -11.906 -20.531 1 42.75 11 ALA B O 1
ATOM 2827 N N . LEU B 1 12 ? -11.797 -10.391 -20.984 1 47.44 12 LEU B N 1
ATOM 2828 C CA . LEU B 1 12 ? -11.633 -10.367 -19.547 1 47.44 12 LEU B CA 1
ATOM 2829 C C . LEU B 1 12 ? -12.562 -9.336 -18.906 1 47.44 12 LEU B C 1
ATOM 2831 O O . LEU B 1 12 ? -13.188 -9.617 -17.875 1 47.44 12 LEU B O 1
ATOM 2835 N N . ALA B 1 13 ? -12.336 -7.836 -19.125 1 54.06 13 ALA B N 1
ATOM 2836 C CA . ALA B 1 13 ? -12.883 -6.859 -18.188 1 54.06 13 ALA B CA 1
ATOM 2837 C C . ALA B 1 13 ? -14.383 -6.656 -18.422 1 54.06 13 ALA B C 1
ATOM 2839 O O . ALA B 1 13 ? -14.773 -5.777 -19.203 1 54.06 13 ALA B O 1
ATOM 2840 N N . LYS B 1 14 ? -15.047 -7.723 -18.125 1 72.81 14 LYS B N 1
ATOM 2841 C CA . LYS B 1 14 ? -16.5 -7.688 -18.281 1 72.81 14 LYS B CA 1
ATOM 2842 C C . LYS B 1 14 ? -17.141 -6.77 -17.25 1 72.81 14 LYS B C 1
ATOM 2844 O O . LYS B 1 14 ? -16.688 -6.719 -16.094 1 72.81 14 LYS B O 1
ATOM 2849 N N . ALA B 1 15 ? -17.875 -5.871 -17.766 1 89.75 15 ALA B N 1
ATOM 2850 C CA . ALA B 1 15 ? -18.812 -5.137 -16.922 1 89.75 15 ALA B CA 1
ATOM 2851 C C . ALA B 1 15 ? -20.016 -6.008 -16.562 1 89.75 15 ALA B C 1
ATOM 2853 O O . ALA B 1 15 ? -20.359 -6.938 -17.297 1 89.75 15 ALA B O 1
ATOM 2854 N N . PHE B 1 16 ? -20.422 -5.914 -15.414 1 94.81 16 PHE B N 1
ATOM 2855 C CA . PHE B 1 16 ? -21.656 -6.555 -14.961 1 94.81 16 PHE B CA 1
ATOM 2856 C C . PHE B 1 16 ? -22.75 -5.523 -14.734 1 94.81 16 PHE B C 1
ATOM 2858 O O . PHE B 1 16 ? -22.484 -4.41 -14.281 1 94.81 16 PHE B O 1
ATOM 2865 N N . ASN B 1 17 ? -23.922 -5.848 -15.086 1 96.38 17 ASN B N 1
ATOM 2866 C CA . ASN B 1 17 ? -25.078 -4.957 -14.961 1 96.38 17 ASN B CA 1
ATOM 2867 C C . ASN B 1 17 ? -26.344 -5.727 -14.586 1 96.38 17 ASN B C 1
ATOM 2869 O O . ASN B 1 17 ? -26.859 -6.516 -15.383 1 96.38 17 ASN B O 1
ATOM 2873 N N . ASN B 1 18 ? -26.812 -5.359 -13.352 1 98.12 18 ASN B N 1
ATOM 2874 C CA . ASN B 1 18 ? -27.969 -6.078 -12.828 1 98.12 18 ASN B CA 1
ATOM 2875 C C . ASN B 1 18 ? -27.781 -7.59 -12.922 1 98.12 18 ASN B C 1
ATOM 2877 O O . ASN B 1 18 ? -28.641 -8.289 -13.477 1 98.12 18 ASN B O 1
ATOM 2881 N N . GLN B 1 19 ? -26.719 -8.055 -12.445 1 97.94 19 GLN B N 1
ATOM 2882 C CA . GLN B 1 19 ? -26.344 -9.469 -12.508 1 97.94 19 GLN B CA 1
ATOM 2883 C C . GLN B 1 19 ? -25.734 -9.93 -11.188 1 97.94 19 GLN B C 1
ATOM 2885 O O . GLN B 1 19 ? -25.219 -9.125 -10.414 1 97.94 19 GLN B O 1
ATOM 2890 N N . THR B 1 20 ? -25.922 -11.195 -10.953 1 98.56 20 THR B N 1
ATOM 2891 C CA . THR B 1 20 ? -25.281 -11.875 -9.828 1 98.56 20 THR B CA 1
ATOM 2892 C C . THR B 1 20 ? -24.125 -12.75 -10.312 1 98.56 20 THR B C 1
ATOM 2894 O O . THR B 1 20 ? -24.266 -13.469 -11.305 1 98.56 20 THR B O 1
ATOM 2897 N N . ILE B 1 21 ? -23.031 -12.602 -9.672 1 97.44 21 ILE B N 1
ATOM 2898 C CA . ILE B 1 21 ? -21.906 -13.453 -10.039 1 97.44 21 ILE B CA 1
ATOM 2899 C C . ILE B 1 21 ? -21.547 -14.359 -8.859 1 97.44 21 ILE B C 1
ATOM 2901 O O . ILE B 1 21 ? -21.594 -13.938 -7.707 1 97.44 21 ILE B O 1
ATOM 2905 N N . VAL B 1 22 ? -21.203 -15.594 -9.164 1 97.94 22 VAL B N 1
ATOM 2906 C CA . VAL B 1 22 ? -20.781 -16.594 -8.188 1 97.94 22 VAL B CA 1
ATOM 2907 C C . VAL B 1 22 ? -19.328 -16.984 -8.453 1 97.94 22 VAL B C 1
ATOM 2909 O O . VAL B 1 22 ? -18.984 -17.422 -9.555 1 97.94 22 VAL B O 1
ATOM 2912 N N . GLN B 1 23 ? -18.516 -16.766 -7.492 1 96.81 23 GLN B N 1
ATOM 2913 C CA . GLN B 1 23 ? -17.094 -17.125 -7.566 1 96.81 23 GLN B CA 1
ATOM 2914 C C . GLN B 1 23 ? -16.688 -17.984 -6.375 1 96.81 23 GLN B C 1
ATOM 2916 O O . GLN B 1 23 ? -17.156 -17.766 -5.254 1 96.81 23 GLN B O 1
ATOM 2921 N N . THR B 1 24 ? -15.875 -19 -6.617 1 97.25 24 THR B N 1
ATOM 2922 C CA . THR B 1 24 ? -15.375 -19.859 -5.551 1 97.25 24 THR B CA 1
ATOM 2923 C C . THR B 1 24 ? -13.867 -19.688 -5.379 1 97.25 24 THR B C 1
ATOM 2925 O O . THR B 1 24 ? -13.125 -19.641 -6.363 1 97.25 24 THR B O 1
ATOM 2928 N N . VAL B 1 25 ? -13.445 -19.516 -4.113 1 96.44 25 VAL B N 1
ATOM 2929 C CA . VAL B 1 25 ? -12.023 -19.406 -3.816 1 96.44 25 VAL B CA 1
ATOM 2930 C C . VAL B 1 25 ? -11.602 -20.516 -2.861 1 96.44 25 VAL B C 1
ATOM 2932 O O . VAL B 1 25 ? -12.375 -20.938 -1.999 1 96.44 25 VAL B O 1
ATOM 2935 N N . ARG B 1 26 ? -10.398 -21.062 -3.078 1 96.38 26 ARG B N 1
ATOM 2936 C CA . ARG B 1 26 ? -9.789 -22 -2.137 1 96.38 26 ARG B CA 1
ATOM 2937 C C . ARG B 1 26 ? -9.031 -21.25 -1.04 1 96.38 26 ARG B C 1
ATOM 2939 O O . ARG B 1 26 ? -8.102 -20.5 -1.322 1 96.38 26 ARG B O 1
ATOM 2946 N N . LEU B 1 27 ? -9.438 -21.406 0.191 1 97.19 27 LEU B N 1
ATOM 2947 C CA . LEU B 1 27 ? -8.734 -20.828 1.329 1 97.19 27 LEU B CA 1
ATOM 2948 C C . LEU B 1 27 ? -7.551 -21.703 1.742 1 97.19 27 LEU B C 1
ATOM 2950 O O . LEU B 1 27 ? -7.512 -22.891 1.424 1 97.19 27 LEU B O 1
ATOM 2954 N N . SER B 1 28 ? -6.52 -21.109 2.383 1 96 28 SER B N 1
ATOM 2955 C CA . SER B 1 28 ? -5.375 -21.859 2.877 1 96 28 SER B CA 1
ATOM 2956 C C . SER B 1 28 ? -5.547 -22.234 4.348 1 96 28 SER B C 1
ATOM 2958 O O . SER B 1 28 ? -5.449 -23.406 4.719 1 96 28 SER B O 1
ATOM 2960 N N . ALA B 1 29 ? -5.859 -21.25 5.18 1 95.31 29 ALA B N 1
ATOM 2961 C CA . ALA B 1 29 ? -6.02 -21.438 6.617 1 95.31 29 ALA B CA 1
ATOM 2962 C C . ALA B 1 29 ? -7.488 -21.359 7.023 1 95.31 29 ALA B C 1
ATOM 2964 O O . ALA B 1 29 ? -8.258 -20.578 6.441 1 95.31 29 ALA B O 1
ATOM 2965 N N . GLY B 1 30 ? -7.875 -22.188 8 1 96.62 30 GLY B N 1
ATOM 2966 C CA . GLY B 1 30 ? -9.211 -22.109 8.578 1 96.62 30 GLY B CA 1
ATOM 2967 C C . GLY B 1 30 ? -9.297 -21.156 9.758 1 96.62 30 GLY B C 1
ATOM 2968 O O . GLY B 1 30 ? -8.312 -20.531 10.133 1 96.62 30 GLY B O 1
ATOM 2969 N N . GLY B 1 31 ? -10.469 -21 10.25 1 97.56 31 GLY B N 1
ATOM 2970 C CA . GLY B 1 31 ? -10.719 -20.125 11.375 1 97.56 31 GLY B CA 1
ATOM 2971 C C . GLY B 1 31 ? -12.18 -20.078 11.781 1 97.56 31 GLY B C 1
ATOM 2972 O O . GLY B 1 31 ? -12.938 -21.016 11.508 1 97.56 31 GLY B O 1
ATOM 2973 N N . THR B 1 32 ? -12.547 -19.016 12.578 1 98 32 THR B N 1
ATOM 2974 C CA . THR B 1 32 ? -13.883 -18.938 13.156 1 98 32 THR B CA 1
ATOM 2975 C C . THR B 1 32 ? -14.688 -17.812 12.516 1 98 32 THR B C 1
ATOM 2977 O O . THR B 1 32 ? -15.859 -17.609 12.852 1 98 32 THR B O 1
ATOM 2980 N N . GLY B 1 33 ? -14.125 -17.156 11.648 1 98 33 GLY B N 1
ATOM 2981 C CA . GLY B 1 33 ? -14.766 -16.062 10.914 1 98 33 GLY B CA 1
ATOM 2982 C C . GLY B 1 33 ? -13.938 -15.578 9.734 1 98 33 GLY B C 1
ATOM 2983 O O . GLY B 1 33 ? -12.789 -15.984 9.57 1 98 33 GLY B O 1
ATOM 2984 N N . LEU B 1 34 ? -14.578 -14.805 8.922 1 98.25 34 LEU B N 1
ATOM 2985 C CA . LEU B 1 34 ? -13.867 -14.281 7.766 1 98.25 34 LEU B CA 1
ATOM 2986 C C . LEU B 1 34 ? -14.375 -12.891 7.402 1 98.25 34 LEU B C 1
ATOM 2988 O O . LEU B 1 34 ? -15.453 -12.484 7.84 1 98.25 34 LEU B O 1
ATOM 2992 N N . ARG B 1 35 ? -13.625 -12.141 6.746 1 97.88 35 ARG B N 1
ATOM 2993 C CA . ARG B 1 35 ? -13.984 -10.93 6.012 1 97.88 35 ARG B CA 1
ATOM 2994 C C . ARG B 1 35 ? -13.531 -11.016 4.559 1 97.88 35 ARG B C 1
ATOM 2996 O O . ARG B 1 35 ? -12.461 -11.555 4.266 1 97.88 35 ARG B O 1
ATOM 3003 N N . ILE B 1 36 ? -14.375 -10.555 3.689 1 98.19 36 ILE B N 1
ATOM 3004 C CA . ILE B 1 36 ? -13.93 -10.469 2.303 1 98.19 36 ILE B CA 1
ATOM 3005 C C . ILE B 1 36 ? -13.469 -9.047 1.997 1 98.19 36 ILE B C 1
ATOM 3007 O O . ILE B 1 36 ? -14.031 -8.078 2.512 1 98.19 36 ILE B O 1
ATOM 3011 N N . ARG B 1 37 ? -12.414 -8.898 1.34 1 97.69 37 ARG B N 1
ATOM 3012 C CA . ARG B 1 37 ? -11.938 -7.633 0.792 1 97.69 37 ARG B CA 1
ATOM 3013 C C . ARG B 1 37 ? -12.312 -7.5 -0.681 1 97.69 37 ARG B C 1
ATOM 3015 O O . ARG B 1 37 ? -11.82 -8.258 -1.521 1 97.69 37 ARG B O 1
ATOM 3022 N N . LEU B 1 38 ? -13.219 -6.609 -0.955 1 97.62 38 LEU B N 1
ATOM 3023 C CA . LEU B 1 38 ? -13.578 -6.262 -2.322 1 97.62 38 LEU B CA 1
ATOM 3024 C C . LEU B 1 38 ? -12.688 -5.148 -2.857 1 97.62 38 LEU B C 1
ATOM 3026 O O . LEU B 1 38 ? -12.047 -4.438 -2.082 1 97.62 38 LEU B O 1
ATOM 3030 N N . THR B 1 39 ? -12.586 -5.094 -4.195 1 96.38 39 THR B N 1
ATOM 3031 C CA . THR B 1 39 ? -11.641 -4.129 -4.754 1 96.38 39 THR B CA 1
ATOM 3032 C C . THR B 1 39 ? -12.258 -3.393 -5.941 1 96.38 39 THR B C 1
ATOM 3034 O O . THR B 1 39 ? -12.891 -4.012 -6.801 1 96.38 39 THR B O 1
ATOM 3037 N N . ASN B 1 40 ? -12.227 -2.111 -5.934 1 95.5 40 ASN B N 1
ATOM 3038 C CA . ASN B 1 40 ? -12.469 -1.179 -7.031 1 95.5 40 ASN B CA 1
ATOM 3039 C C . ASN B 1 40 ? -11.25 -0.298 -7.297 1 95.5 40 ASN B C 1
ATOM 3041 O O . ASN B 1 40 ? -11.391 0.852 -7.719 1 95.5 40 ASN B O 1
ATOM 3045 N N . GLU B 1 41 ? -10.07 -0.827 -6.977 1 93.19 41 GLU B N 1
ATOM 3046 C CA . GLU B 1 41 ? -8.828 -0.061 -6.953 1 93.19 41 GLU B CA 1
ATOM 3047 C C . GLU B 1 41 ? -8.438 0.406 -8.352 1 93.19 41 GLU B C 1
ATOM 3049 O O . GLU B 1 41 ? -7.656 1.344 -8.508 1 93.19 41 GLU B O 1
ATOM 3054 N N . TYR B 1 42 ? -8.898 -0.216 -9.367 1 90.31 42 TYR B N 1
ATOM 3055 C CA . TYR B 1 42 ? -8.625 0.219 -10.734 1 90.31 42 TYR B CA 1
ATOM 3056 C C . TYR B 1 42 ? -9.898 0.725 -11.406 1 90.31 42 TYR B C 1
ATOM 3058 O O . TYR B 1 42 ? -9.922 0.922 -12.625 1 90.31 42 TYR B O 1
ATOM 3066 N N . GLY B 1 43 ? -10.984 0.827 -10.594 1 90.81 43 GLY B N 1
ATOM 3067 C CA . GLY B 1 43 ? -12.234 1.349 -11.117 1 90.81 43 GLY B CA 1
ATOM 3068 C C . GLY B 1 43 ? -12.227 2.855 -11.289 1 90.81 43 GLY B C 1
ATOM 3069 O O . GLY B 1 43 ? -11.617 3.574 -10.492 1 90.81 43 GLY B O 1
ATOM 3070 N N . SER B 1 44 ? -12.953 3.33 -12.297 1 88.94 44 SER B N 1
ATOM 3071 C CA . SER B 1 44 ? -13.031 4.762 -12.562 1 88.94 44 SER B CA 1
ATOM 3072 C C . SER B 1 44 ? -14.352 5.344 -12.062 1 88.94 44 SER B C 1
ATOM 3074 O O . SER B 1 44 ? -14.57 6.555 -12.156 1 88.94 44 SER B O 1
ATOM 3076 N N . GLN B 1 45 ? -15.227 4.539 -11.555 1 92.44 45 GLN B N 1
ATOM 3077 C CA . GLN B 1 45 ? -16.516 4.934 -10.992 1 92.44 45 GLN B CA 1
ATOM 3078 C C . GLN B 1 45 ? -16.828 4.141 -9.727 1 92.44 45 GLN B C 1
ATOM 3080 O O . GLN B 1 45 ? -16.234 3.086 -9.484 1 92.44 45 GLN B O 1
ATOM 3085 N N . PRO B 1 46 ? -17.734 4.707 -8.898 1 95.38 46 PRO B N 1
ATOM 3086 C CA . PRO B 1 46 ? -18.141 3.926 -7.73 1 95.38 46 PRO B CA 1
ATOM 3087 C C . PRO B 1 46 ? -18.734 2.568 -8.102 1 95.38 46 PRO B C 1
ATOM 3089 O O . PRO B 1 46 ? -19.422 2.449 -9.117 1 95.38 46 PRO B O 1
ATOM 3092 N N . LEU B 1 47 ? -18.484 1.526 -7.391 1 96.81 47 LEU B N 1
ATOM 3093 C CA . LEU B 1 47 ? -18.984 0.165 -7.559 1 96.81 47 LEU B CA 1
ATOM 3094 C C . LEU B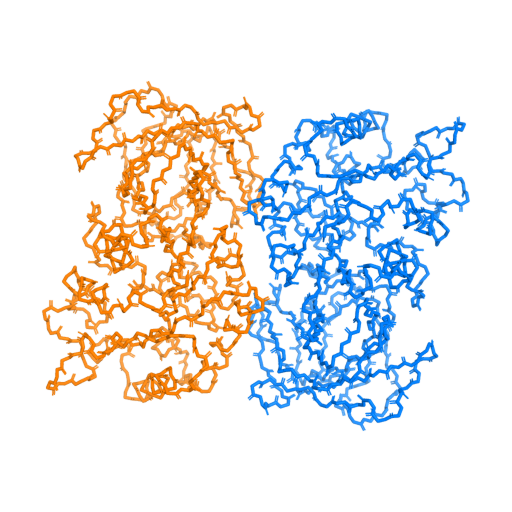 1 47 ? -20.078 -0.143 -6.543 1 96.81 47 LEU B C 1
ATOM 3096 O O . LEU B 1 47 ? -19.812 -0.228 -5.344 1 96.81 47 LEU B O 1
ATOM 3100 N N . LYS B 1 48 ? -21.281 -0.293 -6.984 1 97.94 48 LYS B N 1
ATOM 3101 C CA . LYS B 1 48 ? -22.406 -0.61 -6.098 1 97.94 48 LYS B CA 1
ATOM 3102 C C . LYS B 1 48 ? -22.547 -2.117 -5.922 1 97.94 48 LYS B C 1
ATOM 3104 O O . LYS B 1 48 ? -22.734 -2.846 -6.902 1 97.94 48 LYS B O 1
ATOM 3109 N N . ILE B 1 49 ? -22.406 -2.617 -4.75 1 98.44 49 ILE B N 1
ATOM 3110 C CA . ILE B 1 49 ? -22.75 -3.977 -4.352 1 98.44 49 ILE B CA 1
ATOM 3111 C C . ILE B 1 49 ? -24.156 -3.994 -3.76 1 98.44 49 ILE B C 1
ATOM 3113 O O . ILE B 1 49 ? -24.406 -3.432 -2.689 1 98.44 49 ILE B O 1
ATOM 3117 N N . GLY B 1 50 ? -25.031 -4.625 -4.422 1 98.62 50 GLY B N 1
ATOM 3118 C CA . GLY B 1 50 ? -26.391 -4.684 -3.939 1 98.62 50 GLY B CA 1
ATOM 3119 C C . GLY B 1 50 ? -26.594 -5.68 -2.811 1 98.62 50 GLY B C 1
ATOM 3120 O O . GLY B 1 50 ? -27.406 -5.453 -1.907 1 98.62 50 GLY B O 1
ATOM 3121 N N . ALA B 1 51 ? -25.922 -6.766 -2.91 1 98.75 51 ALA B N 1
ATOM 3122 C CA . ALA B 1 51 ? -25.953 -7.828 -1.904 1 98.75 51 ALA B CA 1
ATOM 3123 C C . ALA B 1 51 ? -24.75 -8.742 -2.031 1 98.75 51 ALA B C 1
ATOM 3125 O O . ALA B 1 51 ? -24.125 -8.828 -3.098 1 98.75 51 ALA B O 1
ATOM 3126 N N . ALA B 1 52 ? -24.391 -9.359 -0.982 1 98.81 52 ALA B N 1
ATOM 3127 C CA . ALA B 1 52 ? -23.281 -10.297 -0.949 1 98.81 52 ALA B CA 1
ATOM 3128 C C . ALA B 1 52 ? -23.547 -11.453 0.01 1 98.81 52 ALA B C 1
ATOM 3130 O O . ALA B 1 52 ? -24.156 -11.258 1.064 1 98.81 52 ALA B O 1
ATOM 3131 N N . ARG B 1 53 ? -23.141 -12.594 -0.338 1 98.62 53 ARG B N 1
ATOM 3132 C CA . ARG B 1 53 ? -23.297 -13.805 0.465 1 98.62 53 ARG B CA 1
ATOM 3133 C C . ARG B 1 53 ? -22.062 -14.711 0.331 1 98.62 53 ARG B C 1
ATOM 3135 O O . ARG B 1 53 ? -21.422 -14.734 -0.718 1 98.62 53 ARG B O 1
ATOM 3142 N N . VAL B 1 54 ? -21.781 -15.453 1.393 1 98.75 54 VAL B N 1
ATOM 3143 C CA . VAL B 1 54 ? -20.734 -16.469 1.347 1 98.75 54 VAL B CA 1
ATOM 3144 C C . VAL B 1 54 ? -21.281 -17.797 1.841 1 98.75 54 VAL B C 1
ATOM 3146 O O . VAL B 1 54 ? -22.25 -17.844 2.604 1 98.75 54 VAL B O 1
ATOM 3149 N N . ALA B 1 55 ? -20.703 -18.859 1.359 1 98.62 55 ALA B N 1
ATOM 3150 C CA . ALA B 1 55 ? -21 -20.203 1.823 1 98.62 55 ALA B CA 1
ATOM 3151 C C . ALA B 1 55 ? -19.828 -21.156 1.57 1 98.62 55 ALA B C 1
ATOM 3153 O O . ALA B 1 55 ? -19.078 -20.969 0.611 1 98.62 55 ALA B O 1
ATOM 3154 N N . LEU B 1 56 ? -19.625 -22.109 2.43 1 98.69 56 LEU B N 1
ATOM 3155 C CA . LEU B 1 56 ? -18.688 -23.188 2.141 1 98.69 56 LEU B CA 1
ATOM 3156 C C . LEU B 1 56 ? -19.281 -24.156 1.125 1 98.69 56 LEU B C 1
ATOM 3158 O O . LEU B 1 56 ? -20.484 -24.391 1.115 1 98.69 56 LEU B O 1
ATOM 3162 N N . VAL B 1 57 ? -18.453 -24.688 0.245 1 98.06 57 VAL B N 1
ATOM 3163 C CA . VAL B 1 57 ? -18.891 -25.703 -0.699 1 98.06 57 VAL B CA 1
ATOM 3164 C C . VAL B 1 57 ? -17.953 -26.906 -0.646 1 98.06 57 VAL B C 1
ATOM 3166 O O . VAL B 1 57 ? -16.781 -26.766 -0.304 1 98.06 57 VAL B O 1
ATOM 3169 N N . ASP B 1 58 ? -18.422 -28.062 -0.956 1 96.38 58 ASP B N 1
ATOM 3170 C CA . ASP B 1 58 ? -17.578 -29.25 -1.004 1 96.38 58 ASP B CA 1
ATOM 3171 C C . ASP B 1 58 ? -16.859 -29.344 -2.346 1 96.38 58 ASP B C 1
ATOM 3173 O O . ASP B 1 58 ? -16.891 -28.406 -3.146 1 96.38 58 ASP B O 1
ATOM 3177 N N . ASP B 1 59 ? -16.078 -30.391 -2.58 1 91 59 ASP B N 1
ATOM 3178 C CA . ASP B 1 59 ? -15.219 -30.547 -3.754 1 91 59 ASP B CA 1
ATOM 3179 C C . ASP B 1 59 ? -16.047 -30.609 -5.031 1 91 59 ASP B C 1
ATOM 3181 O O . ASP B 1 59 ? -15.539 -30.391 -6.129 1 91 59 ASP B O 1
ATOM 3185 N N . LYS B 1 60 ? -17.406 -30.969 -4.887 1 92 60 LYS B N 1
ATOM 3186 C CA . LYS B 1 60 ? -18.297 -31.031 -6.043 1 92 60 LYS B CA 1
ATOM 3187 C C . LYS B 1 60 ? -19.031 -29.719 -6.242 1 92 60 LYS B C 1
ATOM 3189 O O . LYS B 1 60 ? -19.844 -29.594 -7.156 1 92 60 LYS B O 1
ATOM 3194 N N . GLY B 1 61 ? -18.766 -28.75 -5.391 1 93.31 61 GLY B N 1
ATOM 3195 C CA . GLY B 1 61 ? -19.375 -27.438 -5.516 1 93.31 61 GLY B CA 1
ATOM 3196 C C . GLY B 1 61 ? -20.719 -27.344 -4.812 1 93.31 61 GLY B C 1
ATOM 3197 O O . GLY B 1 61 ? -21.438 -26.344 -4.949 1 93.31 61 GLY B O 1
ATOM 3198 N N . VAL B 1 62 ? -21.078 -28.312 -4.094 1 95.75 62 VAL B N 1
ATOM 3199 C CA . VAL B 1 62 ? -22.344 -28.312 -3.367 1 95.75 62 VAL B CA 1
ATOM 3200 C C . VAL B 1 62 ? -22.188 -27.578 -2.043 1 95.75 62 VAL B C 1
ATOM 3202 O O . VAL B 1 62 ? -21.219 -27.797 -1.312 1 95.75 62 VAL B O 1
ATOM 3205 N N . GLU B 1 63 ? -23.109 -26.703 -1.765 1 97.25 63 GLU B N 1
ATOM 3206 C CA . GLU B 1 63 ? -23.047 -25.906 -0.541 1 97.25 63 GLU B CA 1
ATOM 3207 C C . GLU B 1 63 ? -23.125 -26.797 0.698 1 97.25 63 GLU B C 1
ATOM 3209 O O . GLU B 1 63 ? -23.938 -27.719 0.762 1 97.25 63 GLU B O 1
ATOM 3214 N N . VAL B 1 64 ? -22.25 -26.594 1.606 1 97.88 64 VAL B N 1
ATOM 3215 C CA . VAL B 1 64 ? -22.312 -27.25 2.902 1 97.88 64 VAL B CA 1
ATOM 3216 C C . VAL B 1 64 ? -23.516 -26.734 3.697 1 97.88 64 VAL B C 1
ATOM 3218 O O . VAL B 1 64 ? -23.641 -25.531 3.918 1 97.88 64 VAL B O 1
ATOM 3221 N N . THR B 1 65 ? -24.359 -27.656 4.172 1 96.75 65 THR B N 1
ATOM 3222 C CA . THR B 1 65 ? -25.594 -27.281 4.855 1 96.75 65 THR B CA 1
ATOM 3223 C C . THR B 1 65 ? -25.297 -26.391 6.055 1 96.75 65 THR B C 1
ATOM 3225 O O . THR B 1 65 ? -24.422 -26.688 6.863 1 96.75 65 THR B O 1
ATOM 3228 N N . GLY B 1 66 ? -25.969 -25.25 6.109 1 97 66 GLY B N 1
ATOM 3229 C CA . GLY B 1 66 ? -25.891 -24.359 7.258 1 97 66 GLY B CA 1
ATOM 3230 C C . GLY B 1 66 ? -24.734 -23.375 7.16 1 97 66 GLY B C 1
ATOM 3231 O O . GLY B 1 66 ? -24.516 -22.578 8.078 1 97 66 GLY B O 1
ATOM 3232 N N . SER B 1 67 ? -24 -23.344 6.078 1 98.12 67 SER B N 1
ATOM 3233 C CA . SER B 1 67 ? -22.797 -22.516 5.996 1 98.12 67 SER B CA 1
ATOM 3234 C C . SER B 1 67 ? -23.094 -21.172 5.348 1 98.12 67 SER B C 1
ATOM 3236 O O . SER B 1 67 ? -22.266 -20.25 5.41 1 98.12 67 SER B O 1
ATOM 3238 N N . SER B 1 68 ? -24.266 -20.953 4.777 1 98.19 68 SER B N 1
ATOM 3239 C CA . SER B 1 68 ? -24.594 -19.719 4.066 1 98.19 68 SER B CA 1
ATOM 3240 C C . SER B 1 68 ? -24.734 -18.547 5.031 1 98.19 68 SER B C 1
ATOM 3242 O O . SER B 1 68 ? -25.344 -18.672 6.094 1 98.19 68 SER B O 1
ATOM 3244 N N . ARG B 1 69 ? -24.062 -17.469 4.738 1 98.62 69 ARG B N 1
ATOM 3245 C CA . ARG B 1 69 ? -24.109 -16.25 5.539 1 98.62 69 ARG B CA 1
ATOM 3246 C C . ARG B 1 69 ? -24.297 -15.023 4.656 1 98.62 69 ARG B C 1
ATOM 3248 O O . ARG B 1 69 ? -23.703 -14.93 3.584 1 98.62 69 ARG B O 1
ATOM 3255 N N . THR B 1 70 ? -25.141 -14.117 5.074 1 98.38 70 THR B N 1
ATOM 3256 C CA . THR B 1 70 ? -25.172 -12.781 4.48 1 98.38 70 THR B CA 1
ATOM 3257 C C . THR B 1 70 ? -23.922 -11.984 4.859 1 98.38 70 THR B C 1
ATOM 3259 O O . THR B 1 70 ? -23.484 -12.023 6.008 1 98.38 70 THR B O 1
ATOM 3262 N N . VAL B 1 71 ? -23.328 -11.336 3.92 1 98.75 71 VAL B N 1
ATOM 3263 C CA . VAL B 1 71 ? -22.203 -10.445 4.164 1 98.75 71 VAL B CA 1
ATOM 3264 C C . VAL B 1 71 ? -22.703 -9.008 4.305 1 98.75 71 VAL B C 1
ATOM 3266 O O . VAL B 1 71 ? -23.5 -8.539 3.496 1 98.75 71 VAL B O 1
ATOM 3269 N N . THR B 1 72 ? -22.266 -8.312 5.336 1 98.69 72 THR B N 1
ATOM 3270 C CA . THR B 1 72 ? -22.688 -6.93 5.562 1 98.69 72 THR B CA 1
ATOM 3271 C C . THR B 1 72 ? -21.484 -5.988 5.523 1 98.69 72 THR B C 1
ATOM 3273 O O . THR B 1 72 ? -20.344 -6.43 5.59 1 98.69 72 THR B O 1
ATOM 3276 N N . PHE B 1 73 ? -21.781 -4.766 5.305 1 98.06 73 PHE B N 1
ATOM 3277 C CA . PHE B 1 73 ? -20.875 -3.629 5.309 1 98.06 73 PHE B CA 1
ATOM 3278 C C . PHE B 1 73 ? -21.391 -2.521 6.219 1 98.06 73 PHE B C 1
ATOM 3280 O O . PHE B 1 73 ? -22.375 -1.865 5.898 1 98.06 73 PHE B O 1
ATOM 3287 N N . SER B 1 74 ? -20.688 -2.365 7.352 1 95.31 74 SER B N 1
ATOM 3288 C CA . SER B 1 74 ? -21.188 -1.464 8.391 1 95.31 74 SER B CA 1
ATOM 3289 C C . SER B 1 74 ? -22.625 -1.774 8.75 1 95.31 74 SER B C 1
ATOM 3291 O O . SER B 1 74 ? -23.469 -0.869 8.82 1 95.31 74 SER B O 1
ATOM 3293 N N . GLY B 1 75 ? -22.922 -3.08 8.711 1 96 75 GLY B N 1
ATOM 3294 C CA . GLY B 1 75 ? -24.219 -3.555 9.164 1 96 75 GLY B CA 1
ATOM 3295 C C . GLY B 1 75 ? -25.25 -3.615 8.055 1 96 75 GLY B C 1
ATOM 3296 O O . GLY B 1 75 ? -26.375 -4.082 8.273 1 96 75 GLY B O 1
ATOM 3297 N N . ILE B 1 76 ? -24.906 -3.164 6.875 1 95.56 76 ILE B N 1
ATOM 3298 C CA . ILE B 1 76 ? -25.844 -3.09 5.758 1 95.56 76 ILE B CA 1
ATOM 3299 C C . ILE B 1 76 ? -25.484 -4.152 4.719 1 95.56 76 ILE B C 1
ATOM 3301 O O . ILE B 1 76 ? -24.312 -4.41 4.457 1 95.56 76 ILE B O 1
ATOM 3305 N N . GLY B 1 77 ? -26.5 -4.781 4.086 1 96.19 77 GLY B N 1
ATOM 3306 C CA . GLY B 1 77 ? -26.297 -5.887 3.164 1 96.19 77 GLY B CA 1
ATOM 3307 C C . GLY B 1 77 ? -25.672 -5.457 1.845 1 96.19 77 GLY B C 1
ATOM 3308 O O . GLY B 1 77 ? -25.234 -6.297 1.057 1 96.19 77 GLY B O 1
ATOM 3309 N N . GLY B 1 78 ? -25.594 -4.125 1.587 1 96.81 78 GLY B N 1
ATOM 3310 C CA . GLY B 1 78 ? -24.984 -3.549 0.401 1 96.81 78 GLY B CA 1
ATOM 3311 C C . GLY B 1 78 ? -24.031 -2.418 0.715 1 96.81 78 GLY B C 1
ATOM 3312 O O . GLY B 1 78 ? -23.828 -2.072 1.882 1 96.81 78 GLY B O 1
ATOM 3313 N N . THR B 1 79 ? -23.344 -2.008 -0.301 1 97.56 79 THR B N 1
ATOM 3314 C CA . THR B 1 79 ? -22.422 -0.894 -0.112 1 97.56 79 THR B CA 1
ATOM 3315 C C . THR B 1 79 ? -22.078 -0.247 -1.449 1 97.56 79 THR B C 1
ATOM 3317 O O . THR B 1 79 ? -22.469 -0.744 -2.506 1 97.56 79 THR B O 1
ATOM 3320 N N . ILE B 1 80 ? -21.547 0.883 -1.405 1 97.06 80 ILE B N 1
ATOM 3321 C CA . ILE B 1 80 ? -20.938 1.556 -2.547 1 97.06 80 ILE B CA 1
ATOM 3322 C C . ILE B 1 80 ? -19.438 1.72 -2.305 1 97.06 80 ILE B C 1
ATOM 3324 O O . ILE B 1 80 ? -19.016 2.352 -1.329 1 97.06 80 ILE B O 1
ATOM 3328 N N . ILE B 1 81 ? -18.625 1.122 -3.098 1 97.56 81 ILE B N 1
ATOM 3329 C CA . ILE B 1 81 ? -17.172 1.21 -3.004 1 97.56 81 ILE B CA 1
ATOM 3330 C C . ILE B 1 81 ? -16.656 2.346 -3.889 1 97.56 81 ILE B C 1
ATOM 3332 O O . ILE B 1 81 ? -16.828 2.312 -5.109 1 97.56 81 ILE B O 1
ATOM 3336 N N . PRO B 1 82 ? -16.062 3.385 -3.287 1 96.62 82 PRO B N 1
ATOM 3337 C CA . PRO B 1 82 ? -15.547 4.48 -4.113 1 96.62 82 PRO B CA 1
ATOM 3338 C C . PRO B 1 82 ? -14.539 4.012 -5.152 1 96.62 82 PRO B C 1
ATOM 3340 O O . PRO B 1 82 ? -13.844 3.012 -4.938 1 96.62 82 PRO B O 1
ATOM 3343 N N . ALA B 1 83 ? -14.492 4.762 -6.305 1 94.12 83 ALA B N 1
ATOM 3344 C CA . ALA B 1 83 ? -13.461 4.496 -7.301 1 94.12 83 ALA B CA 1
ATOM 3345 C C . ALA B 1 83 ? -12.062 4.527 -6.676 1 94.12 83 ALA B C 1
ATOM 3347 O O . ALA B 1 83 ? -11.781 5.383 -5.836 1 94.12 83 ALA B O 1
ATOM 3348 N N . GLY B 1 84 ? -11.195 3.531 -7.008 1 93.94 84 GLY B N 1
ATOM 3349 C CA . GLY B 1 84 ? -9.812 3.521 -6.574 1 93.94 84 GLY B CA 1
ATOM 3350 C C . GLY B 1 84 ? -9.617 2.883 -5.211 1 93.94 84 GLY B C 1
ATOM 3351 O O . GLY B 1 84 ? -8.508 2.881 -4.672 1 93.94 84 GLY B O 1
ATOM 3352 N N . SER B 1 85 ? -10.688 2.283 -4.684 1 96.19 85 SER B N 1
ATOM 3353 C CA . SER B 1 85 ? -10.594 1.921 -3.273 1 96.19 85 SER B CA 1
ATOM 3354 C C . SER B 1 85 ? -10.867 0.435 -3.064 1 96.19 85 SER B C 1
ATOM 3356 O O . SER B 1 85 ? -11.648 -0.165 -3.805 1 96.19 85 SER B O 1
ATOM 3358 N N . PRO B 1 86 ? -10.219 -0.178 -2.115 1 96.56 86 PRO B N 1
ATOM 3359 C CA . PRO B 1 86 ? -10.711 -1.439 -1.558 1 96.56 86 PRO B CA 1
ATOM 3360 C C . PRO B 1 86 ? -11.805 -1.234 -0.509 1 96.56 86 PRO B C 1
ATOM 3362 O O . PRO B 1 86 ? -12.023 -0.109 -0.055 1 96.56 86 PRO B O 1
ATOM 3365 N N . TRP B 1 87 ? -12.453 -2.236 -0.154 1 98.25 87 TRP B N 1
ATOM 3366 C CA . TRP B 1 87 ? -13.523 -2.164 0.83 1 98.25 87 TRP B CA 1
ATOM 3367 C C . TRP B 1 87 ? -13.703 -3.5 1.543 1 98.25 87 TRP B C 1
ATOM 3369 O O . TRP B 1 87 ? -13.852 -4.539 0.898 1 98.25 87 TRP B O 1
ATOM 3379 N N . LEU B 1 88 ? -13.641 -3.508 2.846 1 98.44 88 LEU B N 1
ATOM 3380 C CA . LEU B 1 88 ? -13.773 -4.723 3.643 1 98.44 88 LEU B CA 1
ATOM 3381 C C . LEU B 1 88 ? -15.211 -4.898 4.129 1 98.44 88 LEU B C 1
ATOM 3383 O O . LEU B 1 88 ? -15.875 -3.924 4.496 1 98.44 88 LEU B O 1
ATOM 3387 N N . SER B 1 89 ? -15.672 -6.102 4.141 1 98.75 89 SER B N 1
ATOM 3388 C CA . SER B 1 89 ? -16.938 -6.418 4.793 1 98.75 89 SER B CA 1
ATOM 3389 C C . SER B 1 89 ? -16.781 -6.434 6.312 1 98.75 89 SER B C 1
ATOM 3391 O O . SER B 1 89 ? -15.672 -6.344 6.832 1 98.75 89 SER B O 1
ATOM 3393 N N . ASP B 1 90 ? -17.953 -6.465 6.957 1 98.31 90 ASP B N 1
ATOM 3394 C CA . ASP B 1 90 ? -17.938 -6.852 8.359 1 98.31 90 ASP B CA 1
ATOM 3395 C C . ASP B 1 90 ? -17.469 -8.289 8.531 1 98.31 90 ASP B C 1
ATOM 3397 O O . ASP B 1 90 ? -17.422 -9.055 7.566 1 98.31 90 ASP B O 1
ATOM 3401 N N . THR B 1 91 ? -17.016 -8.648 9.734 1 98.06 91 THR B N 1
ATOM 3402 C CA . THR B 1 91 ? -16.656 -10.031 10.023 1 98.06 91 THR B CA 1
ATOM 3403 C C . THR B 1 91 ? -17.891 -10.93 9.977 1 98.06 91 THR B C 1
ATOM 3405 O O . THR B 1 91 ? -18.938 -10.594 10.539 1 98.06 91 THR B O 1
ATOM 3408 N N . VAL B 1 92 ? -17.781 -11.953 9.227 1 98.44 92 VAL B N 1
ATOM 3409 C CA . VAL B 1 92 ? -18.797 -12.992 9.164 1 98.44 92 VAL B CA 1
ATOM 3410 C C . VAL B 1 92 ? -18.406 -14.164 10.062 1 98.44 92 VAL B C 1
ATOM 3412 O O . VAL B 1 92 ? -17.359 -14.781 9.852 1 98.44 92 VAL B O 1
ATOM 3415 N N . ASP B 1 93 ? -19.172 -14.477 11.07 1 98.12 93 ASP B N 1
ATOM 3416 C CA . ASP B 1 93 ? -18.906 -15.648 11.906 1 98.12 93 ASP B CA 1
ATOM 3417 C C . ASP B 1 93 ? -19.234 -16.938 11.156 1 98.12 93 ASP B C 1
ATOM 3419 O O . ASP B 1 93 ? -20.375 -17.141 10.703 1 98.12 93 ASP B O 1
ATOM 3423 N N . LEU B 1 94 ? -18.312 -17.719 10.914 1 98.25 94 LEU B N 1
ATOM 3424 C CA . LEU B 1 94 ? -18.406 -18.984 10.195 1 98.25 94 LEU B CA 1
ATOM 3425 C C . LEU B 1 94 ? -17.219 -19.875 10.523 1 98.25 94 LEU B C 1
ATOM 3427 O O . LEU B 1 94 ? -16.062 -19.453 10.414 1 98.25 94 LEU B O 1
ATOM 3431 N N . LYS B 1 95 ? -17.469 -21.094 11.039 1 97.88 95 LYS B N 1
ATOM 3432 C CA . LYS B 1 95 ? -16.375 -22.062 11.219 1 97.88 95 LYS B CA 1
ATOM 3433 C C . LYS B 1 95 ? -15.836 -22.531 9.875 1 97.88 95 LYS B C 1
ATOM 3435 O O . LYS B 1 95 ? -16.594 -23.078 9.062 1 97.88 95 LYS B O 1
ATOM 3440 N N . ILE B 1 96 ? -14.617 -22.312 9.625 1 98 96 ILE B N 1
ATOM 3441 C CA . ILE B 1 96 ? -13.984 -22.594 8.344 1 98 96 ILE B CA 1
ATOM 3442 C C . ILE B 1 96 ? -12.867 -23.625 8.531 1 98 96 ILE B C 1
ATOM 3444 O O . ILE B 1 96 ? -11.898 -23.375 9.258 1 98 96 ILE B O 1
ATOM 3448 N N . PRO B 1 97 ? -12.938 -24.828 7.949 1 96.44 97 PRO B N 1
ATOM 3449 C CA . PRO B 1 97 ? -11.812 -25.781 8 1 96.44 97 PRO B CA 1
ATOM 3450 C C . PRO B 1 97 ? -10.625 -25.312 7.16 1 96.44 97 PRO B C 1
ATOM 3452 O O . PRO B 1 97 ? -10.773 -24.453 6.289 1 96.44 97 PRO B O 1
ATOM 3455 N N . ASP B 1 98 ? -9.453 -25.875 7.508 1 95.56 98 ASP B N 1
ATOM 3456 C CA . ASP B 1 98 ? -8.297 -25.641 6.652 1 95.56 98 ASP B CA 1
ATOM 3457 C C . ASP B 1 98 ? -8.578 -26.062 5.211 1 95.56 98 ASP B C 1
ATOM 3459 O O . ASP B 1 98 ? -9.227 -27.078 4.973 1 95.56 98 ASP B O 1
ATOM 3463 N N . ARG B 1 99 ? -8.172 -25.188 4.273 1 96.31 99 ARG B N 1
ATOM 3464 C CA . ARG B 1 99 ? -8.234 -25.453 2.84 1 96.31 99 ARG B CA 1
ATOM 3465 C C . ARG B 1 99 ? -9.672 -25.531 2.355 1 96.31 99 ARG B C 1
ATOM 3467 O O . ARG B 1 99 ? -9.984 -26.297 1.438 1 96.31 99 ARG B O 1
ATOM 3474 N N . ALA B 1 100 ? -10.547 -24.828 3.055 1 97.62 100 ALA B N 1
ATOM 3475 C CA . ALA B 1 100 ? -11.961 -24.812 2.668 1 97.62 100 ALA B CA 1
ATOM 3476 C C . ALA B 1 100 ? -12.148 -24.125 1.319 1 97.62 100 ALA B C 1
ATOM 3478 O O . ALA B 1 100 ? -11.289 -23.344 0.885 1 97.62 100 ALA B O 1
ATOM 3479 N N . ARG B 1 101 ? -13.18 -24.516 0.628 1 98.06 101 ARG B N 1
ATOM 3480 C CA . ARG B 1 101 ? -13.656 -23.797 -0.546 1 98.06 101 ARG B CA 1
ATOM 3481 C C . ARG B 1 101 ? -14.789 -22.844 -0.179 1 98.06 101 ARG B C 1
ATOM 3483 O O . ARG B 1 101 ? -15.797 -23.266 0.405 1 98.06 101 ARG B O 1
ATOM 3490 N N . LEU B 1 102 ? -14.633 -21.609 -0.427 1 98.5 102 LEU B N 1
ATOM 3491 C CA . LEU B 1 102 ? -15.594 -20.562 -0.095 1 98.5 102 LEU B CA 1
ATOM 3492 C C . LEU B 1 102 ? -16.234 -20 -1.356 1 98.5 102 LEU B C 1
ATOM 3494 O O . LEU B 1 102 ? -15.555 -19.469 -2.232 1 98.5 102 LEU B O 1
ATOM 3498 N N . ARG B 1 103 ? -17.531 -20.172 -1.484 1 98.44 103 ARG B N 1
ATOM 3499 C CA . ARG B 1 103 ? -18.312 -19.531 -2.539 1 98.44 103 ARG B CA 1
ATOM 3500 C C . ARG B 1 103 ? -18.688 -18.109 -2.146 1 98.44 103 ARG B C 1
ATOM 3502 O O . ARG B 1 103 ? -19.219 -17.875 -1.057 1 98.44 103 ARG B O 1
ATOM 3509 N N . ILE B 1 104 ? -18.391 -17.156 -2.906 1 98.62 104 ILE B N 1
ATOM 3510 C CA . ILE B 1 104 ? -18.734 -15.742 -2.727 1 98.62 104 ILE B CA 1
ATOM 3511 C C . ILE B 1 104 ? -19.703 -15.305 -3.822 1 98.62 104 ILE B C 1
ATOM 3513 O O . ILE B 1 104 ? -19.375 -15.367 -5.008 1 98.62 104 ILE B O 1
ATOM 3517 N N . THR B 1 105 ? -20.859 -14.906 -3.461 1 98.69 105 THR B N 1
ATOM 3518 C CA . THR B 1 105 ? -21.891 -14.438 -4.371 1 98.69 105 THR B CA 1
ATOM 3519 C C . THR B 1 105 ? -22.094 -12.93 -4.234 1 98.69 105 THR B C 1
ATOM 3521 O O . THR B 1 105 ? -22.297 -12.422 -3.127 1 98.69 105 THR B O 1
ATOM 3524 N N . LEU B 1 106 ? -21.969 -12.211 -5.293 1 98.56 106 LEU B N 1
ATOM 3525 C CA . LEU B 1 106 ? -22.141 -10.758 -5.32 1 98.56 106 LEU B CA 1
ATOM 3526 C C . LEU B 1 106 ? -23.219 -10.352 -6.312 1 98.56 106 LEU B C 1
ATOM 3528 O O . LEU B 1 106 ? -23.234 -10.828 -7.453 1 98.56 106 LEU B O 1
ATOM 3532 N N . TYR B 1 107 ? -24.094 -9.492 -5.914 1 98.81 107 TYR B N 1
ATOM 3533 C CA . TYR B 1 107 ? -25.094 -8.906 -6.801 1 98.81 107 TYR B CA 1
ATOM 3534 C C . TYR B 1 107 ? -24.719 -7.469 -7.16 1 98.81 107 TYR B C 1
ATOM 3536 O O . TYR B 1 107 ? -24.453 -6.652 -6.277 1 98.81 107 TYR B O 1
ATOM 3544 N N . PHE B 1 108 ? -24.672 -7.207 -8.43 1 98.12 108 PHE B N 1
ATOM 3545 C CA . PHE B 1 108 ? -24.406 -5.875 -8.969 1 98.12 108 PHE B CA 1
ATOM 3546 C C . PHE B 1 108 ? -25.672 -5.293 -9.602 1 98.12 108 PHE B C 1
ATOM 3548 O O . PHE B 1 108 ? -25.984 -5.594 -10.75 1 98.12 108 PHE B O 1
ATOM 3555 N N . PRO B 1 109 ? -26.328 -4.305 -8.898 1 98.31 109 PRO B N 1
ATOM 3556 C CA . PRO B 1 109 ? -27.609 -3.793 -9.398 1 98.31 109 PRO B CA 1
ATOM 3557 C C . PRO B 1 109 ? -27.438 -2.811 -10.555 1 98.31 109 PRO B C 1
ATOM 3559 O O . PRO B 1 109 ? -28.406 -2.52 -11.266 1 98.31 109 PRO B O 1
ATOM 3562 N N . GLU B 1 110 ? -26.234 -2.225 -10.711 1 97.31 110 GLU B N 1
ATOM 3563 C CA . GLU B 1 110 ? -25.938 -1.229 -11.734 1 97.31 110 GLU B CA 1
ATOM 3564 C C . GLU B 1 110 ? -24.688 -1.594 -12.516 1 97.31 110 GLU B C 1
ATOM 3566 O O . GLU B 1 110 ? -23.938 -2.492 -12.117 1 97.31 110 GLU B O 1
ATOM 3571 N N . ASP B 1 111 ? -24.594 -0.968 -13.664 1 95.88 111 ASP B N 1
ATOM 3572 C CA . ASP B 1 111 ? -23.406 -1.183 -14.477 1 95.88 111 ASP B CA 1
ATOM 3573 C C . ASP B 1 111 ? -22.125 -0.918 -13.672 1 95.88 111 ASP B C 1
ATOM 3575 O O . ASP B 1 111 ? -21.953 0.17 -13.125 1 95.88 111 ASP B O 1
ATOM 3579 N N . THR B 1 112 ? -21.219 -1.911 -13.57 1 94.62 112 THR B N 1
ATOM 3580 C CA . THR B 1 112 ? -20.031 -1.823 -12.727 1 94.62 112 THR B CA 1
ATOM 3581 C C . THR B 1 112 ? -18.906 -1.079 -13.445 1 94.62 112 THR B C 1
ATOM 3583 O O . THR B 1 112 ? -17.938 -0.671 -12.82 1 94.62 112 THR B O 1
ATOM 3586 N N . GLY B 1 113 ? -19.062 -0.866 -14.75 1 90.56 113 GLY B N 1
ATOM 3587 C CA . GLY B 1 113 ? -17.875 -0.561 -15.531 1 90.56 113 GLY B CA 1
ATOM 3588 C C . GLY B 1 113 ? -16.891 -1.712 -15.594 1 90.56 113 GLY B C 1
ATOM 3589 O O . GLY B 1 113 ? -17.188 -2.812 -15.125 1 90.56 113 GLY B O 1
ATOM 3590 N N . LEU B 1 114 ? -15.719 -1.435 -16.188 1 86.69 114 LEU B N 1
ATOM 3591 C CA . LEU B 1 114 ? -14.719 -2.492 -16.281 1 86.69 114 LEU B CA 1
ATOM 3592 C C . LEU B 1 114 ? -14.305 -2.99 -14.906 1 86.69 114 LEU B C 1
ATOM 3594 O O . LEU B 1 114 ? -14.125 -2.195 -13.984 1 86.69 114 LEU B O 1
ATOM 3598 N N . CYS B 1 115 ? -14.203 -4.191 -14.773 1 85.38 115 CYS B N 1
ATOM 3599 C CA . CYS B 1 115 ? -13.945 -4.812 -13.484 1 85.38 115 CYS B CA 1
ATOM 3600 C C . CYS B 1 115 ? -12.492 -4.629 -13.07 1 85.38 115 CYS B C 1
ATOM 3602 O O . CYS B 1 115 ? -11.594 -4.684 -13.906 1 85.38 115 CYS B O 1
ATOM 3604 N N . THR B 1 116 ? -12.242 -4.223 -11.828 1 88.94 116 THR B N 1
ATOM 3605 C CA . THR B 1 116 ? -10.977 -4.578 -11.195 1 88.94 116 THR B CA 1
ATOM 3606 C C . THR B 1 116 ? -10.875 -6.09 -11.016 1 88.94 116 THR B C 1
ATOM 3608 O O . THR B 1 116 ? -11.539 -6.664 -10.156 1 88.94 116 THR B O 1
ATOM 3611 N N . CYS B 1 117 ? -10 -6.766 -11.867 1 88.94 117 CYS B N 1
ATOM 3612 C CA . CYS B 1 117 ? -10.039 -8.227 -11.945 1 88.94 117 CYS B CA 1
ATOM 3613 C C . CYS B 1 117 ? -8.633 -8.805 -11.977 1 88.94 117 CYS B C 1
ATOM 3615 O O . CYS B 1 117 ? -7.68 -8.117 -12.352 1 88.94 117 CYS B O 1
ATOM 3617 N N . HIS B 1 118 ? -8.523 -9.953 -11.453 1 89.94 118 HIS B N 1
ATOM 3618 C CA . HIS B 1 118 ? -7.375 -10.812 -11.695 1 89.94 118 HIS B CA 1
ATOM 3619 C C . HIS B 1 118 ? -7.648 -11.789 -12.828 1 89.94 118 HIS B C 1
ATOM 3621 O O . HIS B 1 118 ? -8.531 -12.648 -12.719 1 89.94 118 HIS B O 1
ATOM 3627 N N . ALA B 1 119 ? -6.953 -11.664 -13.906 1 86.88 119 ALA B N 1
ATOM 3628 C CA . ALA B 1 119 ? -7.27 -12.359 -15.148 1 86.88 119 ALA B CA 1
ATOM 3629 C C . ALA B 1 119 ? -7.172 -13.867 -14.977 1 86.88 119 ALA B C 1
ATOM 3631 O O . ALA B 1 119 ? -8.016 -14.617 -15.477 1 86.88 119 ALA B O 1
ATOM 3632 N N . ALA B 1 120 ? -6.148 -14.312 -14.312 1 86.69 120 ALA B N 1
ATOM 3633 C CA . ALA B 1 120 ? -5.934 -15.742 -14.109 1 86.69 120 ALA B CA 1
ATOM 3634 C C . ALA B 1 120 ? -6.512 -16.203 -12.773 1 86.69 120 ALA B C 1
ATOM 3636 O O . ALA B 1 120 ? -5.77 -16.594 -11.875 1 86.69 120 ALA B O 1
ATOM 3637 N N . GLY B 1 121 ? -7.809 -16.25 -12.688 1 86.19 121 GLY B N 1
ATOM 3638 C CA . GLY B 1 121 ? -8.445 -16.594 -11.43 1 86.19 121 GLY B CA 1
ATOM 3639 C C . GLY B 1 121 ? -8.32 -18.062 -11.062 1 86.19 121 GLY B C 1
ATOM 3640 O O . GLY B 1 121 ? -8.453 -18.422 -9.891 1 86.19 121 GLY B O 1
ATOM 3641 N N . GLY B 1 122 ? -8.023 -18.938 -12.086 1 88.94 122 GLY B N 1
ATOM 3642 C CA . GLY B 1 122 ? -7.801 -20.359 -11.859 1 88.94 122 GLY B CA 1
ATOM 3643 C C . GLY B 1 122 ? -9.07 -21.109 -11.516 1 88.94 122 GLY B C 1
ATOM 3644 O O . GLY B 1 122 ? -9.031 -22.312 -11.25 1 88.94 122 GLY B O 1
ATOM 3645 N N . GLU B 1 123 ? -10.195 -20.453 -11.43 1 92.31 123 GLU B N 1
ATOM 3646 C CA . GLU B 1 123 ? -11.5 -21 -11.078 1 92.31 123 GLU B CA 1
ATOM 3647 C C . GLU B 1 123 ? -12.602 -20.422 -11.953 1 92.31 123 GLU B C 1
ATOM 3649 O O . GLU B 1 123 ? -12.602 -19.234 -12.258 1 92.31 123 GLU B O 1
ATOM 3654 N N . THR B 1 124 ? -13.523 -21.297 -12.336 1 93.75 124 THR B N 1
ATOM 3655 C CA . THR B 1 124 ? -14.641 -20.844 -13.164 1 93.75 124 THR B CA 1
ATOM 3656 C C . THR B 1 124 ? -15.734 -20.219 -12.305 1 93.75 124 THR B C 1
ATOM 3658 O O . THR B 1 124 ? -16.203 -20.828 -11.336 1 93.75 124 THR B O 1
ATOM 3661 N N . GLY B 1 125 ? -16.078 -19.016 -12.594 1 94.62 125 GLY B N 1
ATOM 3662 C CA . GLY B 1 125 ? -17.219 -18.344 -11.992 1 94.62 125 GLY B CA 1
ATOM 3663 C C . GLY B 1 125 ? -18.453 -18.359 -12.867 1 94.62 125 GLY B C 1
ATOM 3664 O O . GLY B 1 125 ? -18.375 -18.672 -14.062 1 94.62 125 GLY B O 1
ATOM 3665 N N . GLN B 1 126 ? -19.609 -18.125 -12.297 1 96.88 126 GLN B N 1
ATOM 3666 C CA . GLN B 1 126 ? -20.891 -18.094 -13.016 1 96.88 126 GLN B CA 1
ATOM 3667 C C . GLN B 1 126 ? -21.484 -16.688 -13.008 1 96.88 126 GLN B C 1
ATOM 3669 O O . GLN B 1 126 ? -21.406 -15.977 -12 1 96.88 126 GLN B O 1
ATOM 3674 N N . VAL B 1 127 ? -21.984 -16.312 -14.102 1 96.88 127 VAL B N 1
ATOM 3675 C CA . VAL B 1 127 ? -22.688 -15.039 -14.25 1 96.88 127 VAL B CA 1
ATOM 3676 C C . VAL B 1 127 ? -24.172 -15.297 -14.523 1 96.88 127 VAL B C 1
ATOM 3678 O O . VAL B 1 127 ? -24.516 -16.062 -15.43 1 96.88 127 VAL B O 1
ATOM 3681 N N . SER B 1 128 ? -25.016 -14.695 -13.836 1 98.19 128 SER B N 1
ATOM 3682 C CA . SER B 1 128 ? -26.453 -14.906 -13.953 1 98.19 128 SER B CA 1
ATOM 3683 C C . SER B 1 128 ? -27.031 -14.141 -15.133 1 98.19 128 SER B C 1
ATOM 3685 O O . SER B 1 128 ? -26.359 -13.266 -15.695 1 98.19 128 SER B O 1
ATOM 3687 N N . PRO B 1 129 ? -28.234 -14.57 -15.516 1 97.56 129 PRO B N 1
ATOM 3688 C CA . PRO B 1 129 ? -29.016 -13.57 -16.25 1 97.56 129 PRO B CA 1
ATOM 3689 C C . PRO B 1 129 ? -29.266 -12.305 -15.422 1 97.56 129 PRO B C 1
ATOM 3691 O O . PRO B 1 129 ? -28.828 -12.219 -14.273 1 97.56 129 PRO B O 1
ATOM 3694 N N . ARG B 1 130 ? -29.844 -11.312 -16.062 1 97.62 130 ARG B N 1
ATOM 3695 C CA . ARG B 1 130 ? -30.156 -10.078 -15.336 1 97.62 130 ARG B CA 1
ATOM 3696 C C . ARG B 1 130 ? -31.016 -10.359 -14.109 1 97.62 130 ARG B C 1
ATOM 3698 O O . ARG B 1 130 ? -32.031 -11.07 -14.203 1 97.62 130 ARG B O 1
ATOM 3705 N N . GLY B 1 131 ? -30.562 -9.828 -12.945 1 98.31 131 GLY B N 1
ATOM 3706 C CA . GLY B 1 131 ? -31.375 -9.961 -11.75 1 98.31 131 GLY B CA 1
ATOM 3707 C C . GLY B 1 131 ? -30.562 -10.289 -10.508 1 98.31 131 GLY B C 1
ATOM 3708 O O . GLY B 1 131 ? -29.359 -10.531 -10.602 1 98.31 131 GLY B O 1
ATOM 3709 N N . ASN B 1 132 ? -31.25 -10.125 -9.375 1 98.5 132 ASN B N 1
ATOM 3710 C CA . ASN B 1 132 ? -30.688 -10.469 -8.07 1 98.5 132 ASN B CA 1
ATOM 3711 C C . ASN B 1 132 ? -30.969 -11.93 -7.711 1 98.5 132 ASN B C 1
ATOM 3713 O O . ASN B 1 132 ? -32.094 -12.305 -7.434 1 98.5 132 ASN B O 1
ATOM 3717 N N . PHE B 1 133 ? -29.969 -12.75 -7.684 1 98.31 133 PHE B N 1
ATOM 3718 C CA . PHE B 1 133 ? -30.094 -14.172 -7.383 1 98.31 133 PHE B CA 1
ATOM 3719 C C . PHE B 1 133 ? -29.328 -14.531 -6.121 1 98.31 133 PHE B C 1
ATOM 3721 O O . PHE B 1 133 ? -28.812 -15.648 -5.996 1 98.31 133 PHE B O 1
ATOM 3728 N N . ILE B 1 134 ? -29.141 -13.578 -5.238 1 97.56 134 ILE B N 1
ATOM 3729 C CA . ILE B 1 134 ? -28.359 -13.75 -4.023 1 97.56 134 ILE B CA 1
ATOM 3730 C C . ILE B 1 134 ? -28.953 -14.883 -3.182 1 97.56 134 ILE B C 1
ATOM 3732 O O . ILE B 1 134 ? -28.219 -15.602 -2.494 1 97.56 134 ILE B O 1
ATOM 3736 N N . ASP B 1 135 ? -30.281 -15.102 -3.193 1 94.38 135 ASP B N 1
ATOM 3737 C CA . ASP B 1 135 ? -30.938 -16.125 -2.377 1 94.38 135 ASP B CA 1
ATOM 3738 C C . ASP B 1 135 ? -31.609 -17.188 -3.252 1 94.38 135 ASP B C 1
ATOM 3740 O O . ASP B 1 135 ? -32.531 -17.875 -2.807 1 94.38 135 ASP B O 1
ATOM 3744 N N . ALA B 1 136 ? -31.188 -17.312 -4.492 1 94.75 136 ALA B N 1
ATOM 3745 C CA . ALA B 1 136 ? -31.844 -18.25 -5.395 1 94.75 136 ALA B CA 1
ATOM 3746 C C . ALA B 1 136 ? -30.844 -18.828 -6.398 1 94.75 136 ALA B C 1
ATOM 3748 O O . ALA B 1 136 ? -29.922 -18.125 -6.84 1 94.75 136 ALA B O 1
ATOM 3749 N N . PRO B 1 137 ? -31.078 -20.062 -6.668 1 94.06 137 PRO B N 1
ATOM 3750 C CA . PRO B 1 137 ? -30.266 -20.609 -7.75 1 94.06 137 PRO B CA 1
ATOM 3751 C C . PRO B 1 137 ? -30.609 -20 -9.109 1 94.06 137 PRO B C 1
ATOM 3753 O O . PRO B 1 137 ? -31.672 -19.422 -9.281 1 94.06 137 PRO B O 1
ATOM 3756 N N . PHE B 1 138 ? -29.656 -20.031 -10.039 1 97.38 138 PHE B N 1
ATOM 3757 C CA . PHE B 1 138 ? -29.891 -19.594 -11.406 1 97.38 138 PHE B CA 1
ATOM 3758 C C . PHE B 1 138 ? -29.109 -20.453 -12.391 1 97.38 138 PHE B C 1
ATOM 3760 O O . PHE B 1 138 ? -28.141 -21.109 -12.016 1 97.38 138 PHE B O 1
ATOM 3767 N N . ASP B 1 139 ? -29.609 -20.516 -13.641 1 97 139 ASP B N 1
ATOM 3768 C CA . ASP B 1 139 ? -28.812 -21.031 -14.742 1 97 139 ASP B CA 1
ATOM 3769 C C . ASP B 1 139 ? -27.859 -19.969 -15.281 1 97 139 ASP B C 1
ATOM 3771 O O . ASP B 1 139 ? -28.281 -18.906 -15.703 1 97 139 ASP B O 1
ATOM 3775 N N . ALA B 1 140 ? -26.609 -20.312 -15.25 1 97.06 140 ALA B N 1
ATOM 3776 C CA . ALA B 1 140 ? -25.594 -19.344 -15.656 1 97.06 140 ALA B CA 1
ATOM 3777 C C . ALA B 1 140 ? -25.812 -18.906 -17.109 1 97.06 140 ALA B C 1
ATOM 3779 O O . ALA B 1 140 ? -26 -19.734 -18 1 97.06 140 ALA B O 1
ATOM 3780 N N . GLU B 1 141 ? -25.844 -17.609 -17.312 1 96.44 141 GLU B N 1
ATOM 3781 C CA . GLU B 1 141 ? -25.875 -17.047 -18.656 1 96.44 141 GLU B CA 1
ATOM 3782 C C . GLU B 1 141 ? -24.5 -17.156 -19.328 1 96.44 141 GLU B C 1
ATOM 3784 O O . GLU B 1 141 ? -24.406 -17.328 -20.547 1 96.44 141 GLU B O 1
ATOM 3789 N N . SER B 1 142 ? -23.484 -17 -18.562 1 94.81 142 SER B N 1
ATOM 3790 C CA . SER B 1 142 ? -22.094 -17.125 -19.016 1 94.81 142 SER B CA 1
ATOM 3791 C C . SER B 1 142 ? -21.172 -17.5 -17.859 1 94.81 142 SER B C 1
ATOM 3793 O O . SER B 1 142 ? -21.609 -17.578 -16.703 1 94.81 142 SER B O 1
ATOM 3795 N N . THR B 1 143 ? -19.969 -17.875 -18.156 1 94.38 143 THR B N 1
ATOM 3796 C CA . THR B 1 143 ? -18.953 -18.172 -17.141 1 94.38 143 THR B CA 1
ATOM 3797 C C . THR B 1 143 ? -17.75 -17.219 -17.297 1 94.38 143 THR B C 1
ATOM 3799 O O . THR B 1 143 ? -17.594 -16.562 -18.328 1 94.38 143 THR B O 1
ATOM 3802 N N . ILE B 1 144 ? -17.062 -17.047 -16.25 1 90.88 144 ILE B N 1
ATOM 3803 C CA . ILE B 1 144 ? -15.844 -16.25 -16.234 1 90.88 144 ILE B CA 1
ATOM 3804 C C . ILE B 1 144 ? -14.719 -17.016 -15.547 1 90.88 144 ILE B C 1
ATOM 3806 O O . ILE B 1 144 ? -14.977 -17.812 -14.648 1 90.88 144 ILE B O 1
ATOM 3810 N N . THR B 1 145 ? -13.461 -16.812 -15.992 1 90 145 THR B N 1
ATOM 3811 C CA . THR B 1 145 ? -12.328 -17.453 -15.344 1 90 145 THR B CA 1
ATOM 3812 C C . THR B 1 145 ? -11.477 -16.422 -14.602 1 90 145 THR B C 1
ATOM 3814 O O . THR B 1 145 ? -10.594 -16.781 -13.82 1 90 145 THR B O 1
ATOM 3817 N N . ALA B 1 146 ? -11.734 -15.125 -14.797 1 91.06 146 ALA B N 1
ATOM 3818 C CA . ALA B 1 146 ? -11.102 -14.055 -14.031 1 91.06 146 ALA B CA 1
ATOM 3819 C C . ALA B 1 146 ? -11.703 -13.953 -12.633 1 91.06 146 ALA B C 1
ATOM 3821 O O . ALA B 1 146 ? -12.836 -14.375 -12.406 1 91.06 146 ALA B O 1
ATOM 3822 N N . ARG B 1 147 ? -10.93 -13.602 -11.68 1 93 147 ARG B N 1
ATOM 3823 C CA . ARG B 1 147 ? -11.445 -13.203 -10.375 1 93 147 ARG B CA 1
ATOM 3824 C C . ARG B 1 147 ? -11.914 -11.75 -10.398 1 93 147 ARG B C 1
ATOM 3826 O O . ARG B 1 147 ? -11.117 -10.836 -10.609 1 93 147 ARG B O 1
ATOM 3833 N N . ALA B 1 148 ? -13.188 -11.555 -10.188 1 93.38 148 ALA B N 1
ATOM 3834 C CA . ALA B 1 148 ? -13.766 -10.211 -10.32 1 93.38 148 ALA B CA 1
ATOM 3835 C C . ALA B 1 148 ? -14.039 -9.594 -8.953 1 93.38 148 ALA B C 1
ATOM 3837 O O . ALA B 1 148 ? -14.75 -10.18 -8.133 1 93.38 148 ALA B O 1
ATOM 3838 N N . PHE B 1 149 ? -13.453 -8.492 -8.633 1 94.88 149 PHE B N 1
ATOM 3839 C CA . PHE B 1 149 ? -13.758 -7.535 -7.574 1 94.88 149 PHE B CA 1
ATOM 3840 C C . PHE B 1 149 ? -13.422 -8.117 -6.203 1 94.88 149 PHE B C 1
ATOM 3842 O O . PHE B 1 149 ? -13.711 -7.504 -5.176 1 94.88 149 PHE B O 1
ATOM 3849 N N . ILE B 1 150 ? -12.859 -9.336 -6.07 1 95.94 150 ILE B N 1
ATOM 3850 C CA . ILE B 1 150 ? -12.398 -9.938 -4.824 1 95.94 150 ILE B CA 1
ATOM 3851 C C . ILE B 1 150 ? -10.875 -9.945 -4.781 1 95.94 150 ILE B C 1
ATOM 3853 O O . ILE B 1 150 ? -10.219 -10.422 -5.715 1 95.94 150 ILE B O 1
ATOM 3857 N N . SER B 1 151 ? -10.344 -9.383 -3.68 1 95.56 151 SER B N 1
ATOM 3858 C CA . SER B 1 151 ? -8.883 -9.32 -3.652 1 95.56 151 SER B CA 1
ATOM 3859 C C . SER B 1 151 ? -8.312 -10.125 -2.488 1 95.56 151 SER B C 1
ATOM 3861 O O . SER B 1 151 ? -7.152 -10.523 -2.514 1 95.56 151 SER B O 1
ATOM 3863 N N . GLU B 1 152 ? -9.094 -10.32 -1.424 1 96.31 152 GLU B N 1
ATOM 3864 C CA . GLU B 1 152 ? -8.617 -11.055 -0.259 1 96.31 152 GLU B CA 1
ATOM 3865 C C . GLU B 1 152 ? -9.773 -11.664 0.522 1 96.31 152 GLU B C 1
ATOM 3867 O O . GLU B 1 152 ? -10.898 -11.164 0.46 1 96.31 152 GLU B O 1
ATOM 3872 N N . VAL B 1 153 ? -9.531 -12.734 1.146 1 97.62 153 VAL B N 1
ATOM 3873 C CA . VAL B 1 153 ? -10.344 -13.234 2.252 1 97.62 153 VAL B CA 1
ATOM 3874 C C . VAL B 1 153 ? -9.5 -13.312 3.52 1 97.62 153 VAL B C 1
ATOM 3876 O O . VAL B 1 153 ? -8.5 -14.031 3.562 1 97.62 153 VAL B O 1
ATOM 3879 N N . ASP B 1 154 ? -9.867 -12.539 4.559 1 96.94 154 ASP B N 1
ATOM 3880 C CA . ASP B 1 154 ? -9.203 -12.555 5.855 1 96.94 154 ASP B CA 1
ATOM 3881 C C . ASP B 1 154 ? -9.875 -13.547 6.801 1 96.94 154 ASP B C 1
ATOM 3883 O O . ASP B 1 154 ? -11.086 -13.508 7 1 96.94 154 ASP B O 1
ATOM 3887 N N . ILE B 1 155 ? -9.102 -14.391 7.359 1 97.81 155 ILE B N 1
ATOM 3888 C CA . ILE B 1 155 ? -9.633 -15.398 8.266 1 97.81 155 ILE B CA 1
ATOM 3889 C C . ILE B 1 155 ? -9.352 -14.992 9.711 1 97.81 155 ILE B C 1
ATOM 3891 O O . ILE B 1 155 ? -8.227 -14.625 10.047 1 97.81 155 ILE B O 1
ATOM 3895 N N . LYS B 1 156 ? -10.383 -14.938 10.484 1 96.81 156 LYS B N 1
ATOM 3896 C CA . LYS B 1 156 ? -10.234 -14.719 11.922 1 96.81 156 LYS B CA 1
ATOM 3897 C C . LYS B 1 156 ? -9.797 -15.992 12.633 1 96.81 156 LYS B C 1
ATOM 3899 O O . LYS B 1 156 ? -10.531 -16.984 12.648 1 96.81 156 LYS B O 1
ATOM 3904 N N . GLN B 1 157 ? -8.664 -15.977 13.148 1 95.75 157 GLN B N 1
ATOM 3905 C CA . GLN B 1 157 ? -8.133 -17.094 13.914 1 95.75 157 GLN B CA 1
ATOM 3906 C C . GLN B 1 157 ? -8.023 -16.75 15.398 1 95.75 157 GLN B C 1
ATOM 3908 O O . GLN B 1 157 ? -7.887 -15.57 15.758 1 95.75 157 GLN B O 1
ATOM 3913 N N . ALA B 1 158 ? -8.156 -17.719 16.219 1 91.38 158 ALA B N 1
ATOM 3914 C CA . ALA B 1 158 ? -7.992 -17.5 17.656 1 91.38 158 ALA B CA 1
ATOM 3915 C C . ALA B 1 158 ? -6.609 -16.938 17.969 1 91.38 158 ALA B C 1
ATOM 3917 O O . ALA B 1 158 ? -6.477 -16 18.766 1 91.38 158 ALA B O 1
ATOM 3918 N N . THR B 1 159 ? -5.664 -17.578 17.391 1 91.31 159 THR B N 1
ATOM 3919 C CA . THR B 1 159 ? -4.293 -17.094 17.453 1 91.31 159 THR B CA 1
ATOM 3920 C C . THR B 1 159 ? -3.785 -16.734 16.047 1 91.31 159 THR B C 1
ATOM 3922 O O . THR B 1 159 ? -3.746 -17.594 15.164 1 91.31 159 THR B O 1
ATOM 3925 N N . PRO B 1 160 ? -3.484 -15.445 15.953 1 91.75 160 PRO B N 1
ATOM 3926 C CA . PRO B 1 160 ? -2.994 -15.062 14.625 1 91.75 160 PRO B CA 1
ATOM 3927 C C . PRO B 1 160 ? -1.804 -15.906 14.172 1 91.75 160 PRO B C 1
ATOM 3929 O O . PRO B 1 160 ? -0.89 -16.172 14.961 1 91.75 160 PRO B O 1
ATOM 3932 N N . ARG B 1 161 ? -1.844 -16.438 12.953 1 95.06 161 ARG B N 1
ATOM 3933 C CA . ARG B 1 161 ? -0.755 -17.188 12.352 1 95.06 161 ARG B CA 1
ATOM 3934 C C . ARG B 1 161 ? -0.135 -16.438 11.188 1 95.06 161 ARG B C 1
ATOM 3936 O O . ARG B 1 161 ? -0.776 -15.555 10.594 1 95.06 161 ARG B O 1
ATOM 3943 N N . PRO B 1 162 ? 1.131 -16.766 10.867 1 97.69 162 PRO B N 1
ATOM 3944 C CA . PRO B 1 162 ? 1.85 -16.094 9.789 1 97.69 162 PRO B CA 1
ATOM 3945 C C . PRO B 1 162 ? 1.212 -16.312 8.422 1 97.69 162 PRO B C 1
ATOM 3947 O O . PRO B 1 162 ? 0.565 -17.344 8.195 1 97.69 162 PRO B O 1
ATOM 3950 N N . VAL B 1 163 ? 1.324 -15.359 7.562 1 98.38 163 VAL B N 1
ATOM 3951 C CA . VAL B 1 163 ? 0.87 -15.445 6.18 1 98.38 163 VAL B CA 1
ATOM 3952 C C . VAL B 1 163 ? 2.072 -15.414 5.238 1 98.38 163 VAL B C 1
ATOM 3954 O O . VAL B 1 163 ? 2.963 -14.57 5.387 1 98.38 163 VAL B O 1
ATOM 3957 N N . VAL B 1 164 ? 2.166 -16.359 4.32 1 98.75 164 VAL B N 1
ATOM 3958 C CA . VAL B 1 164 ? 3.152 -16.391 3.242 1 98.75 164 VAL B CA 1
ATOM 3959 C C . VAL B 1 164 ? 2.543 -15.812 1.966 1 98.75 164 VAL B C 1
ATOM 3961 O O . VAL B 1 164 ? 1.52 -16.297 1.482 1 98.75 164 VAL B O 1
ATOM 3964 N N . VAL B 1 165 ? 3.113 -14.766 1.458 1 98.81 165 VAL B N 1
ATOM 3965 C CA . VAL B 1 165 ? 2.688 -14.219 0.174 1 98.81 165 VAL B CA 1
ATOM 3966 C C . VAL B 1 165 ? 3.576 -14.758 -0.94 1 98.81 165 VAL B C 1
ATOM 3968 O O . VAL B 1 165 ? 4.805 -14.656 -0.87 1 98.81 165 VAL B O 1
ATOM 3971 N N . THR B 1 166 ? 2.992 -15.453 -1.922 1 98.81 166 THR B N 1
ATOM 3972 C CA . THR B 1 166 ? 3.697 -15.852 -3.135 1 98.81 166 THR B CA 1
ATOM 3973 C C . THR B 1 166 ? 3.549 -14.789 -4.223 1 98.81 166 THR B C 1
ATOM 3975 O O . THR B 1 166 ? 2.43 -14.391 -4.559 1 98.81 166 THR B O 1
ATOM 3978 N N . TYR B 1 167 ? 4.605 -14.234 -4.625 1 98.69 167 TYR B N 1
ATOM 3979 C CA . TYR B 1 167 ? 4.648 -13.047 -5.465 1 98.69 167 TYR B CA 1
ATOM 3980 C C . TYR B 1 167 ? 5.398 -13.32 -6.766 1 98.69 167 TYR B C 1
ATOM 3982 O O . TYR B 1 167 ? 6.52 -13.828 -6.742 1 98.69 167 TYR B O 1
ATOM 3990 N N . GLY B 1 168 ? 4.77 -13 -7.906 1 98.12 168 G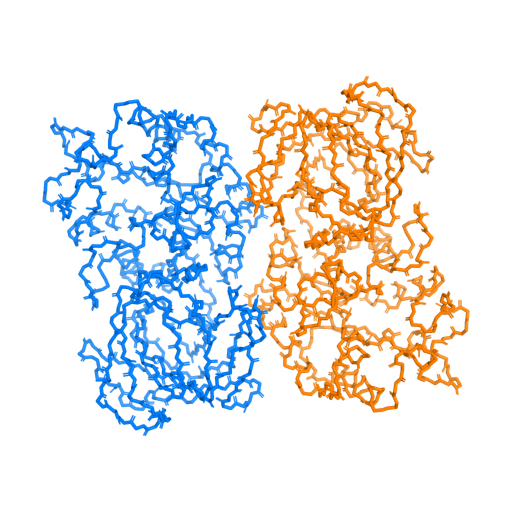LY B N 1
ATOM 3991 C CA . GLY B 1 168 ? 5.48 -13.289 -9.141 1 98.12 168 GLY B CA 1
ATOM 3992 C C . GLY B 1 168 ? 4.621 -13.109 -10.375 1 98.12 168 GLY B C 1
ATOM 3993 O O . GLY B 1 168 ? 3.766 -12.227 -10.422 1 98.12 168 GLY B O 1
ATOM 3994 N N . ASP B 1 169 ? 5.004 -13.844 -11.453 1 97.19 169 ASP B N 1
ATOM 3995 C CA . ASP B 1 169 ? 4.379 -13.734 -12.766 1 97.19 169 ASP B CA 1
ATOM 3996 C C . ASP B 1 169 ? 3.484 -14.938 -13.055 1 97.19 169 ASP B C 1
ATOM 3998 O O . ASP B 1 169 ? 2.846 -15.469 -12.148 1 97.19 169 ASP B O 1
ATOM 4002 N N . SER B 1 170 ? 3.346 -15.305 -14.297 1 97.31 170 SER B N 1
ATOM 4003 C CA . SER B 1 170 ? 2.416 -16.359 -14.703 1 97.31 170 SER B CA 1
ATOM 4004 C C . SER B 1 170 ? 2.762 -17.688 -14.047 1 97.31 170 SER B C 1
ATOM 4006 O O . SER B 1 170 ? 1.882 -18.516 -13.812 1 97.31 170 SER B O 1
ATOM 4008 N N . ILE B 1 171 ? 3.986 -17.906 -13.742 1 98.44 171 ILE B N 1
ATOM 4009 C CA . ILE B 1 171 ? 4.406 -19.172 -13.141 1 98.44 171 ILE B CA 1
ATOM 4010 C C . ILE B 1 171 ? 3.863 -19.266 -11.719 1 98.44 171 ILE B C 1
ATOM 4012 O O . ILE B 1 171 ? 3.285 -20.297 -11.336 1 98.44 171 ILE B O 1
ATOM 4016 N N . THR B 1 172 ? 4.008 -18.234 -10.938 1 98.31 172 THR B N 1
ATOM 4017 C CA . THR B 1 172 ? 3.449 -18.188 -9.594 1 98.31 172 THR B CA 1
ATOM 4018 C C . THR B 1 172 ? 1.926 -18.109 -9.641 1 98.31 172 THR B C 1
ATOM 4020 O O . THR B 1 172 ? 1.243 -18.703 -8.805 1 98.31 172 THR B O 1
ATOM 4023 N N . ASP B 1 173 ? 1.409 -17.438 -10.664 1 96.56 173 ASP B N 1
ATOM 4024 C CA . ASP B 1 173 ? -0.023 -17.266 -10.875 1 96.56 173 ASP B CA 1
ATOM 4025 C C . ASP B 1 173 ? -0.708 -18.609 -11.141 1 96.56 173 ASP B C 1
ATOM 4027 O O . ASP B 1 173 ? -1.908 -18.75 -10.906 1 96.56 173 ASP B O 1
ATOM 4031 N N . GLY B 1 174 ? 0.024 -19.578 -11.656 1 96.81 174 GLY B N 1
ATOM 4032 C CA . GLY B 1 174 ? -0.497 -20.891 -11.969 1 96.81 174 GLY B CA 1
ATOM 4033 C C . GLY B 1 174 ? -1.022 -21 -13.391 1 96.81 174 GLY B C 1
ATOM 4034 O O . GLY B 1 174 ? -1.957 -21.766 -13.648 1 96.81 174 GLY B O 1
ATOM 4035 N N . TYR B 1 175 ? -0.459 -20.203 -14.312 1 95.06 175 TYR B N 1
ATOM 4036 C CA . TYR B 1 175 ? -0.881 -20.266 -15.703 1 95.06 175 TYR B CA 1
ATOM 4037 C C . TYR B 1 175 ? -0.725 -21.688 -16.25 1 95.06 175 TYR B C 1
ATOM 4039 O O . TYR B 1 175 ? 0.301 -22.328 -16.031 1 95.06 175 TYR B O 1
ATOM 4047 N N . SER B 1 176 ? -1.738 -22.25 -16.922 1 95.06 176 SER B N 1
ATOM 4048 C CA . SER B 1 176 ? -1.814 -23.547 -17.562 1 95.06 176 SER B CA 1
ATOM 4049 C C . SER B 1 176 ? -2.123 -24.656 -16.547 1 95.06 176 SER B C 1
ATOM 4051 O O . SER B 1 176 ? -2.203 -25.828 -16.906 1 95.06 176 SER B O 1
ATOM 4053 N N . SER B 1 177 ? -2.213 -24.328 -15.25 1 96.19 177 SER B N 1
ATOM 4054 C CA . SER B 1 177 ? -2.773 -25.281 -14.305 1 96.19 177 SER B CA 1
ATOM 4055 C C . SER B 1 177 ? -4.219 -25.625 -14.656 1 96.19 177 SER B C 1
ATOM 4057 O O . SER B 1 177 ? -4.957 -24.766 -15.156 1 96.19 177 SER B O 1
ATOM 4059 N N . THR B 1 178 ? -4.59 -26.891 -14.398 1 96.62 178 THR B N 1
ATOM 4060 C CA . THR B 1 178 ? -5.961 -27.297 -14.703 1 96.62 178 THR B CA 1
ATOM 4061 C C . THR B 1 178 ? -6.957 -26.438 -13.914 1 96.62 178 THR B C 1
ATOM 4063 O O . THR B 1 178 ? -6.859 -26.328 -12.695 1 96.62 178 THR B O 1
ATOM 4066 N N . LEU B 1 179 ? -7.898 -25.781 -14.625 1 94.12 179 LEU B N 1
ATOM 4067 C CA . LEU B 1 179 ? -8.906 -24.938 -14 1 94.12 179 LEU B CA 1
ATOM 4068 C C . LEU B 1 179 ? -9.695 -25.703 -12.945 1 94.12 179 LEU B C 1
ATOM 4070 O O . LEU B 1 179 ? -9.977 -26.891 -13.117 1 94.12 179 LEU B O 1
ATOM 4074 N N . ASN B 1 180 ? -10.062 -25.062 -11.852 1 94.94 180 ASN B N 1
ATOM 4075 C CA . ASN B 1 180 ? -10.961 -25.531 -10.805 1 94.94 180 ASN B CA 1
ATOM 4076 C C . ASN B 1 180 ? -10.32 -26.641 -9.977 1 94.94 180 ASN B C 1
ATOM 4078 O O . ASN B 1 180 ? -11.008 -27.359 -9.25 1 94.94 180 ASN B O 1
ATOM 4082 N N . GLN B 1 181 ? -8.984 -26.828 -10.141 1 95.5 181 GLN B N 1
ATOM 4083 C CA . GLN B 1 181 ? -8.391 -27.969 -9.461 1 95.5 181 GLN B CA 1
ATOM 4084 C C . GLN B 1 181 ? -7.34 -27.531 -8.453 1 95.5 181 GLN B C 1
ATOM 4086 O O . GLN B 1 181 ? -6.781 -28.359 -7.723 1 95.5 181 GLN B O 1
ATOM 4091 N N . ASP B 1 182 ? -7.07 -26.234 -8.367 1 95.56 182 ASP B N 1
ATOM 4092 C CA . ASP B 1 182 ? -6.152 -25.672 -7.379 1 95.56 182 ASP B CA 1
ATOM 4093 C C . ASP B 1 182 ? -4.828 -26.438 -7.363 1 95.56 182 ASP B C 1
ATOM 4095 O O . ASP B 1 182 ? -4.383 -26.906 -6.309 1 95.56 182 ASP B O 1
ATOM 4099 N N . ARG B 1 183 ? -4.137 -26.516 -8.523 1 97.31 183 ARG B N 1
ATOM 4100 C CA . ARG B 1 183 ? -2.92 -27.312 -8.664 1 97.31 183 ARG B CA 1
ATOM 4101 C C . ARG B 1 183 ? -1.704 -26.422 -8.883 1 97.31 183 ARG B C 1
ATOM 4103 O O . ARG B 1 183 ? -0.671 -26.875 -9.375 1 97.31 183 ARG B O 1
ATOM 4110 N N . ARG B 1 184 ? -1.778 -25.141 -8.602 1 97.88 184 ARG B N 1
ATOM 4111 C CA . ARG B 1 184 ? -0.64 -24.234 -8.68 1 97.88 184 ARG B CA 1
ATOM 4112 C C . ARG B 1 184 ? 0.378 -24.547 -7.582 1 97.88 184 ARG B C 1
ATOM 4114 O O . ARG B 1 184 ? 0.058 -25.219 -6.602 1 97.88 184 ARG B O 1
ATOM 4121 N N . TRP B 1 185 ? 1.585 -24.094 -7.754 1 98.56 185 TRP B N 1
ATOM 4122 C CA . TRP B 1 185 ? 2.564 -24.438 -6.727 1 98.56 185 TRP B CA 1
ATOM 4123 C C . TRP B 1 185 ? 2.225 -23.75 -5.402 1 98.56 185 TRP B C 1
ATOM 4125 O O . TRP B 1 185 ? 2.48 -24.312 -4.332 1 98.56 185 TRP B O 1
ATOM 4135 N N . PRO B 1 186 ? 1.582 -22.484 -5.34 1 98.5 186 PRO B N 1
ATOM 4136 C CA . PRO B 1 186 ? 1.131 -21.969 -4.047 1 98.5 186 PRO B CA 1
ATOM 4137 C C . PRO B 1 186 ? 0.073 -22.859 -3.391 1 98.5 186 PRO B C 1
ATOM 4139 O O . PRO B 1 186 ? 0.013 -22.953 -2.16 1 98.5 186 PRO B O 1
ATOM 4142 N N . ASP B 1 187 ? -0.805 -23.469 -4.238 1 97.69 187 ASP B N 1
ATOM 4143 C CA . ASP B 1 187 ? -1.764 -24.422 -3.688 1 97.69 187 ASP B CA 1
ATOM 4144 C C . ASP B 1 187 ? -1.051 -25.609 -3.031 1 97.69 187 ASP B C 1
ATOM 4146 O O . ASP B 1 187 ? -1.438 -26.047 -1.948 1 97.69 187 ASP B O 1
ATOM 4150 N N . ARG B 1 188 ? -0.046 -26.156 -3.764 1 98.44 188 ARG B N 1
ATOM 4151 C CA . ARG B 1 188 ? 0.723 -27.266 -3.205 1 98.44 188 ARG B CA 1
ATOM 4152 C C . ARG B 1 188 ? 1.407 -26.859 -1.905 1 98.44 188 ARG B C 1
ATOM 4154 O O . ARG B 1 188 ? 1.439 -27.625 -0.945 1 98.44 188 ARG B O 1
ATOM 4161 N N . LEU B 1 189 ? 1.977 -25.625 -1.856 1 98.69 189 LEU B N 1
ATOM 4162 C CA . LEU B 1 189 ? 2.564 -25.094 -0.63 1 98.69 189 LEU B CA 1
ATOM 4163 C C . LEU B 1 189 ? 1.535 -25.062 0.495 1 98.69 189 LEU B C 1
ATOM 4165 O O . LEU B 1 189 ? 1.823 -25.484 1.618 1 98.69 189 LEU B O 1
ATOM 4169 N N . SER B 1 190 ? 0.363 -24.562 0.236 1 97.88 190 SER B N 1
ATOM 4170 C CA . SER B 1 190 ? -0.715 -24.5 1.217 1 97.88 190 SER B CA 1
ATOM 4171 C C . SER B 1 190 ? -1.053 -25.891 1.763 1 97.88 190 SER B C 1
ATOM 4173 O O . SER B 1 190 ? -1.263 -26.047 2.967 1 97.88 190 SER B O 1
ATOM 4175 N N . GLU B 1 191 ? -1.109 -26.891 0.873 1 97.88 191 GLU B N 1
ATOM 4176 C CA . GLU B 1 191 ? -1.374 -28.266 1.283 1 97.88 191 GLU B CA 1
ATOM 4177 C C . GLU B 1 191 ? -0.302 -28.766 2.244 1 97.88 191 GLU B C 1
ATOM 4179 O O . GLU B 1 191 ? -0.617 -29.391 3.264 1 97.88 191 GLU B O 1
ATOM 4184 N N . ARG B 1 192 ? 0.874 -28.516 1.876 1 98.44 192 ARG B N 1
ATOM 4185 C CA . ARG B 1 192 ? 1.982 -28.984 2.697 1 98.44 192 ARG B CA 1
ATOM 4186 C C . ARG B 1 192 ? 1.986 -28.312 4.062 1 98.44 192 ARG B C 1
ATOM 4188 O O . ARG B 1 192 ? 2.275 -28.938 5.078 1 98.44 192 ARG B O 1
ATOM 4195 N N . LEU B 1 193 ? 1.685 -27 4.082 1 97.81 193 LEU B N 1
ATOM 4196 C CA . LEU B 1 193 ? 1.63 -26.281 5.348 1 97.81 193 LEU B CA 1
ATOM 4197 C C . LEU B 1 193 ? 0.493 -26.797 6.223 1 97.81 193 LEU B C 1
ATOM 4199 O O . LEU B 1 193 ? 0.66 -26.953 7.434 1 97.81 193 LEU B O 1
ATOM 4203 N N . ALA B 1 194 ? -0.637 -27.062 5.629 1 96.12 194 ALA B N 1
ATOM 4204 C CA . ALA B 1 194 ? -1.783 -27.578 6.371 1 96.12 194 ALA B CA 1
ATOM 4205 C C . ALA B 1 194 ? -1.466 -28.938 6.988 1 96.12 194 ALA B C 1
ATOM 4207 O O . ALA B 1 194 ? -2.016 -29.297 8.031 1 96.12 194 ALA B O 1
ATOM 4208 N N . ALA B 1 195 ? -0.56 -29.703 6.348 1 96.06 195 ALA B N 1
ATOM 4209 C CA . ALA B 1 195 ? -0.203 -31.047 6.797 1 96.06 195 ALA B CA 1
ATOM 4210 C C . ALA B 1 195 ? 0.955 -31 7.789 1 96.06 195 ALA B C 1
ATOM 4212 O O . ALA B 1 195 ? 1.301 -32.031 8.398 1 96.06 195 ALA B O 1
ATOM 4213 N N . ASN B 1 196 ? 1.514 -29.828 7.93 1 95 196 ASN B N 1
ATOM 4214 C CA . ASN B 1 196 ? 2.662 -29.672 8.812 1 95 196 ASN B CA 1
ATOM 4215 C C . ASN B 1 196 ? 2.236 -29.219 10.203 1 95 196 ASN B C 1
ATOM 4217 O O . ASN B 1 196 ? 1.738 -28.094 10.375 1 95 196 ASN B O 1
ATOM 4221 N N . GLY B 1 197 ? 2.398 -29.953 11.227 1 91.12 197 GLY B N 1
ATOM 4222 C CA . GLY B 1 197 ? 1.953 -29.672 12.578 1 91.12 197 GLY B CA 1
ATOM 4223 C C . GLY B 1 197 ? 2.387 -28.312 13.086 1 91.12 197 GLY B C 1
ATOM 4224 O O . GLY B 1 197 ? 1.561 -27.531 13.555 1 91.12 197 GLY B O 1
ATOM 4225 N N . SER B 1 198 ? 3.641 -27.953 12.891 1 93.38 198 SER B N 1
ATOM 4226 C CA . SER B 1 198 ? 4.199 -26.719 13.453 1 93.38 198 SER B CA 1
ATOM 4227 C C . SER B 1 198 ? 3.773 -25.5 12.641 1 93.38 198 SER B C 1
ATOM 4229 O O . SER B 1 198 ? 3.766 -24.375 13.148 1 93.38 198 SER B O 1
ATOM 4231 N N . LYS B 1 199 ? 3.383 -25.688 11.438 1 95.06 199 LYS B N 1
ATOM 4232 C CA . LYS B 1 199 ? 3.041 -24.562 10.578 1 95.06 199 LYS B CA 1
ATOM 4233 C C . LYS B 1 199 ? 1.583 -24.625 10.133 1 95.06 199 LYS B C 1
ATOM 4235 O O . LYS B 1 199 ? 1.168 -23.891 9.234 1 95.06 199 LYS B O 1
ATOM 4240 N N . ARG B 1 200 ? 0.903 -25.531 10.703 1 93.19 200 ARG B N 1
ATOM 4241 C CA . ARG B 1 200 ? -0.531 -25.562 10.438 1 93.19 200 ARG B CA 1
ATOM 4242 C C . ARG B 1 200 ? -1.178 -24.219 10.727 1 93.19 200 ARG B C 1
ATOM 4244 O O . ARG B 1 200 ? -0.852 -23.562 11.727 1 93.19 200 ARG B O 1
ATOM 4251 N N . GLY B 1 201 ? -2.027 -23.766 9.836 1 93.94 201 GLY B N 1
ATOM 4252 C CA . GLY B 1 201 ? -2.725 -22.5 10.031 1 93.94 201 GLY B CA 1
ATOM 4253 C C . GLY B 1 201 ? -2.066 -21.328 9.312 1 93.94 201 GLY B C 1
ATOM 4254 O O . GLY B 1 201 ? -2.621 -20.234 9.258 1 93.94 201 GLY B O 1
ATOM 4255 N N . PHE B 1 202 ? -0.786 -21.562 8.812 1 96.81 202 PHE B N 1
ATOM 4256 C CA . PHE B 1 202 ? -0.208 -20.516 7.977 1 96.81 202 PHE B CA 1
ATOM 4257 C C . PHE B 1 202 ? -1.137 -20.172 6.812 1 96.81 202 PHE B C 1
ATOM 4259 O O . PHE B 1 202 ? -1.721 -21.078 6.199 1 96.81 202 PHE B O 1
ATOM 4266 N N . GLY B 1 203 ? -1.372 -18.906 6.617 1 97.75 203 GLY B N 1
ATOM 4267 C CA . GLY B 1 203 ? -2.012 -18.484 5.383 1 97.75 203 GLY B CA 1
ATOM 4268 C C . GLY B 1 203 ? -1.062 -18.453 4.199 1 97.75 203 GLY B C 1
ATOM 4269 O O . GLY B 1 203 ? 0.137 -18.219 4.367 1 97.75 203 GLY B O 1
ATOM 4270 N N . VAL B 1 204 ? -1.522 -18.781 3.002 1 98.44 204 VAL B N 1
ATOM 4271 C CA . VAL B 1 204 ? -0.804 -18.609 1.746 1 98.44 204 VAL B CA 1
ATOM 4272 C C . VAL B 1 204 ? -1.615 -17.719 0.808 1 98.44 204 VAL B C 1
ATOM 4274 O O . VAL B 1 204 ? -2.754 -18.031 0.464 1 98.44 204 VAL B O 1
ATOM 4277 N N . ALA B 1 205 ? -1.112 -16.578 0.496 1 97.69 205 ALA B N 1
ATOM 4278 C CA . ALA B 1 205 ? -1.746 -15.648 -0.429 1 97.69 205 ALA B CA 1
ATOM 4279 C C . ALA B 1 205 ? -0.983 -15.578 -1.749 1 97.69 205 ALA B C 1
ATOM 4281 O O . ALA B 1 205 ? 0.209 -15.266 -1.768 1 97.69 205 ALA B O 1
ATOM 4282 N N . ASN B 1 206 ? -1.611 -15.922 -2.865 1 97.38 206 ASN B N 1
ATOM 4283 C CA . ASN B 1 206 ? -1.028 -15.812 -4.199 1 97.38 206 ASN B CA 1
ATOM 4284 C C . ASN B 1 206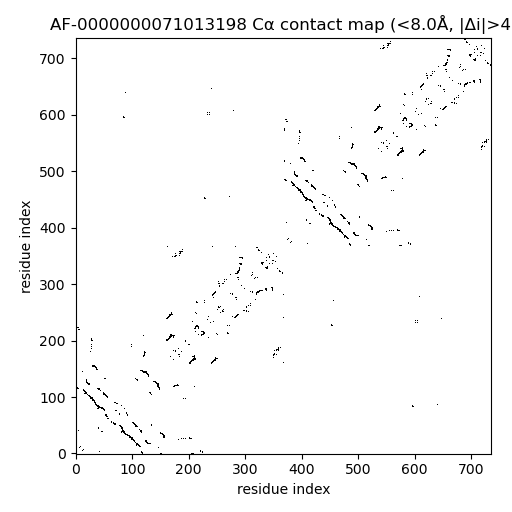 ? -1.236 -14.414 -4.785 1 97.38 206 ASN B C 1
ATOM 4286 O O . ASN B 1 206 ? -2.34 -14.078 -5.219 1 97.38 206 ASN B O 1
ATOM 4290 N N . ALA B 1 207 ? -0.202 -13.609 -4.777 1 97.38 207 ALA B N 1
ATOM 4291 C CA . ALA B 1 207 ? -0.254 -12.242 -5.293 1 97.38 207 ALA B CA 1
ATOM 4292 C C . ALA B 1 207 ? 0.462 -12.133 -6.637 1 97.38 207 ALA B C 1
ATOM 4294 O O . ALA B 1 207 ? 1.129 -11.133 -6.914 1 97.38 207 ALA B O 1
ATOM 4295 N N . ALA B 1 208 ? 0.397 -13.141 -7.445 1 97.31 208 ALA B N 1
ATOM 4296 C CA . ALA B 1 208 ? 1.036 -13.125 -8.758 1 97.31 208 ALA B CA 1
ATOM 4297 C C . ALA B 1 208 ? 0.112 -12.531 -9.812 1 97.31 208 ALA B C 1
ATOM 4299 O O . ALA B 1 208 ? -1.108 -12.5 -9.641 1 97.31 208 ALA B O 1
ATOM 4300 N N . ILE B 1 209 ? 0.625 -11.977 -10.789 1 95.75 209 ILE B N 1
ATOM 4301 C CA . ILE B 1 209 ? -0.053 -11.516 -11.992 1 95.75 209 ILE B CA 1
ATOM 4302 C C . ILE B 1 209 ? 0.648 -12.078 -13.227 1 95.75 209 ILE B C 1
ATOM 4304 O O . ILE B 1 209 ? 1.845 -11.852 -13.422 1 95.75 209 ILE B O 1
ATOM 4308 N N . SER B 1 210 ? -0.088 -12.805 -14.062 1 94.81 210 SER B N 1
ATOM 4309 C CA . SER B 1 210 ? 0.483 -13.344 -15.289 1 94.81 210 SER B CA 1
ATOM 4310 C C . SER B 1 210 ? 1.047 -12.242 -16.172 1 94.81 210 SER B C 1
ATOM 4312 O O . SER B 1 210 ? 0.434 -11.18 -16.328 1 94.81 210 SER B O 1
ATOM 4314 N N . GLY B 1 211 ? 2.25 -12.477 -16.75 1 95 211 GLY B N 1
ATOM 4315 C CA . GLY B 1 211 ? 2.891 -11.531 -17.656 1 95 211 GLY B CA 1
ATOM 4316 C C . GLY B 1 211 ? 3.633 -10.422 -16.922 1 95 211 GLY B C 1
ATOM 4317 O O . GLY B 1 211 ? 4.293 -9.594 -17.562 1 95 211 GLY B O 1
ATOM 4318 N N . ASN B 1 212 ? 3.57 -10.453 -15.594 1 96.12 212 ASN B N 1
ATOM 4319 C CA . ASN B 1 212 ? 4.117 -9.352 -14.812 1 96.12 212 ASN B CA 1
ATOM 4320 C C . ASN B 1 212 ? 5.633 -9.258 -14.961 1 96.12 212 ASN B C 1
ATOM 4322 O O . ASN B 1 212 ? 6.293 -10.242 -15.289 1 96.12 212 ASN B O 1
ATOM 4326 N N . ARG B 1 213 ? 6.176 -8.078 -14.867 1 96.56 213 ARG B N 1
ATOM 4327 C CA . ARG B 1 213 ? 7.598 -7.746 -14.922 1 96.56 213 ARG B CA 1
ATOM 4328 C C . ARG B 1 213 ? 8.031 -7.008 -13.656 1 96.56 213 ARG B C 1
ATOM 4330 O O . ARG B 1 213 ? 7.199 -6.484 -12.922 1 96.56 213 ARG B O 1
ATOM 4337 N N . ILE B 1 214 ? 9.297 -7.043 -13.367 1 97.56 214 ILE B N 1
ATOM 4338 C CA . ILE B 1 214 ? 9.828 -6.383 -12.18 1 97.56 214 ILE B CA 1
ATOM 4339 C C . ILE B 1 214 ? 9.852 -4.871 -12.398 1 97.56 214 ILE B C 1
ATOM 4341 O O . ILE B 1 214 ? 9.336 -4.105 -11.578 1 97.56 214 ILE B O 1
ATOM 4345 N N . LEU B 1 215 ? 10.328 -4.41 -13.586 1 96.38 215 LEU B N 1
ATOM 4346 C CA . LEU B 1 215 ? 10.766 -3.023 -13.711 1 96.38 215 LEU B CA 1
ATOM 4347 C C . LEU B 1 215 ? 9.812 -2.227 -14.594 1 96.38 215 LEU B C 1
ATOM 4349 O O . LEU B 1 215 ? 9.961 -1.011 -14.734 1 96.38 215 LEU B O 1
ATOM 4353 N N . ALA B 1 216 ? 8.867 -2.9 -15.219 1 93.75 216 ALA B N 1
ATOM 4354 C CA . ALA B 1 216 ? 7.953 -2.215 -16.125 1 93.75 216 ALA B CA 1
ATOM 4355 C C . ALA B 1 216 ? 6.547 -2.793 -16.031 1 93.75 216 ALA B C 1
ATOM 4357 O O . ALA B 1 216 ? 6.375 -3.979 -15.734 1 93.75 216 ALA B O 1
ATOM 4358 N N . ASP B 1 217 ? 5.598 -1.952 -16.328 1 91.56 217 ASP B N 1
ATOM 4359 C CA . ASP B 1 217 ? 4.23 -2.451 -16.469 1 91.56 217 ASP B CA 1
ATOM 4360 C C . ASP B 1 217 ? 4.133 -3.484 -17.578 1 91.56 217 ASP B C 1
ATOM 4362 O O . ASP B 1 217 ? 4.973 -3.514 -18.484 1 91.56 217 ASP B O 1
ATOM 4366 N N . GLY B 1 218 ? 3.1 -4.312 -17.422 1 87.31 218 GLY B N 1
ATOM 4367 C CA . GLY B 1 218 ? 2.842 -5.25 -18.5 1 87.31 218 GLY B CA 1
ATOM 4368 C C . GLY B 1 218 ? 2.547 -4.566 -19.828 1 87.31 218 GLY B C 1
ATOM 4369 O O . GLY B 1 218 ? 2.053 -3.436 -19.844 1 87.31 218 GLY B O 1
ATOM 4370 N N . ALA B 1 219 ? 2.881 -5.266 -20.906 1 80.75 219 ALA B N 1
ATOM 4371 C CA . ALA B 1 219 ? 2.682 -4.73 -22.25 1 80.75 219 ALA B CA 1
ATOM 4372 C C . ALA B 1 219 ? 1.21 -4.414 -22.5 1 80.75 219 ALA B C 1
ATOM 4374 O O . ALA B 1 219 ? 0.883 -3.576 -23.344 1 80.75 219 ALA B O 1
ATOM 4375 N N . ILE B 1 220 ? 0.419 -5.16 -21.781 1 83.12 220 ILE B N 1
ATOM 4376 C CA . ILE B 1 220 ? -1.018 -4.902 -21.781 1 83.12 220 ILE B CA 1
ATOM 4377 C C . ILE B 1 220 ? -1.521 -4.777 -20.359 1 83.12 220 ILE B C 1
ATOM 4379 O O . ILE B 1 220 ? -0.911 -5.312 -19.422 1 83.12 220 ILE B O 1
ATOM 4383 N N . PRO B 1 221 ? -2.621 -4.102 -20.125 1 81.75 221 PRO B N 1
ATOM 4384 C CA . PRO B 1 221 ? -3.107 -3.852 -18.766 1 81.75 221 PRO B CA 1
ATOM 4385 C C . PRO B 1 221 ? -3.303 -5.137 -17.969 1 81.75 221 PRO B C 1
ATOM 4387 O O . PRO B 1 221 ? -3.09 -5.145 -16.75 1 81.75 221 PRO B O 1
ATOM 4390 N N . LEU B 1 222 ? -3.564 -6.219 -18.625 1 83.5 222 LEU B N 1
ATOM 4391 C CA . LEU B 1 222 ? -3.816 -7.504 -17.984 1 83.5 222 LEU B CA 1
ATOM 4392 C C . LEU B 1 222 ? -2.576 -8 -17.25 1 83.5 222 LEU B C 1
ATOM 4394 O O . LEU B 1 222 ? -2.686 -8.727 -16.25 1 83.5 222 LEU B O 1
ATOM 4398 N N . PHE B 1 223 ? -1.456 -7.5 -17.703 1 91 223 PHE B N 1
ATOM 4399 C CA . PHE B 1 223 ? -0.204 -7.988 -17.141 1 91 223 PHE B CA 1
ATOM 4400 C C . PHE B 1 223 ? 0.211 -7.145 -15.938 1 91 223 PHE B C 1
ATOM 4402 O O . PHE B 1 223 ? 1.222 -7.43 -15.297 1 91 223 PHE B O 1
ATOM 4409 N N . GLY B 1 224 ? -0.586 -6.09 -15.633 1 91.69 224 GLY B N 1
ATOM 4410 C CA . GLY B 1 224 ? -0.535 -5.387 -14.359 1 91.69 224 GLY B CA 1
ATOM 4411 C C . GLY B 1 224 ? 0.601 -4.387 -14.281 1 91.69 224 GLY B C 1
ATOM 4412 O O . GLY B 1 224 ? 1.412 -4.281 -15.203 1 91.69 224 GLY B O 1
ATOM 4413 N N . GLN B 1 225 ? 0.612 -3.611 -13.211 1 94.19 225 GLN B N 1
ATOM 4414 C CA . GLN B 1 225 ? 1.718 -2.732 -12.844 1 94.19 225 GLN B CA 1
ATOM 4415 C C . GLN B 1 225 ? 2.971 -3.537 -12.508 1 94.19 225 GLN B C 1
ATOM 4417 O O . GLN B 1 225 ? 2.883 -4.719 -12.164 1 94.19 225 GLN B O 1
ATOM 4422 N N . SER B 1 226 ? 4.113 -2.889 -12.656 1 96.19 226 SER B N 1
ATOM 4423 C CA . SER B 1 226 ? 5.371 -3.564 -12.359 1 96.19 226 SER B CA 1
ATOM 4424 C C . SER B 1 226 ? 5.391 -4.102 -10.938 1 96.19 226 SER B C 1
ATOM 4426 O O . SER B 1 226 ? 4.684 -3.588 -10.062 1 96.19 226 SER B O 1
ATOM 4428 N N . ALA B 1 227 ? 6.16 -5.125 -10.742 1 97.62 227 ALA B N 1
ATOM 4429 C CA . ALA B 1 227 ? 6.273 -5.754 -9.43 1 97.62 227 ALA B CA 1
ATOM 4430 C C . ALA B 1 227 ? 6.758 -4.754 -8.383 1 97.62 227 ALA B C 1
ATOM 4432 O O . ALA B 1 227 ? 6.32 -4.789 -7.23 1 97.62 227 ALA B O 1
ATOM 4433 N N . ILE B 1 228 ? 7.645 -3.877 -8.742 1 97.62 228 ILE B N 1
ATOM 4434 C CA . ILE B 1 228 ? 8.164 -2.893 -7.797 1 97.62 228 ILE B CA 1
ATOM 4435 C C . ILE B 1 228 ? 7.07 -1.878 -7.461 1 97.62 228 ILE B C 1
ATOM 4437 O O . ILE B 1 228 ? 6.965 -1.425 -6.32 1 97.62 228 ILE B O 1
ATOM 4441 N N . ALA B 1 229 ? 6.25 -1.541 -8.414 1 96.38 229 ALA B N 1
ATOM 4442 C CA . ALA B 1 229 ? 5.215 -0.529 -8.219 1 96.38 229 ALA B CA 1
ATOM 4443 C C . ALA B 1 229 ? 4.098 -1.054 -7.324 1 96.38 229 ALA B C 1
ATOM 4445 O O . ALA B 1 229 ? 3.559 -0.316 -6.496 1 96.38 229 ALA B O 1
ATOM 4446 N N . ARG B 1 230 ? 3.76 -2.312 -7.48 1 95.81 230 ARG B N 1
ATOM 4447 C CA . ARG B 1 230 ? 2.588 -2.834 -6.785 1 95.81 230 ARG B CA 1
ATOM 4448 C C . ARG B 1 230 ? 2.99 -3.572 -5.512 1 95.81 230 ARG B C 1
ATOM 4450 O O . ARG B 1 230 ? 2.133 -4.09 -4.793 1 95.81 230 ARG B O 1
ATOM 4457 N N . PHE B 1 231 ? 4.258 -3.574 -5.109 1 98.06 231 PHE B N 1
ATOM 4458 C CA . PHE B 1 231 ? 4.789 -4.406 -4.035 1 98.06 231 PHE B CA 1
ATOM 4459 C C . PHE B 1 231 ? 4.176 -4.02 -2.697 1 98.06 231 PHE B C 1
ATOM 4461 O O . PHE B 1 231 ? 3.734 -4.883 -1.937 1 98.06 231 PHE B O 1
ATOM 4468 N N . ASP B 1 232 ? 4.156 -2.729 -2.361 1 96.19 232 ASP B N 1
ATOM 4469 C CA . ASP B 1 232 ? 3.631 -2.285 -1.073 1 96.19 232 ASP B CA 1
ATOM 4470 C C . ASP B 1 232 ? 2.162 -2.674 -0.915 1 96.19 232 ASP B C 1
ATOM 4472 O O . ASP B 1 232 ? 1.758 -3.176 0.136 1 96.19 232 ASP B O 1
ATOM 4476 N N . ARG B 1 233 ? 1.415 -2.523 -1.919 1 93.06 233 ARG B N 1
ATOM 4477 C CA . ARG B 1 233 ? -0.011 -2.832 -1.91 1 93.06 233 ARG B CA 1
ATOM 4478 C C . ARG B 1 233 ? -0.246 -4.336 -1.803 1 93.06 233 ARG B C 1
ATOM 4480 O O . ARG B 1 233 ? -1.102 -4.781 -1.036 1 93.06 233 ARG B O 1
ATOM 4487 N N . ASP B 1 234 ? 0.533 -5.078 -2.547 1 95.88 234 ASP B N 1
ATOM 4488 C CA . ASP B 1 234 ? 0.191 -6.484 -2.742 1 95.88 234 ASP B CA 1
ATOM 4489 C C . ASP B 1 234 ? 0.922 -7.371 -1.736 1 95.88 234 ASP B C 1
ATOM 4491 O O . ASP B 1 234 ? 0.574 -8.539 -1.565 1 95.88 234 ASP B O 1
ATOM 4495 N N . VAL B 1 235 ? 1.932 -6.809 -1.08 1 98 235 VAL B N 1
ATOM 4496 C CA . VAL B 1 235 ? 2.688 -7.633 -0.141 1 98 235 VAL B CA 1
ATOM 4497 C C . VAL B 1 235 ? 2.643 -7.004 1.25 1 98 235 VAL B C 1
ATOM 4499 O O . VAL B 1 235 ? 2.119 -7.602 2.193 1 98 235 VAL B O 1
ATOM 4502 N N . LEU B 1 236 ? 3.072 -5.742 1.385 1 97.44 236 LEU B N 1
ATOM 4503 C CA . LEU B 1 236 ? 3.23 -5.129 2.699 1 97.44 236 LEU B CA 1
ATOM 4504 C C . LEU B 1 236 ? 1.876 -4.91 3.365 1 97.44 236 LEU B C 1
ATOM 4506 O O . LEU B 1 236 ? 1.775 -4.906 4.594 1 97.44 236 LEU B O 1
ATOM 4510 N N . SER B 1 237 ? 0.835 -4.781 2.561 1 95.19 237 SER B N 1
ATOM 4511 C CA . SER B 1 237 ? -0.475 -4.441 3.105 1 95.19 237 SER B CA 1
ATOM 4512 C C . SER B 1 237 ? -1.28 -5.695 3.432 1 95.19 237 SER B C 1
ATOM 4514 O O . SER B 1 237 ? -2.422 -5.605 3.889 1 95.19 237 SER B O 1
ATOM 4516 N N . VAL B 1 238 ? -0.737 -6.887 3.221 1 96.69 238 VAL B N 1
ATOM 4517 C CA . VAL B 1 238 ? -1.412 -8.133 3.566 1 96.69 238 VAL B CA 1
ATOM 4518 C C . VAL B 1 238 ? -1.319 -8.375 5.07 1 96.69 238 VAL B C 1
ATOM 4520 O O . VAL B 1 238 ? -0.221 -8.484 5.621 1 96.69 238 VAL B O 1
ATOM 4523 N N . PRO B 1 239 ? -2.455 -8.469 5.75 1 95.94 239 PRO B N 1
ATOM 4524 C CA . PRO B 1 239 ? -2.404 -8.68 7.199 1 95.94 239 PRO B CA 1
ATOM 4525 C C . PRO B 1 239 ? -1.685 -9.977 7.578 1 95.94 239 PRO B C 1
ATOM 4527 O O . PRO B 1 239 ? -1.938 -11.023 6.98 1 95.94 239 PRO B O 1
ATOM 4530 N N . GLY B 1 240 ? -0.738 -9.867 8.492 1 96.69 240 GLY B N 1
ATOM 4531 C CA . GLY B 1 240 ? -0.095 -11.047 9.055 1 96.69 240 GLY B CA 1
ATOM 4532 C C . GLY B 1 240 ? 1.058 -11.555 8.211 1 96.69 240 GLY B C 1
ATOM 4533 O O . GLY B 1 240 ? 1.676 -12.57 8.539 1 96.69 240 GLY B O 1
ATOM 4534 N N . VAL B 1 241 ? 1.382 -10.859 7.086 1 98.19 241 VAL B N 1
ATOM 4535 C CA . VAL B 1 241 ? 2.447 -11.328 6.211 1 98.19 241 VAL B CA 1
ATOM 4536 C C . VAL B 1 241 ? 3.75 -11.453 6.996 1 98.19 241 VAL B C 1
ATOM 4538 O O . VAL B 1 241 ? 4.129 -10.531 7.727 1 98.19 241 VAL B O 1
ATOM 4541 N N . SER B 1 242 ? 4.359 -12.609 6.922 1 98.44 242 SER B N 1
ATOM 4542 C CA . SER B 1 242 ? 5.629 -12.867 7.59 1 98.44 242 SER B CA 1
ATOM 4543 C C . SER B 1 242 ? 6.727 -13.203 6.586 1 98.44 242 SER B C 1
ATOM 4545 O O . SER B 1 242 ? 7.914 -13.031 6.875 1 98.44 242 SER B O 1
ATOM 4547 N N . THR B 1 243 ? 6.324 -13.742 5.445 1 98.88 243 THR B N 1
ATOM 4548 C CA . THR B 1 243 ? 7.258 -14.172 4.41 1 98.88 243 THR B CA 1
ATOM 4549 C C . THR B 1 243 ? 6.715 -13.844 3.021 1 98.88 243 THR B C 1
ATOM 4551 O O . THR B 1 243 ? 5.52 -14 2.764 1 98.88 243 THR B O 1
ATOM 4554 N N . VAL B 1 244 ? 7.516 -13.352 2.152 1 98.88 244 VAL B N 1
ATOM 4555 C CA . VAL B 1 244 ? 7.195 -13.258 0.732 1 98.88 244 VAL B CA 1
ATOM 4556 C C . VAL B 1 244 ? 8.156 -14.125 -0.072 1 98.88 244 VAL B C 1
ATOM 4558 O O . VAL B 1 244 ? 9.367 -14.133 0.184 1 98.88 244 VAL B O 1
ATOM 4561 N N . ILE B 1 245 ? 7.656 -14.984 -0.934 1 98.94 245 ILE B N 1
ATOM 4562 C CA . ILE B 1 245 ? 8.445 -15.758 -1.888 1 98.94 245 ILE B CA 1
ATOM 4563 C C . ILE B 1 245 ? 8.414 -15.078 -3.256 1 98.94 245 ILE B C 1
ATOM 4565 O O . ILE B 1 245 ? 7.348 -14.938 -3.857 1 98.94 245 ILE B O 1
ATOM 4569 N N . LEU B 1 246 ? 9.578 -14.656 -3.689 1 98.94 246 LEU B N 1
ATOM 4570 C CA . LEU B 1 246 ? 9.688 -13.984 -4.98 1 98.94 246 LEU B CA 1
ATOM 4571 C C . LEU B 1 246 ? 10.07 -14.977 -6.078 1 98.94 246 LEU B C 1
ATOM 4573 O O . LEU B 1 246 ? 11.078 -15.672 -5.965 1 98.94 246 LEU B O 1
ATOM 4577 N N . LEU B 1 247 ? 9.297 -15.133 -7.086 1 98.88 247 LEU B N 1
ATOM 4578 C CA . LEU B 1 247 ? 9.625 -15.781 -8.352 1 98.88 247 LEU B CA 1
ATOM 4579 C C . LEU B 1 247 ? 9.141 -14.945 -9.531 1 98.88 247 LEU B C 1
ATOM 4581 O O . LEU B 1 247 ? 7.969 -15.023 -9.914 1 98.88 247 LEU B O 1
ATOM 4585 N N . ILE B 1 248 ? 9.984 -14.148 -10.055 1 98.56 248 ILE B N 1
ATOM 4586 C CA . ILE B 1 248 ? 9.641 -13.188 -11.102 1 98.56 248 ILE B CA 1
ATOM 4587 C C . ILE B 1 248 ? 10.906 -12.75 -11.836 1 98.56 248 ILE B C 1
ATOM 4589 O O . ILE B 1 248 ? 12.008 -12.82 -11.289 1 98.56 248 ILE B O 1
ATOM 4593 N N . GLY B 1 249 ? 10.758 -12.305 -13.094 1 97.75 249 GLY B N 1
ATOM 4594 C CA . GLY B 1 249 ? 11.883 -11.742 -13.828 1 97.75 249 GLY B CA 1
ATOM 4595 C C . GLY B 1 249 ? 11.984 -12.258 -15.25 1 97.75 249 GLY B C 1
ATOM 4596 O O . GLY B 1 249 ? 12.586 -11.609 -16.109 1 97.75 249 GLY B O 1
ATOM 4597 N N . VAL B 1 250 ? 11.398 -13.445 -15.555 1 97.75 250 VAL B N 1
ATOM 4598 C CA . VAL B 1 250 ? 11.57 -14.07 -16.859 1 97.75 250 VAL B CA 1
ATOM 4599 C C . VAL B 1 250 ? 10.938 -13.195 -17.938 1 97.75 250 VAL B C 1
ATOM 4601 O O . VAL B 1 250 ? 11.438 -13.133 -19.062 1 97.75 250 VAL B O 1
ATOM 4604 N N . ASN B 1 251 ? 9.852 -12.5 -17.594 1 96.62 251 ASN B N 1
ATOM 4605 C CA . ASN B 1 251 ? 9.195 -11.641 -18.562 1 96.62 251 ASN B CA 1
ATOM 4606 C C . ASN B 1 251 ? 9.984 -10.367 -18.812 1 96.62 251 ASN B C 1
ATOM 4608 O O . ASN B 1 251 ? 9.914 -9.789 -19.906 1 96.62 251 ASN B O 1
ATOM 4612 N N . ASP B 1 252 ? 10.742 -9.859 -17.781 1 96.56 252 ASP B N 1
ATOM 4613 C CA . ASP B 1 252 ? 11.695 -8.781 -18.016 1 96.56 252 ASP B CA 1
ATOM 4614 C C . ASP B 1 252 ? 12.766 -9.211 -19.016 1 96.56 252 ASP B C 1
ATOM 4616 O O . ASP B 1 252 ? 13.133 -8.438 -19.906 1 96.56 252 ASP B O 1
ATOM 4620 N N . ILE B 1 253 ? 13.227 -10.391 -18.906 1 96.44 253 ILE B N 1
ATOM 4621 C CA . ILE B 1 253 ? 14.305 -10.945 -19.719 1 96.44 253 ILE B CA 1
ATOM 4622 C C . ILE B 1 253 ? 13.797 -11.203 -21.141 1 96.44 253 ILE B C 1
ATOM 4624 O O . ILE B 1 253 ? 14.469 -10.859 -22.109 1 96.44 253 ILE B O 1
ATOM 4628 N N . GLY B 1 254 ? 12.633 -11.812 -21.297 1 92.5 254 GLY B N 1
ATOM 4629 C CA . GLY B 1 254 ? 12.133 -12.281 -22.578 1 92.5 254 GLY B CA 1
ATOM 4630 C C . GLY B 1 254 ? 11.414 -11.203 -23.375 1 92.5 254 GLY B C 1
ATOM 4631 O O . GLY B 1 254 ? 11.328 -11.281 -24.594 1 92.5 254 GLY B O 1
ATOM 4632 N N . ARG B 1 255 ? 10.711 -10.375 -22.75 1 79.88 255 ARG B N 1
ATOM 4633 C CA . ARG B 1 255 ? 9.875 -9.398 -23.438 1 79.88 255 ARG B CA 1
ATOM 4634 C C . ARG B 1 255 ? 10.469 -7.996 -23.312 1 79.88 255 ARG B C 1
ATOM 4636 O O . ARG B 1 255 ? 9.766 -7 -23.5 1 79.88 255 ARG B O 1
ATOM 4643 N N . GLY B 1 256 ? 11.656 -8 -22.844 1 64.31 256 GLY B N 1
ATOM 4644 C CA . GLY B 1 256 ? 12.281 -6.691 -22.797 1 64.31 256 GLY B CA 1
ATOM 4645 C C . GLY B 1 256 ? 12.523 -6.09 -24.172 1 64.31 256 GLY B C 1
ATOM 4646 O O . GLY B 1 256 ? 12.508 -6.801 -25.172 1 64.31 256 GLY B O 1
ATOM 4647 N N . GLY B 1 257 ? 12.156 -4.836 -24.453 1 63.38 257 GLY B N 1
ATOM 4648 C CA . GLY B 1 257 ? 12.344 -4.039 -25.656 1 63.38 257 GLY B CA 1
ATOM 4649 C C . GLY B 1 257 ? 13.531 -4.484 -26.484 1 63.38 257 GLY B C 1
ATOM 4650 O O . GLY B 1 257 ? 13.953 -5.641 -26.406 1 63.38 257 GLY B O 1
ATOM 4651 N N . ASP B 1 258 ? 14.047 -3.746 -27.391 1 57.16 258 ASP B N 1
ATOM 4652 C CA . ASP B 1 258 ? 15.086 -3.992 -28.391 1 57.16 258 ASP B CA 1
ATOM 4653 C C . ASP B 1 258 ? 16.406 -4.34 -27.719 1 57.16 258 ASP B C 1
ATOM 4655 O O . ASP B 1 258 ? 17.188 -5.141 -28.234 1 57.16 258 ASP B O 1
ATOM 4659 N N . ALA B 1 259 ? 16.594 -3.74 -26.406 1 65.19 259 ALA B N 1
ATOM 4660 C CA . ALA B 1 259 ? 17.859 -4.055 -25.719 1 65.19 259 ALA B CA 1
ATOM 4661 C C . ALA B 1 259 ? 17.609 -5 -24.547 1 65.19 259 ALA B C 1
ATOM 4663 O O . ALA B 1 259 ? 16.641 -4.836 -23.797 1 65.19 259 ALA B O 1
ATOM 4664 N N . PRO B 1 260 ? 18.5 -6.043 -24.562 1 78.5 260 PRO B N 1
ATOM 4665 C CA . PRO B 1 260 ? 18.375 -6.969 -23.438 1 78.5 260 PRO B CA 1
ATOM 4666 C C . PRO B 1 260 ? 18.469 -6.266 -22.078 1 78.5 260 PRO B C 1
ATOM 4668 O O . PRO B 1 260 ? 19.25 -5.328 -21.922 1 78.5 260 PRO B O 1
ATOM 4671 N N . ILE B 1 261 ? 17.656 -6.543 -21.188 1 90.12 261 ILE B N 1
ATOM 4672 C CA . ILE B 1 261 ? 17.703 -6.035 -19.812 1 90.12 261 ILE B CA 1
ATOM 4673 C C . ILE B 1 261 ? 18.953 -6.562 -19.125 1 90.12 261 ILE B C 1
ATOM 4675 O O . ILE B 1 261 ? 19.359 -7.707 -19.344 1 90.12 261 ILE B O 1
ATOM 4679 N N . SER B 1 262 ? 19.641 -5.754 -18.422 1 93.88 262 SER B N 1
ATOM 4680 C CA . SER B 1 262 ? 20.844 -6.199 -17.734 1 93.88 262 SER B CA 1
ATOM 4681 C C . SER B 1 262 ? 20.516 -6.902 -16.422 1 93.88 262 SER B C 1
ATOM 4683 O O . SER B 1 262 ? 19.5 -6.586 -15.781 1 93.88 262 SER B O 1
ATOM 4685 N N . ALA B 1 263 ? 21.344 -7.891 -16.078 1 97 263 ALA B N 1
ATOM 4686 C CA . ALA B 1 263 ? 21.203 -8.562 -14.781 1 97 263 ALA B CA 1
ATOM 4687 C C . ALA B 1 263 ? 21.25 -7.559 -13.633 1 97 263 ALA B C 1
ATOM 4689 O O . ALA B 1 263 ? 20.484 -7.66 -12.672 1 97 263 ALA B O 1
ATOM 4690 N N . ASP B 1 264 ? 22.109 -6.527 -13.766 1 96.5 264 ASP B N 1
ATOM 4691 C CA . ASP B 1 264 ? 22.266 -5.527 -12.711 1 96.5 264 ASP B CA 1
ATOM 4692 C C . ASP B 1 264 ? 20.969 -4.758 -12.484 1 96.5 264 ASP B C 1
ATOM 4694 O O . ASP B 1 264 ? 20.594 -4.473 -11.344 1 96.5 264 ASP B O 1
ATOM 4698 N N . ALA B 1 265 ? 20.344 -4.402 -13.531 1 95 265 ALA B N 1
ATOM 4699 C CA . ALA B 1 265 ? 19.078 -3.676 -13.422 1 95 265 ALA B CA 1
ATOM 4700 C C . ALA B 1 265 ? 18.016 -4.512 -12.703 1 95 265 ALA B C 1
ATOM 4702 O O . ALA B 1 265 ? 17.312 -4.008 -11.828 1 95 265 ALA B O 1
ATOM 4703 N N . LEU B 1 266 ? 17.922 -5.758 -13.047 1 97.5 266 LEU B N 1
ATOM 4704 C CA . LEU B 1 266 ? 16.938 -6.629 -12.422 1 97.5 266 LEU B CA 1
ATOM 4705 C C . LEU B 1 266 ? 17.281 -6.883 -10.961 1 97.5 266 LEU B C 1
ATOM 4707 O O . LEU B 1 266 ? 16.406 -6.902 -10.102 1 97.5 266 LEU B O 1
ATOM 4711 N N . ILE B 1 267 ? 18.578 -7.086 -10.68 1 98.38 267 ILE B N 1
ATOM 4712 C CA . ILE B 1 267 ? 19.016 -7.277 -9.305 1 98.38 267 ILE B CA 1
ATOM 4713 C C . ILE B 1 267 ? 18.672 -6.039 -8.477 1 98.38 267 ILE B C 1
ATOM 4715 O O . ILE B 1 267 ? 18.219 -6.152 -7.336 1 98.38 267 ILE B O 1
ATOM 4719 N N . ALA B 1 268 ? 18.859 -4.836 -9.047 1 97.88 268 ALA B N 1
ATOM 4720 C CA . ALA B 1 268 ? 18.453 -3.609 -8.359 1 97.88 268 ALA B CA 1
ATOM 4721 C C . ALA B 1 268 ? 16.969 -3.617 -8.047 1 97.88 268 ALA B C 1
ATOM 4723 O O . ALA B 1 268 ? 16.547 -3.178 -6.969 1 97.88 268 ALA B O 1
ATOM 4724 N N . GLY B 1 269 ? 16.188 -4.074 -9.008 1 98.19 269 GLY B N 1
ATOM 4725 C CA . GLY B 1 269 ? 14.758 -4.223 -8.773 1 98.19 269 GLY B CA 1
ATOM 4726 C C . GLY B 1 269 ? 14.438 -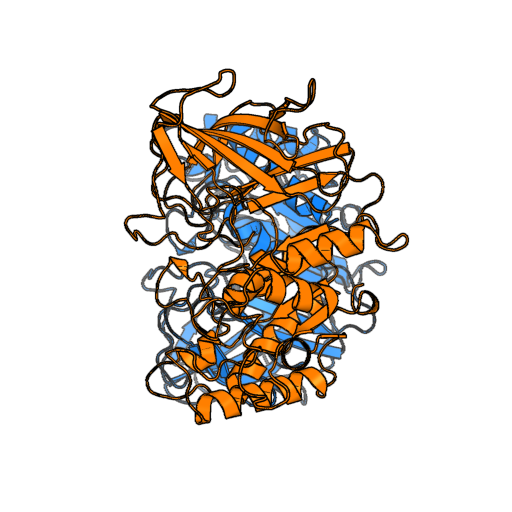5.172 -7.633 1 98.19 269 GLY B C 1
ATOM 4727 O O . GLY B 1 269 ? 13.609 -4.859 -6.77 1 98.19 269 GLY B O 1
ATOM 4728 N N . TYR B 1 270 ? 15.086 -6.348 -7.602 1 98.75 270 TYR B N 1
ATOM 4729 C CA . TYR B 1 270 ? 14.945 -7.285 -6.492 1 98.75 270 TYR B CA 1
ATOM 4730 C C . TYR B 1 270 ? 15.289 -6.621 -5.164 1 98.75 270 TYR B C 1
ATOM 4732 O O . TYR B 1 270 ? 14.57 -6.781 -4.176 1 98.75 270 TYR B O 1
ATOM 4740 N N . ARG B 1 271 ? 16.359 -5.898 -5.137 1 98.62 271 ARG B N 1
ATOM 4741 C CA . ARG B 1 271 ? 16.844 -5.277 -3.906 1 98.62 271 ARG B CA 1
ATOM 4742 C C . ARG B 1 271 ? 15.82 -4.281 -3.361 1 98.62 271 ARG B C 1
ATOM 4744 O O . ARG B 1 271 ? 15.672 -4.137 -2.146 1 98.62 271 ARG B O 1
ATOM 4751 N N . GLN B 1 272 ? 15.078 -3.564 -4.281 1 98.56 272 GLN B N 1
ATOM 4752 C CA . GLN B 1 272 ? 14.008 -2.674 -3.832 1 98.56 272 GLN B CA 1
ATOM 4753 C C . GLN B 1 272 ? 12.945 -3.439 -3.053 1 98.56 272 GLN B C 1
ATOM 4755 O O . GLN B 1 272 ? 12.5 -2.99 -1.994 1 98.56 272 GLN B O 1
ATOM 4760 N N . MET B 1 273 ? 12.555 -4.586 -3.551 1 98.75 273 MET B N 1
ATOM 4761 C CA . MET B 1 273 ? 11.539 -5.398 -2.883 1 98.75 273 MET B CA 1
ATOM 4762 C C . MET B 1 273 ? 12.086 -5.984 -1.585 1 98.75 273 MET B C 1
ATOM 4764 O O . MET B 1 273 ? 11.398 -5.988 -0.564 1 98.75 273 MET B O 1
ATOM 4768 N N . ILE B 1 274 ? 13.352 -6.457 -1.58 1 98.81 274 ILE B N 1
ATOM 4769 C CA . ILE B 1 274 ? 14 -7.016 -0.396 1 98.81 274 ILE B CA 1
ATOM 4770 C C . ILE B 1 274 ? 14.055 -5.957 0.704 1 98.81 274 ILE B C 1
ATOM 4772 O O . ILE B 1 274 ? 13.648 -6.211 1.839 1 98.81 274 ILE B O 1
ATOM 4776 N N . THR B 1 275 ? 14.516 -4.773 0.35 1 98 275 THR B N 1
ATOM 4777 C CA . THR B 1 275 ? 14.703 -3.711 1.333 1 98 275 THR B CA 1
ATOM 4778 C C . THR B 1 275 ? 13.367 -3.287 1.933 1 98 275 THR B C 1
ATOM 4780 O O . THR B 1 275 ? 13.25 -3.137 3.15 1 98 275 THR B O 1
ATOM 4783 N N . ARG B 1 276 ? 12.359 -3.127 1.098 1 97.94 276 ARG B N 1
ATOM 4784 C CA . ARG B 1 276 ? 11.047 -2.699 1.574 1 97.94 276 ARG B CA 1
ATOM 4785 C C . ARG B 1 276 ? 10.414 -3.77 2.455 1 97.94 276 ARG B C 1
ATOM 4787 O O . ARG B 1 276 ? 9.812 -3.455 3.484 1 97.94 276 ARG B O 1
ATOM 4794 N N . ALA B 1 277 ? 10.555 -5.02 2.061 1 98.62 277 ALA B N 1
ATOM 4795 C CA . ALA B 1 277 ? 10.023 -6.105 2.879 1 98.62 277 ALA B CA 1
ATOM 4796 C C . ALA B 1 277 ? 10.727 -6.164 4.234 1 98.62 277 ALA B C 1
ATOM 4798 O O . ALA B 1 277 ? 10.07 -6.23 5.277 1 98.62 277 ALA B O 1
ATOM 4799 N N . LYS B 1 278 ? 12.016 -6.129 4.242 1 97.56 278 LYS B N 1
ATOM 4800 C CA . LYS B 1 278 ? 12.789 -6.285 5.469 1 97.56 278 LYS B CA 1
ATOM 4801 C C . LYS B 1 278 ? 12.562 -5.113 6.418 1 97.56 278 LYS B C 1
ATOM 4803 O O . LYS B 1 278 ? 12.594 -5.281 7.641 1 97.56 278 LYS B O 1
ATOM 4808 N N . ALA B 1 279 ? 12.281 -3.932 5.852 1 95.94 279 ALA B N 1
ATOM 4809 C CA . ALA B 1 279 ? 11.945 -2.775 6.68 1 95.94 279 ALA B CA 1
ATOM 4810 C C . ALA B 1 279 ? 10.688 -3.039 7.5 1 95.94 279 ALA B C 1
ATOM 4812 O O . ALA B 1 279 ? 10.43 -2.355 8.492 1 95.94 279 ALA B O 1
ATOM 4813 N N . HIS B 1 280 ? 9.914 -3.99 7.137 1 96.31 280 HIS B N 1
ATOM 4814 C CA . HIS B 1 280 ? 8.695 -4.355 7.848 1 96.31 280 HIS B CA 1
ATOM 4815 C C . HIS B 1 280 ? 8.867 -5.668 8.602 1 96.31 280 HIS B C 1
ATOM 4817 O O . HIS B 1 280 ? 7.891 -6.246 9.078 1 96.31 280 HIS B O 1
ATOM 4823 N N . GLY B 1 281 ? 10.086 -6.184 8.617 1 96.44 281 GLY B N 1
ATOM 4824 C CA . GLY B 1 281 ? 10.367 -7.426 9.32 1 96.44 281 GLY B CA 1
ATOM 4825 C C . GLY B 1 281 ? 9.883 -8.656 8.562 1 96.44 281 GLY B C 1
ATOM 4826 O O . GLY B 1 281 ? 9.703 -9.719 9.156 1 96.44 281 GLY B O 1
ATOM 4827 N N . ILE B 1 282 ? 9.594 -8.547 7.285 1 98.44 282 ILE B N 1
ATOM 4828 C CA . ILE B 1 282 ? 9.117 -9.648 6.453 1 98.44 282 ILE B CA 1
ATOM 4829 C C . ILE B 1 282 ? 10.305 -10.414 5.875 1 98.44 282 ILE B C 1
ATOM 4831 O O . ILE B 1 282 ? 11.234 -9.812 5.34 1 98.44 282 ILE B O 1
ATOM 4835 N N . TRP B 1 283 ? 10.305 -11.758 5.984 1 98.62 283 TRP B N 1
ATOM 4836 C CA . TRP B 1 283 ? 11.305 -12.609 5.352 1 98.62 283 TRP B CA 1
ATOM 4837 C C . TRP B 1 283 ? 11.133 -12.617 3.838 1 98.62 283 TRP B C 1
ATOM 4839 O O . TRP B 1 283 ? 10.008 -12.703 3.334 1 98.62 283 TRP B O 1
ATOM 4849 N N . VAL B 1 284 ? 12.227 -12.477 3.199 1 98.94 284 VAL B N 1
ATOM 4850 C CA . VAL B 1 284 ? 12.188 -12.547 1.743 1 98.94 284 VAL B CA 1
ATOM 4851 C C . VAL B 1 284 ? 12.883 -13.82 1.266 1 98.94 284 VAL B C 1
ATOM 4853 O O . VAL B 1 284 ? 14.078 -14.016 1.518 1 98.94 284 VAL B O 1
ATOM 4856 N N . VAL B 1 285 ? 12.141 -14.664 0.62 1 98.94 285 VAL B N 1
ATOM 4857 C CA . VAL B 1 285 ? 12.648 -15.906 0.043 1 98.94 285 VAL B CA 1
ATOM 4858 C C . VAL B 1 285 ? 12.758 -15.766 -1.474 1 98.94 285 VAL B C 1
ATOM 4860 O O . VAL B 1 285 ? 11.781 -15.414 -2.141 1 98.94 285 VAL B O 1
ATOM 4863 N N . GLY B 1 286 ? 13.945 -15.945 -2.01 1 98.94 286 GLY B N 1
ATOM 4864 C CA . GLY B 1 286 ? 14.164 -15.852 -3.445 1 98.94 286 GLY B CA 1
ATOM 4865 C C . GLY B 1 286 ? 14.055 -17.188 -4.148 1 98.94 286 GLY B C 1
ATOM 4866 O O . GLY B 1 286 ? 14.734 -18.156 -3.779 1 98.94 286 GLY B O 1
ATOM 4867 N N . GLY B 1 287 ? 13.18 -17.312 -5.086 1 98.94 287 GLY B N 1
ATOM 4868 C CA . GLY B 1 287 ? 13.109 -18.453 -5.988 1 98.94 287 GLY B CA 1
ATOM 4869 C C . GLY B 1 287 ? 13.812 -18.219 -7.309 1 98.94 287 GLY B C 1
ATOM 4870 O O . GLY B 1 287 ? 13.625 -17.172 -7.945 1 98.94 287 GLY B O 1
ATOM 4871 N N . THR B 1 288 ? 14.617 -19.172 -7.688 1 98.94 288 THR B N 1
ATOM 4872 C CA . THR B 1 288 ? 15.312 -19.047 -8.969 1 98.94 288 THR B CA 1
ATOM 4873 C C . THR B 1 288 ? 14.312 -19.062 -10.125 1 98.94 288 THR B C 1
ATOM 4875 O O . THR B 1 288 ? 13.289 -19.75 -10.047 1 98.94 288 THR B O 1
ATOM 4878 N N . ILE B 1 289 ? 14.656 -18.312 -11.18 1 98.88 289 ILE B N 1
ATOM 4879 C CA . ILE B 1 289 ? 13.875 -18.281 -12.414 1 98.88 289 ILE B CA 1
ATOM 4880 C C . ILE B 1 289 ? 14.016 -19.609 -13.148 1 98.88 289 ILE B C 1
ATOM 4882 O O . ILE B 1 289 ? 15.125 -20.141 -13.273 1 98.88 289 ILE B O 1
ATOM 4886 N N . LEU B 1 290 ? 12.938 -20.172 -13.617 1 98.88 290 LEU B N 1
ATOM 4887 C CA . LEU B 1 290 ? 12.922 -21.484 -14.266 1 98.88 290 LEU B CA 1
ATOM 4888 C C . LEU B 1 290 ? 13.664 -21.422 -15.602 1 98.88 290 LEU B C 1
ATOM 4890 O O . LEU B 1 290 ? 13.789 -20.359 -16.203 1 98.88 290 LEU B O 1
ATOM 4894 N N . PRO B 1 291 ? 14.195 -22.641 -16.062 1 98.69 291 PRO B N 1
ATOM 4895 C CA . PRO B 1 291 ? 14.68 -22.688 -17.438 1 98.69 291 PRO B CA 1
ATOM 4896 C C . PRO B 1 291 ? 13.578 -22.422 -18.469 1 98.69 291 PRO B C 1
ATOM 4898 O O . PRO B 1 291 ? 12.414 -22.75 -18.219 1 98.69 291 PRO B O 1
ATOM 4901 N N . TYR B 1 292 ? 13.945 -21.812 -19.609 1 98.38 292 TYR B N 1
ATOM 4902 C CA . TYR B 1 292 ? 12.883 -21.484 -20.547 1 98.38 292 TYR B CA 1
ATOM 4903 C C . TYR B 1 292 ? 13.344 -21.672 -21.984 1 98.38 292 TYR B C 1
ATOM 4905 O O . TYR B 1 292 ? 12.75 -21.109 -22.906 1 98.38 292 TYR B O 1
ATOM 4913 N N . GLU B 1 293 ? 14.5 -22.422 -22.219 1 98.06 293 GLU B N 1
ATOM 4914 C CA . GLU B 1 293 ? 14.883 -22.766 -23.578 1 98.06 293 GLU B CA 1
ATOM 4915 C C . GLU B 1 293 ? 13.742 -23.484 -24.297 1 98.06 293 GLU B C 1
ATOM 4917 O O . GLU B 1 293 ? 13.195 -24.453 -23.781 1 98.06 293 GLU B O 1
ATOM 4922 N N . GLY B 1 294 ? 13.453 -23.031 -25.484 1 97.25 294 GLY B N 1
ATOM 4923 C CA . GLY B 1 294 ? 12.336 -23.562 -26.25 1 97.25 294 GLY B CA 1
ATOM 4924 C C . GLY B 1 294 ? 11.133 -22.641 -26.25 1 97.25 294 GLY B C 1
ATOM 4925 O O . GLY B 1 294 ? 10.242 -22.781 -27.094 1 97.25 294 GLY B O 1
ATOM 4926 N N . ALA B 1 295 ? 11.039 -21.766 -25.25 1 97 295 ALA B N 1
ATOM 4927 C CA . ALA B 1 295 ? 9.969 -20.766 -25.25 1 97 295 ALA B CA 1
ATOM 4928 C C . ALA B 1 295 ? 10.109 -19.812 -26.438 1 97 295 ALA B C 1
ATOM 4930 O O . ALA B 1 295 ? 11.211 -19.625 -26.969 1 97 295 ALA B O 1
ATOM 4931 N N . SER B 1 296 ? 9.047 -19.109 -26.844 1 94.69 296 SER B N 1
ATOM 4932 C CA . SER B 1 296 ? 9 -18.297 -28.047 1 94.69 296 SER B CA 1
ATOM 4933 C C . SER B 1 296 ? 9.961 -17.109 -27.969 1 94.69 296 SER B C 1
ATOM 4935 O O . SER B 1 296 ? 10.508 -16.672 -28.984 1 94.69 296 SER B O 1
ATOM 4937 N N . TYR B 1 297 ? 10.203 -16.594 -26.734 1 93.19 297 TYR B N 1
ATOM 4938 C CA . TYR B 1 297 ? 11.031 -15.391 -26.625 1 93.19 297 TYR B CA 1
ATOM 4939 C C . TYR B 1 297 ? 12.414 -15.734 -26.094 1 93.19 297 TYR B C 1
ATOM 4941 O O . TYR B 1 297 ? 13.133 -14.867 -25.578 1 93.19 297 TYR B O 1
ATOM 4949 N N . TYR B 1 298 ? 12.766 -17.031 -26.125 1 95.12 298 TYR B N 1
ATOM 4950 C CA . TYR B 1 298 ? 14.078 -17.453 -25.641 1 95.12 298 TYR B CA 1
ATOM 4951 C C . TYR B 1 298 ? 15.188 -16.844 -26.484 1 95.12 298 TYR B C 1
ATOM 4953 O O . TYR B 1 298 ? 15.109 -16.844 -27.719 1 95.12 298 TYR B O 1
ATOM 4961 N N . ARG B 1 299 ? 16.219 -16.297 -25.891 1 94.69 299 ARG B N 1
ATOM 4962 C CA . ARG B 1 299 ? 17.484 -15.898 -26.484 1 94.69 299 ARG B CA 1
ATOM 4963 C C . ARG B 1 299 ? 18.656 -16.297 -25.578 1 94.69 299 ARG B C 1
ATOM 4965 O O . ARG B 1 299 ? 18.531 -16.266 -24.359 1 94.69 299 ARG B O 1
ATOM 4972 N N . ALA B 1 300 ? 19.75 -16.688 -26.188 1 94.5 300 ALA B N 1
ATOM 4973 C CA . ALA B 1 300 ? 20.922 -17.094 -25.422 1 94.5 300 ALA B CA 1
ATOM 4974 C C . ALA B 1 300 ? 21.375 -15.992 -24.469 1 94.5 300 ALA B C 1
ATOM 4976 O O . ALA B 1 300 ? 21.812 -16.266 -23.359 1 94.5 300 ALA B O 1
ATOM 4977 N N . ASP B 1 301 ? 21.359 -14.766 -24.953 1 94.31 301 ASP B N 1
ATOM 4978 C CA . ASP B 1 301 ? 21.766 -13.656 -24.094 1 94.31 301 ASP B CA 1
ATOM 4979 C C . ASP B 1 301 ? 20.797 -13.484 -22.922 1 94.31 301 ASP B C 1
ATOM 4981 O O . ASP B 1 301 ? 21.219 -13.172 -21.812 1 94.31 301 ASP B O 1
ATOM 4985 N N . GLY B 1 302 ? 19.516 -13.625 -23.141 1 96 302 GLY B N 1
ATOM 4986 C CA . GLY B 1 302 ? 18.562 -13.625 -22.047 1 96 302 GLY B CA 1
ATOM 4987 C C . GLY B 1 302 ? 18.812 -14.727 -21.031 1 96 302 GLY B C 1
ATOM 4988 O O . GLY B 1 302 ? 18.703 -14.508 -19.828 1 96 302 GLY B O 1
ATOM 4989 N N . ASN B 1 303 ? 19.109 -15.883 -21.562 1 96.94 303 ASN B N 1
ATOM 4990 C CA . ASN B 1 303 ? 19.422 -17 -20.688 1 96.94 303 ASN B CA 1
ATOM 4991 C C . ASN B 1 303 ? 20.641 -16.703 -19.828 1 96.94 303 ASN B C 1
ATOM 4993 O O . ASN B 1 303 ? 20.719 -17.125 -18.672 1 96.94 303 ASN B O 1
ATOM 4997 N N . ALA B 1 304 ? 21.625 -16.062 -20.391 1 97 304 ALA B N 1
ATOM 4998 C CA . ALA B 1 304 ? 22.781 -15.664 -19.609 1 97 304 ALA B CA 1
ATOM 4999 C C . ALA B 1 304 ? 22.391 -14.734 -18.469 1 97 304 ALA B C 1
ATOM 5001 O O . ALA B 1 304 ? 22.906 -14.852 -17.359 1 97 304 ALA B O 1
ATOM 5002 N N . VAL B 1 305 ? 21.516 -13.797 -18.719 1 97.56 305 VAL B N 1
ATOM 5003 C CA . VAL B 1 305 ? 20.984 -12.906 -17.688 1 97.56 305 VAL B CA 1
ATOM 5004 C C . VAL B 1 305 ? 20.281 -13.727 -16.625 1 97.56 305 VAL B C 1
ATOM 5006 O O . VAL B 1 305 ? 20.531 -13.547 -15.422 1 97.56 305 VAL B O 1
ATOM 5009 N N . ARG B 1 306 ? 19.422 -14.664 -17.031 1 98.12 306 ARG B N 1
ATOM 5010 C CA . ARG B 1 306 ? 18.719 -15.547 -16.109 1 98.12 306 ARG B CA 1
ATOM 5011 C C . ARG B 1 306 ? 19.688 -16.266 -15.188 1 98.12 306 ARG B C 1
ATOM 5013 O O . ARG B 1 306 ? 19.5 -16.297 -13.969 1 98.12 306 ARG B O 1
ATOM 5020 N N . GLN B 1 307 ? 20.719 -16.844 -15.797 1 98.5 307 GLN B N 1
ATOM 5021 C CA . GLN B 1 307 ? 21.703 -17.594 -15.039 1 98.5 307 GLN B CA 1
ATOM 5022 C C . GLN B 1 307 ? 22.422 -16.703 -14.039 1 98.5 307 GLN B C 1
ATOM 5024 O O . GLN B 1 307 ? 22.703 -17.109 -12.914 1 98.5 307 GLN B O 1
ATOM 5029 N N . THR B 1 308 ? 22.75 -15.523 -14.461 1 98.62 308 THR B N 1
ATOM 5030 C CA . THR B 1 308 ? 23.391 -14.562 -13.57 1 98.62 308 THR B CA 1
ATOM 5031 C C . THR B 1 308 ? 22.5 -14.25 -12.375 1 98.62 308 THR B C 1
ATOM 5033 O O . THR B 1 308 ? 22.953 -14.258 -11.234 1 98.62 308 THR B O 1
ATOM 5036 N N . ILE B 1 309 ? 21.266 -14.008 -12.555 1 98.75 309 ILE B N 1
ATOM 5037 C CA . ILE B 1 309 ? 20.297 -13.695 -11.508 1 98.75 309 ILE B CA 1
ATOM 5038 C C . ILE B 1 309 ? 20.141 -14.898 -10.578 1 98.75 309 ILE B C 1
ATOM 5040 O O . ILE B 1 309 ? 20.125 -14.75 -9.352 1 98.75 309 ILE B O 1
ATOM 5044 N N . ASN B 1 310 ? 19.984 -16.078 -11.195 1 98.88 310 ASN B N 1
ATOM 5045 C CA . ASN B 1 310 ? 19.844 -17.281 -10.383 1 98.88 310 ASN B CA 1
ATOM 5046 C C . ASN B 1 310 ? 21.047 -17.5 -9.477 1 98.88 310 ASN B C 1
ATOM 5048 O O . ASN B 1 310 ? 20.891 -17.859 -8.312 1 98.88 310 ASN B O 1
ATOM 5052 N N . ARG B 1 311 ? 22.25 -17.344 -10.031 1 98.81 311 ARG B N 1
ATOM 5053 C CA . ARG B 1 311 ? 23.438 -17.438 -9.203 1 98.81 311 ARG B CA 1
ATOM 5054 C C . ARG B 1 311 ? 23.406 -16.422 -8.062 1 98.81 311 ARG B C 1
ATOM 5056 O O . ARG B 1 311 ? 23.75 -16.75 -6.926 1 98.81 311 ARG B O 1
ATOM 5063 N N . TRP B 1 312 ? 23.031 -15.203 -8.359 1 98.81 312 TRP B N 1
ATOM 5064 C CA . TRP B 1 312 ? 22.922 -14.148 -7.352 1 98.81 312 TRP B CA 1
ATOM 5065 C C . TRP B 1 312 ? 21.891 -14.523 -6.281 1 98.81 312 TRP B C 1
ATOM 5067 O O . TRP B 1 312 ? 22.156 -14.375 -5.086 1 98.81 312 TRP B O 1
ATOM 5077 N N . ILE B 1 313 ? 20.75 -15.055 -6.668 1 98.88 313 ILE B N 1
ATOM 5078 C CA . ILE B 1 313 ? 19.719 -15.461 -5.727 1 98.88 313 ILE B CA 1
ATOM 5079 C C . ILE B 1 313 ? 20.281 -16.5 -4.766 1 98.88 313 ILE B C 1
ATOM 5081 O O . ILE B 1 313 ? 20.078 -16.406 -3.551 1 98.88 313 ILE B O 1
ATOM 5085 N N . LEU B 1 314 ? 20.969 -17.438 -5.301 1 98.81 314 LEU B N 1
ATOM 5086 C CA . LEU B 1 314 ? 21.391 -18.594 -4.516 1 98.81 314 LEU B CA 1
ATOM 5087 C C . LEU B 1 314 ? 22.609 -18.25 -3.664 1 98.81 314 LEU B C 1
ATOM 5089 O O . LEU B 1 314 ? 22.844 -18.891 -2.631 1 98.81 314 LEU B O 1
ATOM 5093 N N . SER B 1 315 ? 23.359 -17.203 -4.012 1 98.62 315 SER B N 1
ATOM 5094 C CA . SER B 1 315 ? 24.672 -17.109 -3.379 1 98.62 315 SER B CA 1
ATOM 5095 C C . SER B 1 315 ? 24.891 -15.75 -2.734 1 98.62 315 SER B C 1
ATOM 5097 O O . SER B 1 315 ? 25.828 -15.562 -1.949 1 98.62 315 SER B O 1
ATOM 5099 N N . SER B 1 316 ? 24.062 -14.742 -2.982 1 98.12 316 SER B N 1
ATOM 5100 C CA . SER B 1 316 ? 24.328 -13.367 -2.568 1 98.12 316 SER B CA 1
ATOM 5101 C C . SER B 1 316 ? 24.188 -13.211 -1.058 1 98.12 316 SER B C 1
ATOM 5103 O O . SER B 1 316 ? 24.781 -12.305 -0.466 1 98.12 316 SER B O 1
ATOM 5105 N N . GLY B 1 317 ? 23.359 -14.055 -0.427 1 98.44 317 GLY B N 1
ATOM 5106 C CA . GLY B 1 317 ? 23.047 -13.898 0.984 1 98.44 317 GLY B CA 1
ATOM 5107 C C . GLY B 1 317 ? 22.078 -12.758 1.26 1 98.44 317 GLY B C 1
ATOM 5108 O O . GLY B 1 317 ? 21.844 -12.398 2.416 1 98.44 317 GLY B O 1
ATOM 5109 N N . GLU B 1 318 ? 21.516 -12.164 0.205 1 98.38 318 GLU B N 1
ATOM 5110 C CA . GLU B 1 318 ? 20.641 -11.016 0.387 1 98.38 318 GLU B CA 1
ATOM 5111 C C . GLU B 1 318 ? 19.219 -11.461 0.741 1 98.38 318 GLU B C 1
ATOM 5113 O O . GLU B 1 318 ? 18.422 -10.656 1.221 1 98.38 318 GLU B O 1
ATOM 5118 N N . PHE B 1 319 ? 18.938 -12.688 0.505 1 98.81 319 PHE B N 1
ATOM 5119 C CA . PHE B 1 319 ? 17.641 -13.266 0.85 1 98.81 319 PHE B CA 1
ATOM 5120 C C . PHE B 1 319 ? 17.703 -13.977 2.195 1 98.81 319 PHE B C 1
ATOM 5122 O O . PHE B 1 319 ? 18.781 -14.375 2.641 1 98.81 319 PHE B O 1
ATOM 5129 N N . ASP B 1 320 ? 16.562 -14.117 2.873 1 98.69 320 ASP B N 1
ATOM 5130 C CA . ASP B 1 320 ? 16.484 -14.852 4.133 1 98.69 320 ASP B CA 1
ATOM 5131 C C . ASP B 1 320 ? 16.391 -16.359 3.895 1 98.69 320 ASP B C 1
ATOM 5133 O O . ASP B 1 320 ? 16.625 -17.141 4.809 1 98.69 320 ASP B O 1
ATOM 5137 N N . GLY B 1 321 ? 16.062 -16.766 2.723 1 98.69 321 GLY B N 1
ATOM 5138 C CA . GLY B 1 321 ? 16.016 -18.125 2.211 1 98.69 321 GLY B CA 1
ATOM 5139 C C . GLY B 1 321 ? 15.922 -18.203 0.697 1 98.69 321 GLY B C 1
ATOM 5140 O O . GLY B 1 321 ? 15.633 -17.188 0.044 1 98.69 321 GLY B O 1
ATOM 5141 N N . THR B 1 322 ? 16.266 -19.312 0.168 1 98.81 322 THR B N 1
ATOM 5142 C CA . THR B 1 322 ? 16.203 -19.469 -1.28 1 98.81 322 THR B CA 1
ATOM 5143 C C . THR B 1 322 ? 15.523 -20.781 -1.649 1 98.81 322 THR B C 1
ATOM 5145 O O . THR B 1 322 ? 15.5 -21.719 -0.846 1 98.81 322 THR B O 1
ATOM 5148 N N . ILE B 1 323 ? 14.875 -20.812 -2.76 1 98.94 323 ILE B N 1
ATOM 5149 C CA . ILE B 1 323 ? 14.289 -22 -3.379 1 98.94 323 ILE B CA 1
ATOM 5150 C C . ILE B 1 323 ? 14.867 -22.172 -4.781 1 98.94 323 ILE B C 1
ATOM 5152 O O . ILE B 1 323 ? 14.789 -21.266 -5.613 1 98.94 323 ILE B O 1
ATOM 5156 N N . ASP B 1 324 ? 15.438 -23.297 -5.047 1 98.88 324 ASP B N 1
ATOM 5157 C CA . ASP B 1 324 ? 16.031 -23.562 -6.355 1 98.88 324 ASP B CA 1
ATOM 5158 C C . ASP B 1 324 ? 15.016 -24.219 -7.293 1 98.88 324 ASP B C 1
ATOM 5160 O O . ASP B 1 324 ? 15.172 -25.375 -7.664 1 98.88 324 ASP B O 1
ATOM 5164 N N . PHE B 1 325 ? 14.055 -23.469 -7.766 1 98.94 325 PHE B N 1
ATOM 5165 C CA . PHE B 1 325 ? 13.039 -23.953 -8.695 1 98.94 325 PHE B CA 1
ATOM 5166 C C . PHE B 1 325 ? 13.664 -24.375 -10.016 1 98.94 325 PHE B C 1
ATOM 5168 O O . PHE B 1 325 ? 13.172 -25.297 -10.672 1 98.94 325 PHE B O 1
ATOM 5175 N N . ASP B 1 326 ? 14.711 -23.625 -10.453 1 98.88 326 ASP B N 1
ATOM 5176 C CA . ASP B 1 326 ? 15.438 -23.969 -11.672 1 98.88 326 ASP B CA 1
ATOM 5177 C C . ASP B 1 326 ? 15.914 -25.422 -11.633 1 98.88 326 ASP B C 1
ATOM 5179 O O . ASP B 1 326 ? 15.586 -26.203 -12.523 1 98.88 326 ASP B O 1
ATOM 5183 N N . ARG B 1 327 ? 16.625 -25.766 -10.609 1 98.62 327 ARG B N 1
ATOM 5184 C CA . ARG B 1 327 ? 17.141 -27.125 -10.469 1 98.62 327 ARG B CA 1
ATOM 5185 C C . ARG B 1 327 ? 15.992 -28.141 -10.367 1 98.62 327 ARG B C 1
ATOM 5187 O O . ARG B 1 327 ? 16.078 -29.234 -10.906 1 98.62 327 ARG B O 1
ATOM 5194 N N . ALA B 1 328 ? 14.938 -27.812 -9.664 1 98.81 328 ALA B N 1
ATOM 5195 C CA . ALA B 1 328 ? 13.82 -28.734 -9.43 1 98.81 328 ALA B CA 1
ATOM 5196 C C . ALA B 1 328 ? 13.109 -29.062 -10.734 1 98.81 328 ALA B C 1
ATOM 5198 O O . ALA B 1 328 ? 12.516 -30.141 -10.867 1 98.81 328 ALA B O 1
ATOM 5199 N N . THR B 1 329 ? 13.18 -28.141 -11.734 1 98.88 329 THR B N 1
ATOM 5200 C CA . THR B 1 329 ? 12.289 -28.297 -12.875 1 98.88 329 THR B CA 1
ATOM 5201 C C . THR B 1 329 ? 13.086 -28.562 -14.148 1 98.88 329 THR B C 1
ATOM 5203 O O . THR B 1 329 ? 12.523 -28.969 -15.172 1 98.88 329 THR B O 1
ATOM 5206 N N . ARG B 1 330 ? 14.367 -28.328 -14.18 1 98.75 330 ARG B N 1
ATOM 5207 C CA . ARG B 1 330 ? 15.156 -28.359 -15.406 1 98.75 330 ARG B CA 1
ATOM 5208 C C . ARG B 1 330 ? 15.398 -29.797 -15.852 1 98.75 330 ARG B C 1
ATOM 5210 O O . ARG B 1 330 ? 15.367 -30.719 -15.031 1 98.75 330 ARG B O 1
ATOM 5217 N N . ASP B 1 331 ? 15.578 -29.984 -17.094 1 98.38 331 ASP B N 1
ATOM 5218 C CA . ASP B 1 331 ? 16.062 -31.234 -17.672 1 98.38 331 ASP B CA 1
ATOM 5219 C C . ASP B 1 331 ? 17.547 -31.438 -17.359 1 98.38 331 ASP B C 1
ATOM 5221 O O . ASP B 1 331 ? 18.391 -30.641 -17.797 1 98.38 331 ASP B O 1
ATOM 5225 N N . PRO B 1 332 ? 17.922 -32.469 -16.656 1 97.38 332 PRO B N 1
ATOM 5226 C CA . PRO B 1 332 ? 19.344 -32.656 -16.328 1 97.38 332 PRO B CA 1
ATOM 5227 C C . PRO B 1 332 ? 20.219 -32.75 -17.562 1 97.38 332 PRO B C 1
ATOM 5229 O O . PRO B 1 332 ? 21.391 -32.375 -17.516 1 97.38 332 PRO B O 1
ATOM 5232 N N . ALA B 1 333 ? 19.719 -33.219 -18.719 1 97.44 333 ALA B N 1
ATOM 5233 C CA . ALA B 1 333 ? 20.5 -33.344 -19.953 1 97.44 333 ALA B CA 1
ATOM 5234 C C . ALA B 1 333 ? 20.531 -32.031 -20.734 1 97.44 333 ALA B C 1
ATOM 5236 O O . ALA B 1 333 ? 21.391 -31.828 -21.594 1 97.44 333 ALA B O 1
ATOM 5237 N N . ARG B 1 334 ? 19.578 -31.188 -20.547 1 97.62 334 ARG B N 1
ATOM 5238 C CA . ARG B 1 334 ? 19.469 -29.859 -21.156 1 97.62 334 ARG B CA 1
ATOM 5239 C C . ARG B 1 334 ? 19.062 -28.812 -20.109 1 97.62 334 ARG B C 1
ATOM 5241 O O . ARG B 1 334 ? 17.938 -28.328 -20.109 1 97.62 334 ARG B O 1
ATOM 5248 N N . PRO B 1 335 ? 19.938 -28.391 -19.312 1 97.75 335 PRO B N 1
ATOM 5249 C CA . PRO B 1 335 ? 19.625 -27.672 -18.094 1 97.75 335 PRO B CA 1
ATOM 5250 C C . PRO B 1 335 ? 18.969 -26.312 -18.359 1 97.75 335 PRO B C 1
ATOM 5252 O O . PRO B 1 335 ? 18.469 -25.672 -17.422 1 97.75 335 PRO B O 1
ATOM 5255 N N . ASN B 1 336 ? 18.969 -25.797 -19.578 1 98.31 336 ASN B N 1
ATOM 5256 C CA . ASN B 1 336 ? 18.328 -24.516 -19.875 1 98.31 336 ASN B CA 1
ATOM 5257 C C . ASN B 1 336 ? 16.891 -24.703 -20.312 1 98.31 336 ASN B C 1
ATOM 5259 O O . ASN B 1 336 ? 16.234 -23.75 -20.734 1 98.31 336 ASN B O 1
ATOM 5263 N N . ARG B 1 337 ? 16.406 -25.969 -20.203 1 98.25 337 ARG B N 1
ATOM 5264 C CA . ARG B 1 337 ? 15.047 -26.312 -20.625 1 98.25 337 ARG B CA 1
ATOM 5265 C C . ARG B 1 337 ? 14.305 -27.047 -19.5 1 98.25 337 ARG B C 1
ATOM 5267 O O . ARG B 1 337 ? 14.906 -27.797 -18.734 1 98.25 337 ARG B O 1
ATOM 5274 N N . LEU B 1 338 ? 12.984 -26.797 -19.438 1 98.81 338 LEU B N 1
ATOM 5275 C CA . LEU B 1 338 ? 12.156 -27.562 -18.516 1 98.81 338 LEU B CA 1
ATOM 5276 C C . LEU B 1 338 ? 12.148 -29.047 -18.891 1 98.81 338 LEU B C 1
ATOM 5278 O O . LEU B 1 338 ? 12.258 -29.391 -20.078 1 98.81 338 LEU B O 1
ATOM 5282 N N . ARG B 1 339 ? 12.047 -29.938 -17.875 1 98.75 339 ARG B N 1
ATOM 5283 C CA . ARG B 1 339 ? 11.789 -31.328 -18.188 1 98.75 339 ARG B CA 1
ATOM 5284 C C . ARG B 1 339 ? 10.531 -31.469 -19.047 1 98.75 339 ARG B C 1
ATOM 5286 O O . ARG B 1 339 ? 9.531 -30.797 -18.828 1 98.75 339 ARG B O 1
ATOM 5293 N N . ALA B 1 340 ? 10.57 -32.406 -19.969 1 98.12 340 ALA B N 1
ATOM 5294 C CA . ALA B 1 340 ? 9.508 -32.531 -20.969 1 98.12 340 ALA B CA 1
ATOM 5295 C C . ALA B 1 340 ? 8.172 -32.844 -20.297 1 98.12 340 ALA B C 1
ATOM 5297 O O . ALA B 1 340 ? 7.121 -32.375 -20.75 1 98.12 340 ALA B O 1
ATOM 5298 N N . ASN B 1 341 ? 8.156 -33.594 -19.234 1 98.19 341 ASN B N 1
ATOM 5299 C CA . ASN B 1 341 ? 6.914 -34 -18.578 1 98.19 341 ASN B CA 1
ATOM 5300 C C . ASN B 1 341 ? 6.395 -32.938 -17.625 1 98.19 341 ASN B C 1
ATOM 5302 O O . ASN B 1 341 ? 5.336 -33.094 -17.016 1 98.19 341 ASN B O 1
ATOM 5306 N N . LEU B 1 342 ? 7.094 -31.75 -17.484 1 98.75 342 LEU B N 1
ATOM 5307 C CA . LEU B 1 342 ? 6.715 -30.75 -16.484 1 98.75 342 LEU B CA 1
ATOM 5308 C C . LEU B 1 342 ? 6.203 -29.484 -17.172 1 98.75 342 LEU B C 1
ATOM 5310 O O . LEU B 1 342 ? 5.77 -28.547 -16.5 1 98.75 342 LEU B O 1
ATOM 5314 N N . GLN B 1 343 ? 6.34 -29.422 -18.438 1 97.5 343 GLN B N 1
ATOM 5315 C CA . GLN B 1 343 ? 6.004 -28.172 -19.125 1 97.5 343 GLN B CA 1
ATOM 5316 C C . GLN B 1 343 ? 4.668 -28.297 -19.859 1 97.5 343 GLN B C 1
ATOM 5318 O O . GLN B 1 343 ? 4.18 -29.406 -20.094 1 97.5 343 GLN B O 1
ATOM 5323 N N . SER B 1 344 ? 4.02 -27.188 -20.234 1 97.44 344 SER B N 1
ATOM 5324 C CA . SER B 1 344 ? 2.643 -27.141 -20.719 1 97.44 344 SER B CA 1
ATOM 5325 C C . SER B 1 344 ? 2.594 -27.062 -22.234 1 97.44 344 SER B C 1
ATOM 5327 O O . SER B 1 344 ? 1.524 -26.875 -22.828 1 97.44 344 SER B O 1
ATOM 5329 N N . GLY B 1 345 ? 3.639 -27.156 -22.953 1 96.69 345 GLY B N 1
ATOM 5330 C CA . GLY B 1 345 ? 3.672 -27.109 -24.406 1 96.69 345 GLY B CA 1
ATOM 5331 C C . GLY B 1 345 ? 4.477 -25.953 -24.938 1 96.69 345 GLY B C 1
ATOM 5332 O O . GLY B 1 345 ? 4.957 -25.984 -26.078 1 96.69 345 GLY B O 1
ATOM 5333 N N . ASP B 1 346 ? 4.715 -24.906 -24.156 1 96.94 346 ASP B N 1
ATOM 5334 C CA . ASP B 1 346 ? 5.379 -23.703 -24.656 1 96.94 346 ASP B CA 1
ATOM 5335 C C . ASP B 1 346 ? 6.805 -23.609 -24.109 1 96.94 346 ASP B C 1
ATOM 5337 O O . ASP B 1 346 ? 7.52 -22.656 -24.406 1 96.94 346 ASP B O 1
ATOM 5341 N N . TRP B 1 347 ? 7.207 -24.625 -23.219 1 97.75 347 TRP B N 1
ATOM 5342 C CA . TRP B 1 347 ? 8.547 -24.75 -22.641 1 97.75 347 TRP B CA 1
ATOM 5343 C C . TRP B 1 347 ? 8.844 -23.609 -21.688 1 97.75 347 TRP B C 1
ATOM 5345 O O . TRP B 1 347 ? 10 -23.359 -21.344 1 97.75 347 TRP B O 1
ATOM 5355 N N . LEU B 1 348 ? 7.816 -22.828 -21.312 1 97.81 348 LEU B N 1
ATOM 5356 C CA . LEU B 1 348 ? 7.938 -21.703 -20.391 1 97.81 348 LEU B CA 1
ATOM 5357 C C . LEU B 1 348 ? 7.168 -21.969 -19.109 1 97.81 348 LEU B C 1
ATOM 5359 O O . LEU B 1 348 ? 7.691 -21.766 -18 1 97.81 348 LEU B O 1
ATOM 5363 N N . HIS B 1 349 ? 5.93 -22.438 -19.281 1 98.62 349 HIS B N 1
ATOM 5364 C CA . HIS B 1 349 ? 5.027 -22.609 -18.141 1 98.62 349 HIS B CA 1
ATOM 5365 C C . HIS B 1 349 ? 4.934 -24.078 -17.734 1 98.62 349 HIS B C 1
ATOM 5367 O O . HIS B 1 349 ? 4.883 -24.969 -18.594 1 98.62 349 HIS B O 1
ATOM 5373 N N . PRO B 1 350 ? 4.949 -24.359 -16.391 1 98.75 350 PRO B N 1
ATOM 5374 C CA . PRO B 1 350 ? 4.719 -25.719 -15.898 1 98.75 350 PRO B CA 1
ATOM 5375 C C . PRO B 1 350 ? 3.289 -26.188 -16.141 1 98.75 350 PRO B C 1
ATOM 5377 O O . PRO B 1 350 ? 2.379 -25.375 -16.312 1 98.75 350 PRO B O 1
ATOM 5380 N N . ASN B 1 351 ? 3.117 -27.5 -16.328 1 98.19 351 ASN B N 1
ATOM 5381 C CA . ASN B 1 351 ? 1.813 -28.141 -16.188 1 98.19 351 ASN B CA 1
ATOM 5382 C C . ASN B 1 351 ? 1.532 -28.547 -14.75 1 98.19 351 ASN B C 1
ATOM 5384 O O . ASN B 1 351 ? 2.27 -28.156 -13.836 1 98.19 351 ASN B O 1
ATOM 5388 N N . ASP B 1 352 ? 0.449 -29.266 -14.461 1 98.62 352 ASP B N 1
ATOM 5389 C CA . ASP B 1 352 ? 0.074 -29.641 -13.102 1 98.62 352 ASP B CA 1
ATOM 5390 C C . ASP B 1 352 ? 1.215 -30.359 -12.398 1 98.62 352 ASP B C 1
ATOM 5392 O O . ASP B 1 352 ? 1.505 -30.094 -11.227 1 98.62 352 ASP B O 1
ATOM 5396 N N . GLU B 1 353 ? 1.848 -31.25 -13.125 1 98.75 353 GLU B N 1
ATOM 5397 C CA . GLU B 1 353 ? 2.967 -31.984 -12.531 1 98.75 353 GLU B CA 1
ATOM 5398 C C . GLU B 1 353 ? 4.137 -31.047 -12.227 1 98.75 353 GLU B C 1
ATOM 5400 O O . GLU B 1 353 ? 4.797 -31.188 -11.195 1 98.75 353 GLU B O 1
ATOM 5405 N N . GLY B 1 354 ? 4.441 -30.156 -13.133 1 98.88 354 GLY B N 1
ATOM 5406 C CA . GLY B 1 354 ? 5.465 -29.156 -12.875 1 98.88 354 GLY B CA 1
ATOM 5407 C C . GLY B 1 354 ? 5.188 -28.328 -11.633 1 98.88 354 GLY B C 1
ATOM 5408 O O . GLY B 1 354 ? 6.086 -28.109 -10.82 1 98.88 354 GLY B O 1
ATOM 5409 N N . TYR B 1 355 ? 3.977 -27.906 -11.477 1 98.81 355 TYR B N 1
ATOM 5410 C CA . TYR B 1 355 ? 3.6 -27.125 -10.312 1 98.81 355 TYR B CA 1
ATOM 5411 C C . TYR B 1 355 ? 3.719 -27.953 -9.039 1 98.81 355 TYR B C 1
ATOM 5413 O O . TYR B 1 355 ? 4.105 -27.438 -7.984 1 98.81 355 TYR B O 1
ATOM 5421 N N . ARG B 1 356 ? 3.334 -29.234 -9.133 1 98.75 356 ARG B N 1
ATOM 5422 C CA . ARG B 1 356 ? 3.506 -30.109 -7.988 1 98.75 356 ARG B CA 1
ATOM 5423 C C . ARG B 1 356 ? 4.973 -30.219 -7.586 1 98.75 356 ARG B C 1
ATOM 5425 O O . ARG B 1 356 ? 5.305 -30.109 -6.406 1 98.75 356 ARG B O 1
ATOM 5432 N N . VAL B 1 357 ? 5.875 -30.406 -8.586 1 98.88 357 VAL B N 1
ATOM 5433 C CA . VAL B 1 357 ? 7.312 -30.516 -8.352 1 98.88 357 VAL B CA 1
ATOM 5434 C C . VAL B 1 357 ? 7.82 -29.219 -7.711 1 98.88 357 VAL B C 1
ATOM 5436 O O . VAL B 1 357 ? 8.602 -29.266 -6.754 1 98.88 357 VAL B O 1
ATOM 5439 N N . MET B 1 358 ? 7.395 -28.094 -8.156 1 98.94 358 MET B N 1
ATOM 5440 C CA . MET B 1 358 ? 7.797 -26.797 -7.613 1 98.94 358 MET B CA 1
ATOM 5441 C C . MET B 1 358 ? 7.359 -26.656 -6.156 1 98.94 358 MET B C 1
ATOM 5443 O O . MET B 1 358 ? 8.164 -26.297 -5.297 1 98.94 358 MET B O 1
ATOM 5447 N N . GLY B 1 359 ? 6.023 -26.922 -5.867 1 98.88 359 GLY B N 1
ATOM 5448 C CA . GLY B 1 359 ? 5.539 -26.844 -4.496 1 98.88 359 GLY B CA 1
ATOM 5449 C C . GLY B 1 359 ? 6.32 -27.719 -3.539 1 98.88 359 GLY B C 1
ATOM 5450 O O . GLY B 1 359 ? 6.582 -27.328 -2.4 1 98.88 359 GLY B O 1
ATOM 5451 N N . ASN B 1 360 ? 6.707 -28.906 -4.062 1 98.69 360 ASN B N 1
ATOM 5452 C CA . ASN B 1 360 ? 7.434 -29.859 -3.242 1 98.69 360 ASN B CA 1
ATOM 5453 C C . ASN B 1 360 ? 8.875 -29.422 -3.004 1 98.69 360 ASN B C 1
ATOM 5455 O O . ASN B 1 360 ? 9.508 -29.844 -2.035 1 98.69 360 ASN B O 1
ATOM 5459 N N . ALA B 1 361 ? 9.383 -28.594 -3.854 1 98.62 361 ALA B N 1
ATOM 5460 C CA . ALA B 1 361 ? 10.781 -28.156 -3.781 1 98.62 361 ALA B CA 1
ATOM 5461 C C . ALA B 1 361 ? 10.977 -27.094 -2.703 1 98.62 361 ALA B C 1
ATOM 5463 O O . ALA B 1 361 ? 12.109 -26.781 -2.336 1 98.62 361 ALA B O 1
ATOM 5464 N N . ILE B 1 362 ? 9.953 -26.531 -2.125 1 98.75 362 ILE B N 1
ATOM 5465 C CA . ILE B 1 362 ? 10.047 -25.453 -1.15 1 98.75 362 ILE B CA 1
ATOM 5466 C C . ILE B 1 362 ? 10.422 -26.016 0.217 1 98.75 362 ILE B C 1
ATOM 5468 O O . ILE B 1 362 ? 9.633 -26.75 0.824 1 98.75 362 ILE B O 1
ATOM 5472 N N . PRO B 1 363 ? 11.617 -25.75 0.734 1 98.44 363 PRO B N 1
ATOM 5473 C CA . PRO B 1 363 ? 11.875 -26.094 2.135 1 98.44 363 PRO B CA 1
ATOM 5474 C C . PRO B 1 363 ? 11.023 -25.281 3.105 1 98.44 363 PRO B C 1
ATOM 5476 O O . PRO B 1 363 ? 11.164 -24.047 3.168 1 98.44 363 PRO B O 1
ATOM 5479 N N . LEU B 1 364 ? 10.172 -25.922 3.857 1 98 364 LEU B N 1
ATOM 5480 C CA . LEU B 1 364 ? 9.258 -25.203 4.734 1 98 364 LEU B CA 1
ATOM 5481 C C . LEU B 1 364 ? 10.031 -24.422 5.805 1 98 364 LEU B C 1
ATOM 5483 O O . LEU B 1 364 ? 9.492 -23.516 6.426 1 98 364 LEU B O 1
ATOM 5487 N N . SER B 1 365 ? 11.336 -24.719 6 1 96.94 365 SER B N 1
ATOM 5488 C CA . SER B 1 365 ? 12.164 -24.062 7.008 1 96.94 365 SER B CA 1
ATOM 5489 C C . SER B 1 365 ? 12.492 -22.625 6.605 1 96.94 365 SER B C 1
ATOM 5491 O O . SER B 1 365 ? 12.945 -21.844 7.434 1 96.94 365 SER B O 1
ATOM 5493 N N . VAL B 1 366 ? 12.297 -22.266 5.348 1 97 366 VAL B N 1
ATOM 5494 C CA . VAL B 1 366 ? 12.648 -20.922 4.914 1 97 366 VAL B CA 1
ATOM 5495 C C . VAL B 1 366 ? 11.531 -19.953 5.293 1 97 366 VAL B C 1
ATOM 5497 O O . VAL B 1 366 ? 11.695 -18.734 5.199 1 97 366 VAL B O 1
ATOM 5500 N N . LEU B 1 367 ? 10.422 -20.453 5.715 1 97.12 367 LEU B N 1
ATOM 5501 C CA . LEU B 1 367 ? 9.273 -19.625 6.07 1 97.12 367 LEU B CA 1
ATOM 5502 C C . LEU B 1 367 ? 9.344 -19.219 7.535 1 97.12 367 LEU B C 1
ATOM 5504 O O . LEU B 1 367 ? 9.711 -20.016 8.398 1 97.12 367 LEU B O 1
ATOM 5508 N N . ARG B 1 368 ? 9.023 -17.984 7.852 1 93.75 368 ARG B N 1
ATOM 5509 C CA . ARG B 1 368 ? 9.031 -17.453 9.211 1 93.75 368 ARG B CA 1
ATOM 5510 C C . ARG B 1 368 ? 7.641 -17.516 9.836 1 93.75 368 ARG B C 1
ATOM 5512 O O . ARG B 1 368 ? 6.664 -17.078 9.227 1 93.75 368 ARG B O 1
#

Foldseek 3Di:
DAFFQDDDPVAAQDWDAQKKKKDKDWWLFWAFKKKWKFDLQNPPAKFKWPAKKKFWADLVRHGDPPGIDTWAAVNHRIDIHGHNDMGMTDIDGGGTHGRIMMMMMTGGNGTRPGFRKQQQQLEKMFMAPRHDQNPHDGDGPDIGRIGTRTQDMGHDHPDDAAEEEEEEACLLSQPQEHRSPQLFLLSLLSVVQCVDPVRNRYTYHYNYQHQEALPAAHPDRSRHGHCLVCLCVRQVPDPRHAEYEYAYHLSQQQVPPPDGDALVVVVVSVLSNLVVCVVSNHFYEYEQHAQQPQAPRDDPVSLVSSVVNNCCNVPVPSGLYYFHLLVLAADPVGSNFGDPQQCNPRRRYGYSVSSNSRSVRDDPVSTD/DAFFQDDPPVAAQDWDAQKKKKDKDWWLFWAFKKKWKFDLQNPPAKFKWPAKKKFWADLVRHGDPPGIDTWAAVNHRIDIHGHNDMGMTDIDGGGTHGRIMMMMMTGGNGTRGGFRKQQQQLEKMFMADRHDQNPHDGDGPDIGRIGTRTQDMGHDHPDQAAEEEEEEACLLSQPQEHRSPQLFLLSLLSVVQCVDPVRNRYTYHYNYQHLEALPAAHPGRSRHGHCLVCLCVRQVPDPRHAEYEYAYHLSLQQVPPPDGDALVVVVVSVVSNLVVCVVSNHFYEYEQYAQQPQAPRDDPVSLVSSVVNNCCNVPVPSGLYYFHLLVLAADPVGSSFGDPQQCNPRRRYGYSVSSNSRSVRDDPVSTD

Secondary structure (DSSP, 8-state):
---B-----TTTS----SEEEEEEEE-SS-EEEEEEEEEETT-SS-EEE-EEEEEEE-TTSPBPTT--EE--BTTBS-EEE-TTEEEEPPPEEEEE-TT-EEEEEEEE-S---S--EES--SS-EEEEEES--TTS----SEEE-SEESEEEEEEE-SS---EEEEEESHHHHTTTSPTTS--SHHHHHHHHHHH-GGGTT-EEEE---TT--SSS--SSGGG-S-HHHHHIIIIITSTTEEEEEEE--HHHHHSS-SSPPPHHHHHHHHHHHHHHHHTTT-EEEEEPPPP-TTSTT--HHHHHHHHHHHHHHHHSS-SSEEE-HHHHHEETTEEEEE-GGGB-SSSSSB-HHHHHHHHHH--GGG--/---B-----TTT-----SEEEEEEEE-SS-EEEEEEEEEETT-SS-EEE-EEEEEEE-TTSPBPTT--EE--BTTBS-EEE-TTEEEEPPPEEEEE-TT-EEEEEEEE-S---S--EES--SS-EEEEEES--TTS----SEEE-SEESEEEEEEE-SS---EEEEEESHHHHTTTSPTTS--SHHHHHHHHHHH-GGGTT-EEEE---TT--SSS--SSGGG-S-HHHHHIIIIITSTTEEEEEEE--HHHHHS--SSPPPHHHHHHHHHHHHHHHHTTT-EEEEEPPPP-TTSTT--HHHHHHHHHHHHHHHHSS-SSEEE-HHHHHEETTEEEEE-GGGB-SSSSSB-HHHHHHHHHH--GGG--

Radius of gyration: 25.81 Å; Cα contacts (8 Å, |Δi|>4): 1972; chains: 2; bounding box: 63×68×56 Å

Organism: NCBI:txid2759526

pLDDT: mean 93.93, std 11.54, range [33.41, 98.94]

Solvent-accessible surface area (backbone atoms only — not comparable to full-atom values): 36136 Å² total; per-residue (Å²): 67,37,65,21,45,42,40,72,49,95,81,64,33,55,57,47,55,24,20,22,36,39,38,61,46,77,41,34,34,36,27,54,20,34,26,49,29,36,35,25,54,59,21,91,48,60,35,54,36,57,34,36,33,37,27,38,28,49,99,88,64,49,67,41,88,88,43,68,40,76,40,28,36,88,83,30,53,36,51,71,38,37,47,34,13,64,47,61,41,41,79,38,83,42,83,40,54,65,53,33,35,39,35,43,36,41,22,23,68,46,72,44,47,56,29,24,23,24,68,73,44,55,26,72,21,38,29,40,48,79,40,83,43,90,90,44,89,76,72,61,67,45,72,39,43,44,30,68,32,59,34,46,74,48,60,42,44,95,66,86,50,39,18,36,35,39,34,26,13,29,67,55,42,25,50,73,28,59,69,66,60,68,37,23,25,61,44,40,39,31,52,53,32,59,71,29,83,91,42,43,51,38,31,54,42,56,34,19,33,42,60,20,16,44,72,40,56,23,99,45,43,63,14,18,63,13,48,58,43,42,36,50,65,55,47,59,50,40,61,48,51,22,22,37,39,40,36,67,40,65,45,38,39,44,67,29,70,97,57,69,53,53,47,67,60,53,51,48,46,51,48,48,53,46,53,58,36,45,56,66,68,25,41,36,25,35,35,32,62,61,30,33,48,76,18,93,56,55,43,72,69,34,50,52,30,51,51,53,45,34,52,46,53,72,64,63,69,82,44,73,25,66,31,60,42,23,74,69,43,27,19,90,91,45,61,52,16,42,26,79,85,23,33,62,80,51,30,62,38,38,19,46,60,25,18,45,49,48,22,68,57,52,62,72,82,57,59,93,66,39,66,22,45,44,35,67,58,93,82,65,33,55,58,46,52,24,20,22,37,41,39,60,45,77,42,34,32,36,30,53,20,33,27,47,27,34,35,25,54,59,22,92,47,60,35,54,36,57,33,37,33,37,25,36,30,49,99,85,64,48,69,43,87,89,44,68,40,77,41,28,38,90,83,30,53,35,50,70,38,36,46,32,13,62,45,62,42,41,78,39,82,42,82,39,57,66,53,34,35,40,36,40,34,41,21,24,68,44,72,43,48,55,30,23,23,25,67,72,44,54,27,72,22,38,28,40,49,79,38,83,44,88,90,43,89,78,72,62,66,45,71,40,44,44,31,68,34,59,33,47,76,48,61,40,43,97,64,86,52,39,17,36,35,40,34,26,12,28,67,56,41,24,50,72,29,58,69,68,60,68,38,22,24,61,45,40,39,30,52,52,33,58,72,29,83,92,42,43,51,38,32,54,42,55,34,19,33,43,61,18,15,46,72,40,56,24,97,44,42,62,14,18,65,13,48,58,43,42,35,49,64,56,48,58,50,40,63,49,51,23,23,38,39,41,37,64,41,67,45,36,43,43,66,35,69,95,58,79,58,52,47,67,59,51,50,49,48,51,48,48,53,48,52,59,36,46,55,65,68,26,40,38,27,35,36,32,63,64,28,32,48,76,19,93,55,57,44,73,69,39,49,51,30,50,50,51,46,32,50,44,52,74,64,63,70,81,46,73,25,65,31,61,42,24,74,68,44,26,20,89,92,44,62,51,17,41,26,80,85,24,33,62,82,51,29,60,38,37,19,45,60,25,19,46,48,48,22,67,56,52,63,74,82,58,59,95

Sequence (736 aa):
MASGPGLPGEALAKAFNNQTIVQTVRLSAGGTGLRIRLTNEYGSQPLKIGAARVALVDDKGVEVTGSSRTVTFSGIGGTIIPAGSPWLSDTVDLKIPDRARLRITLYFPEDTGLCTCHAAGGETGQVSPRGNFIDAPFDAESTITARAFISEVDIKQATPRPVVVTYGDSITDGYSSTLNQDRRWPDRLSERLAANGSKRGFGVANAAISGNRILADGAIPLFGQSAIARFDRDVLSVPGVSTVILLIGVNDIGRGGDAPISADALIAGYRQMITRAKAHGIWVVGGTILPYEGASYYRADGNAVRQTINRWILSSGEFDGTIDFDRATRDPARPNRLRANLQSGDWLHPNDEGYRVMGNAIPLSVLRMASGPGLPGEALAKAFNNQTIVQTVRLSAGGTGLRIRLTNEYGSQPLKIGAARVALVDDKGVEVTGSSRTVTFSGIGGTIIPAGSPWLSDTVDLKIPDRARLRITLYFPEDTGLCTCHAAGGETGQVSPRGNFIDAPFDAESTITARAFISEVDIKQATPRPVVVTYGDSITDGYSSTLNQDRRWPDRLSERLAANGSKRGFGVANAAISGNRILADGAIPLFGQSAIARFDRDVLSVPGVSTVILLIGVNDIGRGGDAPISADALIAGYRQMITRAKAHGIWVVGGTILPYEGASYYRADGNAVRQTINRWILSSGEFDGTIDFDRATRDPARPNRLRANLQSGDWLHPNDEGYRVMGNAIPLSVLR

InterPro domains:
  IPR013830 SGNH hydrolase-type esterase domain [PF13472] (167-357)
  IPR036514 SGNH hydrolase superfamily [G3DSA:3.40.50.1110] (140-366)
  IPR053140 GDSL lipase Rv0518-like [PTHR43784] (9-367)